Protein AF-A0A535BL53-F1 (afdb_monomer_lite)

Foldseek 3Di:
DDDDDDDDDDDDDDDDDDDDDDDDDDDDDDDDDDDDDDDDDDDDDDDDDDDDDDDDDDDDDDDDDDDDDDDDDPPPDPDDDDPDDCPAFLLVVLVVLLVVLQVVVPAAEDDEDFQADPDPPDARGAAAPCVVVVCCQVPVVPDPDQKYWYWYKHADLVLLVVQLQFLPRFGIFIWTKMKHHFALACLVVLLSVLCCVCPVLVADLVFKAKEDEQDPRNVVSNVSSPRDPLRYFYFPQFDWDDDDPWIWGKIWIWGQAQQFIHRAKIWTWTDDPSGTMIMMTGTSLRSSCRSVSHLGSCVGLLQVLQVVQAAPPDNSLSVSLSSLLLNLLVNVLSPEACDVDRPNVSSLVSLVVSQVSCVVRVTDRSLVCNVSSQSNCVSNPDHSVVCSVVSSVRSVVSVVVVVVLVVVLLVVLVVVLVVCVVVVHQEDDPVVLVCCCPVSVDPLVNSQVSSVVVVHDRDDDDDDDDADAPSCRRGPDRDPDGDPDPNVVVNVVSVRGDDPDD

Sequence (502 aa):
MHRQCTRESVVCNLAQRPAPRRYRSDGSRPARGYVCERPLPTCPRERRRATLPRRINRTERSRPPHARTRCVPVSGAPARADVAGRSEATAQTLRRAFEAFWRRHGHAQLPEVSLINPGSAGTYFIGSALTPHLRYFIEPSQAPSDRMFTAQRVFWTRRADLGGHSALWNLLQVMLSFYALGVRSIDEHLELMRMFLVEDLRLPEADLFVIAERRDDILTQVRRAGFAPDRVIAWTRMMQFSAHQLRGTYVRIVLRYRHGLIPLWDLIYIPRGDAVDLDSCMLLERVSFVVDGASSWFETPVFGPFMRYAPPTEPLVYEQVAVIARAVIGALADGADCGARGAGHVVRRLFRTGRALARQTGAPPLRSLAPAAFECLQAVGYDFSGHLERVVHTLEREERLAQDHERRAVAFLEREVARRRARGLRVIGNEEFAAWTDSRGIAPTDAIAFLEQQGYAAPRPPVRVRPVLMTDLYPRTVPDAPIADARAVLEAMEHRYLPIHG

Structure (mmCIF, N/CA/C/O backbone):
data_AF-A0A535BL53-F1
#
_entry.id   AF-A0A535BL53-F1
#
loop_
_atom_site.group_PDB
_atom_site.id
_atom_site.type_symbol
_atom_site.label_atom_id
_atom_site.label_alt_id
_atom_site.label_comp_id
_atom_site.label_asym_id
_atom_site.label_entity_id
_atom_site.label_seq_id
_atom_site.pdbx_PDB_ins_code
_atom_site.Cartn_x
_atom_site.Cartn_y
_atom_site.Cartn_z
_atom_site.occupancy
_atom_site.B_iso_or_equiv
_atom_site.auth_seq_id
_atom_site.auth_comp_id
_atom_site.auth_asym_id
_atom_site.auth_atom_id
_atom_site.pdbx_PDB_model_num
ATOM 1 N N . MET A 1 1 ? 47.224 6.257 58.489 1.00 37.44 1 MET A N 1
ATOM 2 C CA . MET A 1 1 ? 47.243 6.629 57.055 1.00 37.44 1 MET A CA 1
ATOM 3 C C . MET A 1 1 ? 45.829 7.122 56.712 1.00 37.44 1 MET A C 1
ATOM 5 O O . MET A 1 1 ? 44.953 6.283 56.648 1.00 37.44 1 MET A O 1
ATOM 9 N N . HIS A 1 2 ? 45.419 8.405 56.759 1.00 24.56 2 HIS A N 1
ATOM 10 C CA . HIS A 1 2 ? 45.937 9.631 56.101 1.00 24.56 2 HIS A CA 1
ATOM 11 C C . HIS A 1 2 ? 46.145 9.394 54.594 1.00 24.56 2 HIS A C 1
ATOM 13 O O . HIS A 1 2 ? 46.913 8.493 54.288 1.00 24.56 2 HIS A O 1
ATOM 19 N N . ARG A 1 3 ? 45.553 10.089 53.603 1.00 25.05 3 ARG A N 1
ATOM 20 C CA . ARG A 1 3 ? 44.762 11.343 53.413 1.00 25.05 3 ARG A CA 1
ATOM 21 C C . ARG A 1 3 ? 43.902 11.141 52.125 1.00 25.05 3 ARG A C 1
ATOM 23 O O . ARG A 1 3 ? 44.287 10.307 51.321 1.00 25.05 3 ARG A O 1
ATOM 30 N N . GLN A 1 4 ? 42.685 11.661 51.907 1.00 23.84 4 GLN A N 1
ATOM 31 C CA . GLN A 1 4 ? 42.150 13.039 51.803 1.00 23.84 4 GLN A CA 1
ATOM 32 C C . GLN A 1 4 ? 42.411 13.765 50.456 1.00 23.84 4 GLN A C 1
ATOM 34 O O . GLN A 1 4 ? 43.558 13.848 50.031 1.00 23.84 4 GLN A O 1
ATOM 39 N N . CYS A 1 5 ? 41.333 14.388 49.931 1.00 22.69 5 CYS A N 1
ATOM 40 C CA . CYS A 1 5 ? 41.253 15.532 48.986 1.00 22.69 5 CYS A CA 1
ATOM 41 C C . CYS A 1 5 ? 41.471 15.280 47.471 1.00 22.69 5 CYS A C 1
ATOM 43 O O . CYS A 1 5 ? 42.301 14.465 47.110 1.00 22.69 5 CYS A O 1
ATOM 45 N N . THR A 1 6 ? 40.814 15.944 46.500 1.00 25.06 6 THR A N 1
ATOM 46 C CA . THR A 1 6 ? 39.719 16.948 46.439 1.00 25.06 6 THR A CA 1
ATOM 47 C C . THR A 1 6 ? 39.265 17.136 44.979 1.00 25.06 6 THR A C 1
ATOM 49 O O . THR A 1 6 ? 39.987 16.805 44.047 1.00 25.06 6 THR A O 1
ATOM 52 N N . ARG A 1 7 ? 38.067 17.722 44.841 1.00 24.73 7 ARG A N 1
ATOM 53 C CA . ARG A 1 7 ? 37.441 18.397 43.685 1.00 24.73 7 ARG A CA 1
ATOM 54 C C . ARG A 1 7 ? 38.397 19.099 42.708 1.00 24.73 7 ARG A C 1
ATOM 56 O O . ARG A 1 7 ? 39.283 19.807 43.164 1.00 24.73 7 ARG A O 1
ATOM 63 N N . GLU A 1 8 ? 38.009 19.122 41.430 1.00 23.77 8 GLU A N 1
ATOM 64 C CA . GLU A 1 8 ? 37.889 20.382 40.687 1.00 23.77 8 GLU A CA 1
ATOM 65 C C . GLU A 1 8 ? 36.864 20.285 39.547 1.00 23.77 8 GLU A C 1
ATOM 67 O O . GLU A 1 8 ? 36.746 19.291 38.835 1.00 23.77 8 GLU A O 1
ATOM 72 N N . SER A 1 9 ? 36.071 21.342 39.449 1.00 22.08 9 SER A N 1
ATOM 73 C CA . SER A 1 9 ? 34.989 21.587 38.506 1.00 22.08 9 SER A CA 1
ATOM 74 C C . SER A 1 9 ? 35.381 22.802 37.676 1.00 22.08 9 SER A C 1
ATOM 76 O O . SER A 1 9 ? 35.742 23.819 38.263 1.00 22.08 9 SER A O 1
ATOM 78 N N . VAL A 1 10 ? 35.256 22.731 36.348 1.00 24.38 10 VAL A N 1
ATOM 79 C CA . VAL A 1 10 ? 35.326 23.910 35.473 1.00 24.38 10 VAL A CA 1
ATOM 80 C C . VAL A 1 10 ? 34.108 23.944 34.555 1.00 24.38 10 VAL A C 1
ATOM 82 O O . VAL A 1 10 ? 33.679 22.947 33.979 1.00 24.38 10 VAL A O 1
ATOM 85 N N . VAL A 1 11 ? 33.536 25.140 34.519 1.00 22.72 11 VAL A N 1
ATOM 86 C CA . VAL A 1 11 ? 32.277 25.585 33.931 1.00 22.72 11 VAL A CA 1
ATOM 87 C C . VAL A 1 11 ? 32.548 26.298 32.594 1.00 22.72 11 VAL A C 1
ATOM 89 O O . VAL A 1 11 ? 33.630 26.839 32.394 1.00 22.72 11 VAL A O 1
ATOM 92 N N . CYS A 1 12 ? 31.499 26.383 31.761 1.00 21.27 12 CYS A N 1
ATOM 93 C CA . CYS A 1 12 ? 31.265 27.315 30.639 1.00 21.27 12 CYS A CA 1
ATOM 94 C C . CYS A 1 12 ? 31.936 27.042 29.276 1.00 21.27 12 CYS A C 1
ATOM 96 O O . CYS A 1 12 ? 33.125 27.251 29.090 1.00 21.27 12 CYS A O 1
ATOM 98 N N . ASN A 1 13 ? 31.128 26.807 28.232 1.00 23.45 13 ASN A N 1
ATOM 99 C CA . ASN A 1 13 ? 30.427 27.907 27.552 1.00 23.45 13 ASN A CA 1
ATOM 100 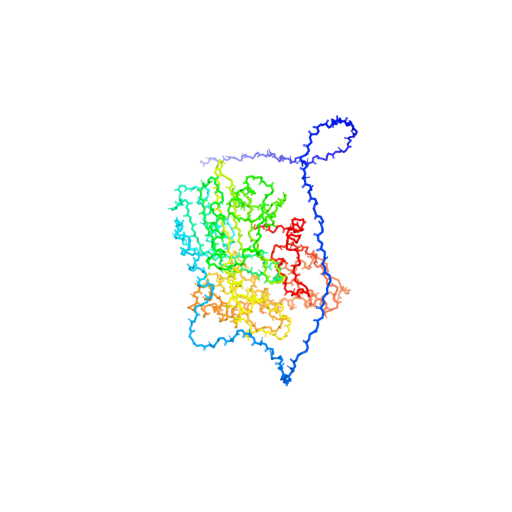C C . ASN A 1 13 ? 29.335 27.410 26.584 1.00 23.45 13 ASN A C 1
ATOM 102 O O . ASN A 1 13 ? 29.577 26.615 25.678 1.00 23.45 13 ASN A O 1
ATOM 106 N N . LEU A 1 14 ? 28.126 27.940 26.773 1.00 26.73 14 LEU A N 1
ATOM 107 C CA . LEU A 1 14 ? 27.016 27.904 25.823 1.00 26.73 14 LEU A CA 1
ATOM 108 C C . LEU A 1 14 ? 27.308 28.900 24.692 1.00 26.73 14 LEU A C 1
ATOM 110 O O . LEU A 1 14 ? 27.192 30.108 24.885 1.00 26.73 14 LEU A O 1
ATOM 114 N N . ALA A 1 15 ? 27.652 28.404 23.504 1.00 25.84 15 ALA A N 1
ATOM 115 C CA . ALA A 1 15 ? 27.678 29.224 22.298 1.00 25.84 15 ALA A CA 1
ATOM 116 C C . ALA A 1 15 ? 26.259 29.331 21.715 1.00 25.84 15 ALA A C 1
ATOM 118 O O . ALA A 1 15 ? 25.677 28.365 21.215 1.00 25.84 15 ALA A O 1
ATOM 119 N N . GLN A 1 16 ? 25.705 30.535 21.821 1.00 26.20 16 GLN A N 1
ATOM 120 C CA . GLN A 1 16 ? 24.452 30.973 21.220 1.00 26.20 16 GLN A CA 1
ATOM 121 C C . GLN A 1 16 ? 24.505 30.823 19.689 1.00 26.20 16 GLN A C 1
ATOM 123 O O . GLN A 1 16 ? 25.452 31.261 19.036 1.00 26.20 16 GLN A O 1
ATOM 128 N N . ARG A 1 17 ? 23.466 30.221 19.100 1.00 29.83 17 ARG A N 1
ATOM 129 C CA . ARG A 1 17 ? 23.259 30.184 17.643 1.00 29.83 17 ARG A CA 1
ATOM 130 C C . ARG A 1 17 ? 22.812 31.571 17.154 1.00 29.83 17 ARG A C 1
ATOM 132 O O . ARG A 1 17 ? 21.858 32.101 17.726 1.00 29.83 17 ARG A O 1
ATOM 139 N N . PRO A 1 18 ? 23.409 32.154 16.099 1.00 28.06 18 PRO A N 1
ATOM 140 C CA . PRO A 1 18 ? 22.928 33.417 15.560 1.00 28.06 18 PRO A CA 1
ATOM 141 C C . PRO A 1 18 ? 21.662 33.219 14.711 1.00 28.06 18 PRO A C 1
ATOM 143 O O . PRO A 1 18 ? 21.515 32.239 13.979 1.00 28.06 18 PRO A O 1
ATOM 146 N N . ALA A 1 19 ? 20.747 34.179 14.837 1.00 28.58 19 ALA A N 1
ATOM 147 C CA . ALA A 1 19 ? 19.476 34.271 14.125 1.00 28.58 19 ALA A CA 1
ATOM 148 C C . ALA A 1 19 ? 19.652 34.480 12.602 1.00 28.58 19 ALA A C 1
ATOM 150 O O . ALA A 1 19 ? 20.628 35.104 12.176 1.00 28.58 19 ALA A O 1
ATOM 151 N N . PRO A 1 20 ? 18.695 34.039 11.761 1.00 28.94 20 PRO A N 1
ATOM 152 C CA . PRO A 1 20 ? 18.748 34.293 10.326 1.00 28.94 20 PRO A CA 1
ATOM 153 C C . PRO A 1 20 ? 18.459 35.770 10.012 1.00 28.94 20 PRO A C 1
ATOM 155 O O . PRO A 1 20 ? 17.443 36.338 10.419 1.00 28.94 20 PRO A O 1
ATOM 158 N N . ARG A 1 21 ? 19.378 36.394 9.264 1.00 26.22 21 ARG A N 1
ATOM 159 C CA . ARG A 1 21 ? 19.272 37.769 8.760 1.00 26.22 21 ARG A CA 1
ATOM 160 C C . ARG A 1 21 ? 18.094 37.908 7.790 1.00 26.22 21 ARG A C 1
ATOM 162 O O . ARG A 1 21 ? 17.997 37.185 6.803 1.00 26.22 21 ARG A O 1
ATOM 169 N N . ARG A 1 22 ? 17.246 38.907 8.055 1.00 24.92 22 ARG A N 1
ATOM 170 C CA . ARG A 1 22 ? 16.269 39.472 7.115 1.00 24.92 22 ARG A CA 1
ATOM 171 C C . ARG A 1 22 ? 17.014 40.157 5.966 1.00 24.92 22 ARG A C 1
ATOM 173 O O . ARG A 1 22 ? 17.828 41.039 6.229 1.00 24.92 22 ARG A O 1
ATOM 180 N N . TYR A 1 23 ? 16.705 39.803 4.720 1.00 24.81 23 TYR A N 1
ATOM 181 C CA . TYR A 1 23 ? 17.117 40.593 3.559 1.00 24.81 23 TYR A CA 1
ATOM 182 C C . TYR A 1 23 ? 16.030 41.630 3.257 1.00 24.81 23 TYR A C 1
ATOM 184 O O . TYR A 1 23 ? 14.869 41.280 3.045 1.00 24.81 23 TYR A O 1
ATOM 192 N N . ARG A 1 24 ? 16.408 42.911 3.321 1.00 24.08 24 ARG A N 1
ATOM 193 C CA . ARG A 1 24 ? 15.590 44.055 2.907 1.00 24.08 24 ARG A CA 1
ATOM 194 C C . ARG A 1 24 ? 15.713 44.256 1.397 1.00 24.08 24 ARG A C 1
ATOM 196 O O . ARG A 1 24 ? 16.767 44.028 0.815 1.00 24.08 24 ARG A O 1
ATOM 203 N N . SER A 1 25 ? 14.610 44.711 0.823 1.00 28.91 25 SER A N 1
ATOM 204 C CA . SER A 1 25 ? 14.436 45.226 -0.529 1.00 28.91 25 SER A CA 1
ATOM 205 C C . SER A 1 25 ? 15.064 46.611 -0.717 1.00 28.91 25 SER A C 1
ATOM 207 O O . SER A 1 25 ? 14.796 47.502 0.085 1.00 28.91 25 SER A O 1
ATOM 209 N N . ASP A 1 26 ? 15.806 46.773 -1.806 1.00 24.73 26 ASP A N 1
ATOM 210 C CA . ASP A 1 26 ? 16.046 47.988 -2.610 1.00 24.73 26 ASP A CA 1
ATOM 211 C C . ASP A 1 26 ? 16.813 47.485 -3.851 1.00 24.73 26 ASP A C 1
ATOM 213 O O . ASP A 1 26 ? 17.586 46.540 -3.731 1.00 24.73 26 ASP A O 1
ATOM 217 N N . GLY A 1 27 ? 16.697 47.940 -5.093 1.00 23.98 27 GLY A N 1
ATOM 218 C CA . GLY A 1 27 ? 16.036 49.057 -5.744 1.00 23.98 27 GLY A CA 1
ATOM 219 C C . GLY A 1 27 ? 16.694 49.169 -7.138 1.00 23.98 27 GLY A C 1
ATOM 220 O O . GLY A 1 27 ? 17.903 49.020 -7.265 1.00 23.98 27 GLY A O 1
ATOM 221 N N . SER A 1 28 ? 15.891 49.393 -8.185 1.00 25.38 28 SER A N 1
ATOM 222 C CA . SER A 1 28 ? 16.232 50.068 -9.465 1.00 25.38 28 SER A CA 1
ATOM 223 C C . SER A 1 28 ? 17.391 49.606 -10.401 1.00 25.38 28 SER A C 1
ATOM 225 O O . SER A 1 28 ? 18.524 50.027 -10.219 1.00 25.38 28 SER A O 1
ATOM 227 N N . ARG A 1 29 ? 16.986 48.984 -11.540 1.00 23.69 29 ARG A N 1
ATOM 228 C CA . ARG A 1 29 ? 17.304 49.264 -12.990 1.00 23.69 29 ARG A CA 1
ATOM 229 C C . ARG A 1 29 ? 18.767 49.166 -13.528 1.00 23.69 29 ARG A C 1
ATOM 231 O O . ARG A 1 29 ? 19.688 49.239 -12.733 1.00 23.69 29 ARG A O 1
ATOM 238 N N . PRO A 1 30 ? 19.026 49.100 -14.872 1.00 30.00 30 PRO A N 1
ATOM 239 C CA . PRO A 1 30 ? 18.130 49.065 -16.045 1.00 30.00 30 PRO A CA 1
ATOM 240 C C . PRO A 1 30 ? 18.382 47.914 -17.060 1.00 30.00 30 PRO A C 1
ATOM 242 O O . PRO A 1 30 ? 19.318 47.125 -16.969 1.00 30.00 30 PRO A O 1
ATOM 245 N N . ALA A 1 31 ? 17.502 47.880 -18.064 1.00 24.95 31 ALA A N 1
ATOM 246 C CA . ALA A 1 31 ? 17.494 47.029 -19.247 1.00 24.95 31 ALA A CA 1
ATOM 247 C C . ALA A 1 31 ? 18.767 47.103 -20.116 1.00 24.95 31 ALA A C 1
ATOM 249 O O . ALA A 1 31 ? 19.324 48.177 -20.341 1.00 24.95 31 ALA A O 1
ATOM 250 N N . ARG A 1 32 ? 19.129 45.966 -20.723 1.00 25.17 32 ARG A N 1
ATOM 251 C CA . ARG A 1 32 ? 19.838 45.914 -22.008 1.00 25.17 32 ARG A CA 1
ATOM 252 C C . ARG A 1 32 ? 19.011 45.079 -22.975 1.00 25.17 32 ARG A C 1
ATOM 254 O O . ARG A 1 32 ? 18.754 43.906 -22.722 1.00 25.17 32 ARG A O 1
ATOM 261 N N . GLY A 1 33 ? 18.551 45.726 -24.039 1.00 21.44 33 GLY A N 1
ATOM 262 C CA . GLY A 1 33 ? 17.929 45.066 -25.176 1.00 21.44 33 GLY A CA 1
ATOM 263 C C . GLY A 1 33 ? 18.978 44.514 -26.132 1.00 21.44 33 GLY A C 1
ATOM 264 O O . GLY A 1 33 ? 20.073 45.059 -26.215 1.00 21.44 33 GLY A O 1
ATOM 265 N N . TYR A 1 34 ? 18.595 43.483 -26.879 1.00 27.02 34 TYR A N 1
ATOM 266 C CA . TYR A 1 34 ? 19.112 43.209 -28.216 1.00 27.02 34 TYR A CA 1
ATOM 267 C C . TYR A 1 34 ? 17.963 42.695 -29.088 1.00 27.02 34 TYR A C 1
ATOM 269 O O . TYR A 1 34 ? 17.134 41.896 -28.650 1.00 27.02 34 TYR A O 1
ATOM 277 N N . VAL A 1 35 ? 17.901 43.227 -30.307 1.00 22.89 35 VAL A N 1
ATOM 278 C CA . VAL A 1 35 ? 16.920 42.941 -31.356 1.00 22.89 35 VAL A CA 1
ATOM 279 C C . VAL A 1 35 ? 17.572 42.019 -32.393 1.00 22.89 35 VAL A C 1
ATOM 281 O O . VAL A 1 35 ? 18.656 42.323 -32.866 1.00 22.89 35 VAL A O 1
ATOM 284 N N . CYS A 1 36 ? 16.864 40.920 -32.684 1.00 22.83 36 CYS A N 1
ATOM 285 C CA . CYS A 1 36 ? 16.655 40.173 -33.942 1.00 22.83 36 CYS A CA 1
ATOM 286 C C . CYS A 1 36 ? 17.786 39.947 -34.970 1.00 22.83 36 CYS A C 1
ATOM 288 O O . CYS A 1 36 ? 18.352 40.910 -35.458 1.00 22.83 36 CYS A O 1
ATOM 290 N N . GLU A 1 37 ? 17.886 38.701 -35.477 1.00 23.61 37 GLU A N 1
ATOM 291 C CA . GLU A 1 37 ? 17.957 38.384 -36.925 1.00 23.61 37 GLU A CA 1
ATOM 292 C C . GLU A 1 37 ? 17.627 36.884 -37.229 1.00 23.61 37 GLU A C 1
ATOM 294 O O . GLU A 1 37 ? 18.437 36.002 -36.987 1.00 23.61 37 GLU A O 1
ATOM 299 N N . ARG A 1 38 ? 16.367 36.638 -37.669 1.00 25.77 38 ARG A N 1
ATOM 300 C CA . ARG A 1 38 ? 15.750 35.671 -38.649 1.00 25.77 38 ARG A CA 1
ATOM 301 C C . ARG A 1 38 ? 16.371 34.282 -39.016 1.00 25.77 38 ARG A C 1
ATOM 303 O O . ARG A 1 38 ? 17.577 34.124 -38.935 1.00 25.77 38 ARG A O 1
ATOM 310 N N . PRO A 1 39 ? 15.623 33.359 -39.700 1.00 31.66 39 PRO A N 1
ATOM 311 C CA . PRO A 1 39 ? 14.168 33.075 -39.739 1.00 31.66 39 PRO A CA 1
ATOM 312 C C . PRO A 1 39 ? 13.788 31.560 -39.639 1.00 31.66 39 PRO A C 1
ATOM 314 O O . PRO A 1 39 ? 14.603 30.667 -39.843 1.00 31.66 39 PRO A O 1
ATOM 317 N N . LEU A 1 40 ? 12.499 31.274 -39.391 1.00 27.86 40 LEU A N 1
ATOM 318 C CA . LEU A 1 40 ? 11.870 29.938 -39.473 1.00 27.86 40 LEU A CA 1
ATOM 319 C C . LEU A 1 40 ? 11.589 29.516 -40.936 1.00 27.86 40 LEU A C 1
ATOM 321 O O . LEU A 1 40 ? 11.236 30.384 -41.739 1.00 27.86 40 LEU A O 1
ATOM 325 N N . PRO A 1 41 ? 11.640 28.214 -41.286 1.00 28.97 41 PRO A N 1
ATOM 326 C CA . PRO A 1 41 ? 11.277 27.743 -42.619 1.00 28.97 41 PRO A CA 1
ATOM 327 C C . PRO A 1 41 ? 9.755 27.631 -42.806 1.00 28.97 41 PRO A C 1
ATOM 329 O O . PRO A 1 41 ? 9.009 27.195 -41.929 1.00 28.97 41 PRO A O 1
ATOM 332 N N . THR A 1 42 ? 9.308 28.050 -43.987 1.00 28.97 42 THR A N 1
ATOM 333 C CA . THR A 1 42 ? 7.923 28.100 -44.454 1.00 28.97 42 THR A CA 1
ATOM 334 C C . THR A 1 42 ? 7.436 26.762 -45.017 1.00 28.97 42 THR A C 1
ATOM 336 O O . THR A 1 42 ? 8.173 25.999 -45.633 1.00 28.97 42 THR A O 1
ATOM 339 N N . CYS A 1 43 ? 6.139 26.516 -44.833 1.00 23.89 43 CYS A N 1
ATOM 340 C CA . CYS A 1 43 ? 5.360 25.434 -45.432 1.00 23.89 43 CYS A CA 1
ATOM 341 C C . CYS A 1 43 ? 4.851 25.844 -46.833 1.00 23.89 43 CYS A C 1
ATOM 343 O O . CYS A 1 43 ? 4.344 26.966 -46.960 1.00 23.89 43 CYS A O 1
ATOM 345 N N . PRO A 1 44 ? 4.893 24.983 -47.870 1.00 29.41 44 PRO A N 1
ATOM 346 C CA . PRO A 1 44 ? 4.223 25.254 -49.137 1.00 29.41 44 PRO A CA 1
ATOM 347 C C . PRO A 1 44 ? 2.786 24.712 -49.136 1.00 29.41 44 PRO A C 1
ATOM 349 O O . PRO A 1 44 ? 2.533 23.527 -48.928 1.00 29.41 44 PRO A O 1
ATOM 352 N N . ARG A 1 45 ? 1.833 25.601 -49.434 1.00 27.78 45 ARG A N 1
ATOM 353 C CA . ARG A 1 45 ? 0.492 25.256 -49.924 1.00 27.78 45 ARG A CA 1
ATOM 354 C C . ARG A 1 45 ? 0.549 25.098 -51.441 1.00 27.78 45 ARG A C 1
ATOM 356 O O . ARG A 1 45 ? 0.956 26.042 -52.108 1.00 27.78 45 ARG A O 1
ATOM 363 N N . GLU A 1 46 ? -0.051 24.039 -51.975 1.00 28.52 46 GLU A N 1
ATOM 364 C CA . GLU A 1 46 ? -0.642 24.079 -53.315 1.00 28.52 46 GLU A CA 1
ATOM 365 C C . GLU A 1 46 ? -2.116 23.671 -53.279 1.00 28.52 46 GLU A C 1
ATOM 367 O O . GLU A 1 46 ? -2.527 22.690 -52.663 1.00 28.52 46 GLU A O 1
ATOM 372 N N . ARG A 1 47 ? -2.923 24.509 -53.935 1.00 28.33 47 ARG A N 1
ATOM 373 C CA . ARG A 1 47 ? -4.342 24.321 -54.222 1.00 28.33 47 ARG A CA 1
ATOM 374 C C . ARG A 1 47 ? -4.460 23.674 -55.599 1.00 28.33 47 ARG A C 1
ATOM 376 O O . ARG A 1 47 ? -3.897 24.211 -56.546 1.00 28.33 47 ARG A O 1
ATOM 383 N N . ARG A 1 48 ? -5.351 22.694 -55.761 1.00 28.19 48 ARG A N 1
ATOM 384 C CA . ARG A 1 48 ? -6.125 22.542 -57.005 1.00 28.19 48 ARG A CA 1
ATOM 385 C C . ARG A 1 48 ? -7.598 22.287 -56.691 1.00 28.19 48 ARG A C 1
ATOM 387 O O . ARG A 1 48 ? -7.945 21.514 -55.807 1.00 28.19 48 ARG A O 1
ATOM 394 N N . ARG A 1 49 ? -8.439 23.056 -57.384 1.00 27.80 49 ARG A N 1
ATOM 395 C CA . ARG A 1 49 ? -9.908 23.023 -57.419 1.00 27.80 49 ARG A CA 1
ATOM 396 C C . ARG A 1 49 ? -10.387 22.082 -58.535 1.00 27.80 49 ARG A C 1
ATOM 398 O O . ARG A 1 49 ? -9.629 21.835 -59.467 1.00 27.80 49 ARG A O 1
ATOM 405 N N . ALA A 1 50 ? -11.696 21.801 -58.474 1.00 26.66 50 ALA A N 1
ATOM 406 C CA . ALA A 1 50 ? -12.608 21.259 -59.499 1.00 26.66 50 ALA A CA 1
ATOM 407 C C . ALA A 1 50 ? -12.832 19.736 -59.366 1.00 26.66 50 ALA A C 1
ATOM 409 O O . ALA A 1 50 ? -11.887 19.005 -59.121 1.00 26.66 50 ALA A O 1
ATOM 410 N N . THR A 1 51 ? -14.038 19.163 -59.447 1.00 28.55 51 THR A N 1
ATOM 411 C CA . THR A 1 51 ? -15.345 19.639 -59.939 1.00 28.55 51 THR A CA 1
ATOM 412 C C . THR A 1 51 ? -16.424 18.657 -59.449 1.00 28.55 51 THR A C 1
ATOM 414 O O . THR A 1 51 ? -16.173 17.458 -59.387 1.00 28.55 51 THR A O 1
ATOM 417 N N . LEU A 1 52 ? -17.626 19.141 -59.126 1.00 35.59 52 LEU A N 1
ATOM 418 C CA . LEU A 1 52 ? -18.836 18.319 -58.941 1.00 35.59 52 LEU A CA 1
ATOM 419 C C . LEU A 1 52 ? -19.478 18.010 -60.304 1.00 35.59 52 LEU A C 1
ATOM 421 O O . LEU A 1 52 ? -19.448 18.878 -61.179 1.00 35.59 52 LEU A O 1
ATOM 425 N N . PRO A 1 53 ? -20.221 16.895 -60.421 1.00 31.84 53 PRO A N 1
ATOM 426 C CA . PRO A 1 53 ? -21.486 16.956 -61.144 1.00 31.84 53 PRO A CA 1
ATOM 427 C C . PRO A 1 53 ? -22.668 16.359 -60.363 1.00 31.84 53 PRO A C 1
ATOM 429 O O . PRO A 1 53 ? -22.553 15.419 -59.577 1.00 31.84 53 PRO A O 1
ATOM 432 N N . ARG A 1 54 ? -23.839 16.958 -60.605 1.00 29.94 54 ARG A N 1
ATOM 433 C CA . ARG A 1 54 ? -25.172 16.561 -60.133 1.00 29.94 54 ARG A CA 1
ATOM 434 C C . ARG A 1 54 ? -25.851 15.622 -61.146 1.00 29.94 54 ARG A C 1
ATOM 436 O O . ARG A 1 54 ? -25.815 15.923 -62.328 1.00 29.94 54 ARG A O 1
ATOM 443 N N . ARG A 1 55 ? -26.598 14.647 -60.593 1.00 30.44 55 ARG A N 1
ATOM 444 C CA . ARG A 1 55 ? -27.876 14.013 -61.026 1.00 30.44 55 ARG A CA 1
ATOM 445 C C . ARG A 1 55 ? -27.991 13.385 -62.429 1.00 30.44 55 ARG A C 1
ATOM 447 O O . ARG A 1 55 ? -27.732 14.057 -63.409 1.00 30.44 55 ARG A O 1
ATOM 454 N N . ILE A 1 56 ? -28.608 12.189 -62.492 1.00 29.33 56 ILE A N 1
ATOM 455 C CA . ILE A 1 56 ? -29.885 11.896 -63.197 1.00 29.33 56 ILE A CA 1
ATOM 456 C C . ILE A 1 56 ? -30.470 10.519 -62.760 1.00 29.33 56 ILE A C 1
ATOM 458 O O . ILE A 1 56 ? -29.773 9.517 -62.700 1.00 29.33 56 ILE A O 1
ATOM 462 N N . ASN A 1 57 ? -31.765 10.573 -62.422 1.00 27.77 57 ASN A N 1
ATOM 463 C CA . ASN A 1 57 ? -32.915 9.644 -62.452 1.00 27.77 57 ASN A CA 1
ATOM 464 C C . ASN A 1 57 ? -32.902 8.132 -62.110 1.00 27.77 57 ASN A C 1
ATOM 466 O O . ASN A 1 57 ? -32.344 7.288 -62.798 1.00 27.77 57 ASN A O 1
ATOM 470 N N . ARG A 1 58 ? -33.777 7.850 -61.124 1.00 27.20 58 ARG A N 1
ATOM 471 C CA . ARG A 1 58 ? -34.785 6.773 -60.986 1.00 27.20 58 ARG A CA 1
ATOM 472 C C . ARG A 1 58 ? -35.048 5.881 -62.211 1.00 27.20 58 ARG A C 1
ATOM 474 O O . ARG A 1 58 ? -35.499 6.376 -63.237 1.00 27.20 58 ARG A O 1
ATOM 481 N N . THR A 1 59 ? -35.068 4.571 -61.960 1.00 28.19 59 THR A N 1
ATOM 482 C CA . THR A 1 59 ? -36.190 3.687 -62.329 1.00 28.19 59 THR A CA 1
ATOM 483 C C . THR A 1 59 ? -36.464 2.691 -61.195 1.00 28.19 59 THR A C 1
ATOM 485 O O . THR A 1 59 ? -35.561 2.253 -60.487 1.00 28.19 59 THR A O 1
ATOM 488 N N . GLU A 1 60 ? -37.749 2.442 -60.963 1.00 28.80 60 GLU A N 1
ATOM 489 C CA . GLU A 1 60 ? -38.328 1.590 -59.923 1.00 28.80 60 GLU A CA 1
ATOM 490 C C . GLU A 1 60 ? -38.181 0.099 -60.255 1.00 28.80 60 GLU A C 1
ATOM 492 O O . GLU A 1 60 ? -38.246 -0.264 -61.428 1.00 28.80 60 GLU A O 1
ATOM 497 N N . ARG A 1 61 ? -38.135 -0.766 -59.226 1.00 26.77 61 ARG A N 1
ATOM 498 C CA . ARG A 1 61 ? -39.071 -1.903 -59.090 1.00 26.77 61 ARG A CA 1
ATOM 499 C C . ARG A 1 61 ? -38.945 -2.632 -57.740 1.00 26.77 61 ARG A C 1
ATOM 501 O O . ARG A 1 61 ? -37.862 -2.999 -57.303 1.00 26.77 61 ARG A O 1
ATOM 508 N N . SER A 1 62 ? -40.127 -2.849 -57.153 1.00 27.00 62 SER A N 1
ATOM 509 C CA . SER A 1 62 ? -40.558 -3.916 -56.226 1.00 27.00 62 SER A CA 1
ATOM 510 C C . SER A 1 62 ? -39.926 -4.053 -54.827 1.00 27.00 62 SER A C 1
ATOM 512 O O . SER A 1 62 ? -38.826 -4.568 -54.661 1.00 27.00 62 SER A O 1
ATOM 514 N N . ARG A 1 63 ? -40.729 -3.714 -53.801 1.00 28.28 63 ARG A N 1
ATOM 515 C CA . ARG A 1 63 ? -40.635 -4.201 -52.406 1.00 28.28 63 ARG A CA 1
ATOM 516 C C . ARG A 1 63 ? -41.285 -5.588 -52.265 1.00 28.28 63 ARG A C 1
ATOM 518 O O . ARG A 1 63 ? -42.276 -5.837 -52.951 1.00 28.28 63 ARG A O 1
ATOM 525 N N . PRO A 1 64 ? -40.838 -6.404 -51.291 1.00 27.09 64 PRO A N 1
ATOM 526 C CA . PRO A 1 64 ? -41.772 -6.918 -50.272 1.00 27.09 64 PRO A CA 1
ATOM 527 C C . PRO A 1 64 ? -41.134 -6.874 -48.844 1.00 27.09 64 PRO A C 1
ATOM 529 O O . PRO A 1 64 ? -40.147 -6.163 -48.667 1.00 27.09 64 PRO A O 1
ATOM 532 N N . PRO A 1 65 ? -41.744 -7.429 -47.773 1.00 31.89 65 PRO A N 1
ATOM 533 C CA . PRO A 1 65 ? -42.393 -6.659 -46.714 1.00 31.89 65 PRO A CA 1
ATOM 534 C C . PRO A 1 65 ? -41.607 -6.604 -45.389 1.00 31.89 65 PRO A C 1
ATOM 536 O O . PRO A 1 65 ? -40.667 -7.348 -45.133 1.00 31.89 65 PRO A O 1
ATOM 539 N N . HIS A 1 66 ? -42.054 -5.694 -44.524 1.00 30.73 66 HIS A N 1
ATOM 540 C CA . HIS A 1 66 ? -41.551 -5.431 -43.179 1.00 30.73 66 HIS A CA 1
ATOM 541 C C . HIS A 1 66 ? -41.522 -6.662 -42.255 1.00 30.73 66 HIS A C 1
ATOM 543 O O . HIS A 1 66 ? -42.570 -7.218 -41.933 1.00 30.73 66 HIS A O 1
ATOM 549 N N . ALA A 1 67 ? -40.349 -6.953 -41.687 1.00 27.36 67 ALA A N 1
ATOM 550 C CA . ALA A 1 67 ? -40.217 -7.641 -40.406 1.00 27.36 67 ALA A CA 1
ATOM 551 C C . ALA A 1 67 ? -39.635 -6.654 -39.383 1.00 27.36 67 ALA A C 1
ATOM 553 O O . ALA A 1 67 ? -38.539 -6.121 -39.547 1.00 27.36 67 ALA A O 1
ATOM 554 N N . ARG A 1 68 ? -40.419 -6.354 -38.343 1.00 29.16 68 ARG A N 1
ATOM 555 C CA . ARG A 1 68 ? -40.001 -5.549 -37.192 1.00 29.16 68 ARG A CA 1
ATOM 556 C C . ARG A 1 68 ? -39.027 -6.370 -36.349 1.00 29.16 68 ARG A C 1
ATOM 558 O O . ARG A 1 68 ? -39.466 -7.187 -35.543 1.00 29.16 68 ARG A O 1
ATOM 565 N N . THR A 1 69 ? -37.729 -6.136 -36.486 1.00 25.98 69 THR A N 1
ATOM 566 C CA . THR A 1 69 ? -36.752 -6.706 -35.554 1.00 25.98 69 THR A CA 1
ATOM 567 C C . THR A 1 69 ? -36.684 -5.817 -34.316 1.00 25.98 69 THR A C 1
ATOM 569 O O . THR A 1 69 ? -36.201 -4.687 -34.365 1.00 25.98 69 THR A O 1
ATOM 572 N N . ARG A 1 70 ? -37.233 -6.319 -33.206 1.00 24.23 70 ARG A N 1
ATOM 573 C CA . ARG A 1 70 ? -37.017 -5.783 -31.857 1.00 24.23 70 ARG A CA 1
ATOM 574 C C . ARG A 1 70 ? -35.512 -5.740 -31.576 1.00 24.23 70 ARG A C 1
ATOM 576 O O . ARG A 1 70 ? -34.853 -6.773 -31.658 1.00 24.23 70 ARG A O 1
ATOM 583 N N . CYS A 1 71 ? -34.993 -4.581 -31.182 1.00 24.38 71 CYS A N 1
ATOM 584 C CA . CYS A 1 71 ? -33.696 -4.492 -30.520 1.00 24.38 71 CYS A CA 1
ATOM 585 C C . CYS A 1 71 ? -33.811 -5.176 -29.150 1.00 24.38 71 CYS A C 1
ATOM 587 O O . CYS A 1 71 ? -34.513 -4.685 -28.267 1.00 24.38 71 CYS A O 1
ATOM 589 N N . VAL A 1 72 ? -33.159 -6.325 -28.995 1.00 26.83 72 VAL A N 1
ATOM 590 C CA . VAL A 1 72 ? -32.915 -6.960 -27.696 1.00 26.83 72 VAL A CA 1
ATOM 591 C C . VAL A 1 72 ? -31.641 -6.327 -27.125 1.00 26.83 72 VAL A C 1
ATOM 593 O O . VAL A 1 72 ? -30.650 -6.244 -27.853 1.00 26.83 72 VAL A O 1
ATOM 596 N N . PRO A 1 73 ? -31.626 -5.847 -25.870 1.00 24.55 73 PRO A N 1
ATOM 597 C CA . PRO A 1 73 ? -30.399 -5.362 -25.261 1.00 24.55 73 PRO A CA 1
ATOM 598 C C . PRO A 1 73 ? -29.440 -6.537 -25.051 1.00 24.55 73 PRO A C 1
ATOM 600 O O . PRO A 1 73 ? -29.802 -7.540 -24.440 1.00 24.55 73 PRO A O 1
ATOM 603 N N . VAL A 1 74 ? -28.207 -6.409 -25.546 1.00 28.20 74 VAL A N 1
ATOM 604 C CA . VAL A 1 74 ? -27.112 -7.329 -25.222 1.00 28.20 74 VAL A CA 1
ATOM 605 C C . VAL A 1 74 ? -26.685 -7.036 -23.783 1.00 28.20 74 VAL A C 1
ATOM 607 O O . VAL A 1 74 ? -25.804 -6.220 -23.525 1.00 28.20 74 VAL A O 1
ATOM 610 N N . SER A 1 75 ? -27.361 -7.667 -22.823 1.00 29.19 75 SER A N 1
ATOM 611 C CA . SER A 1 75 ? -26.877 -7.789 -21.452 1.00 29.19 75 SER A CA 1
ATOM 612 C C . SER A 1 75 ? -25.789 -8.863 -21.425 1.00 29.19 75 SER A C 1
ATOM 614 O O . SER A 1 75 ? -26.080 -10.054 -21.350 1.00 29.19 75 SER A O 1
ATOM 616 N N . GLY A 1 76 ? -24.535 -8.435 -21.520 1.00 26.72 76 GLY A N 1
ATOM 617 C CA . GLY A 1 76 ? -23.357 -9.269 -21.296 1.00 26.72 76 GLY A CA 1
ATOM 618 C C . GLY A 1 76 ? -22.575 -8.755 -20.095 1.00 26.72 76 GLY A C 1
ATOM 619 O O . GLY A 1 76 ? -21.445 -8.307 -20.248 1.00 26.72 76 GLY A O 1
ATOM 620 N N . ALA A 1 77 ? -23.186 -8.759 -18.908 1.00 25.58 77 ALA A N 1
ATOM 621 C CA . ALA A 1 77 ? -22.404 -8.765 -17.677 1.00 25.58 77 ALA A CA 1
ATOM 622 C C . ALA A 1 77 ? -21.736 -10.149 -17.584 1.00 25.58 77 ALA A C 1
ATOM 624 O O . ALA A 1 77 ? -22.435 -11.145 -17.798 1.00 25.58 77 ALA A O 1
ATOM 625 N N . PRO A 1 78 ? -20.423 -10.256 -17.315 1.00 28.34 78 PRO A N 1
ATOM 626 C CA . PRO A 1 78 ? -19.811 -11.561 -17.136 1.00 28.34 78 PRO A CA 1
ATOM 627 C C . PRO A 1 78 ? -20.490 -12.258 -15.956 1.00 28.34 78 PRO A C 1
ATOM 629 O O . PRO A 1 78 ? -20.731 -11.658 -14.905 1.00 28.34 78 PRO A O 1
ATOM 632 N N . ALA A 1 79 ? -20.864 -13.515 -16.183 1.00 27.78 79 ALA A N 1
ATOM 633 C CA . ALA A 1 79 ? -21.506 -14.365 -15.201 1.00 27.78 79 ALA A CA 1
ATOM 634 C C . ALA A 1 79 ? -20.688 -14.389 -13.901 1.00 27.78 79 ALA A C 1
ATOM 636 O O . ALA A 1 79 ? -19.463 -14.508 -13.926 1.00 27.78 79 ALA A O 1
ATOM 637 N N . ARG A 1 80 ? -21.384 -14.291 -12.762 1.00 31.39 80 ARG A N 1
ATOM 638 C CA . ARG A 1 80 ? -20.817 -14.631 -11.455 1.00 31.39 80 ARG A CA 1
ATOM 639 C C . ARG A 1 80 ? -20.321 -16.072 -11.540 1.00 31.39 80 ARG A C 1
ATOM 641 O O . ARG A 1 80 ? -21.133 -16.977 -11.698 1.00 31.39 80 ARG A O 1
ATOM 648 N N . ALA A 1 81 ? -19.007 -16.256 -11.487 1.00 28.92 81 ALA A N 1
ATOM 649 C CA . ALA A 1 81 ? -18.412 -17.577 -11.417 1.00 28.92 81 ALA A CA 1
ATOM 650 C C . ALA A 1 81 ? -18.801 -18.232 -10.086 1.00 28.92 81 ALA A C 1
ATOM 652 O O . ALA A 1 81 ? -18.661 -17.633 -9.016 1.00 28.92 81 ALA A O 1
ATOM 653 N N . ASP A 1 82 ? -19.326 -19.446 -10.200 1.00 26.00 82 ASP A N 1
ATOM 654 C CA . ASP A 1 82 ? -19.711 -20.319 -9.105 1.00 26.00 82 ASP A CA 1
ATOM 655 C C . ASP A 1 82 ? -18.551 -20.596 -8.140 1.00 26.00 82 ASP A C 1
ATOM 657 O O . ASP A 1 82 ? -17.396 -20.805 -8.517 1.00 26.00 82 ASP A O 1
ATOM 661 N N . VAL A 1 83 ? -18.901 -20.649 -6.857 1.00 38.28 83 VAL A N 1
ATOM 662 C CA . VAL A 1 83 ? -18.041 -21.053 -5.745 1.00 38.28 83 VAL A CA 1
ATOM 663 C C . VAL A 1 83 ? -17.922 -22.582 -5.745 1.00 38.28 83 VAL A C 1
ATOM 665 O O . VAL A 1 83 ? -18.644 -23.243 -5.010 1.00 38.28 83 VAL A O 1
ATOM 668 N N . ALA A 1 84 ? -17.040 -23.158 -6.568 1.00 29.95 84 ALA A N 1
ATOM 669 C CA . ALA A 1 84 ? -16.520 -24.527 -6.400 1.00 29.95 84 ALA A CA 1
ATOM 670 C C . ALA A 1 84 ? -15.430 -24.841 -7.440 1.00 29.95 84 ALA A C 1
ATOM 672 O O . ALA A 1 84 ? -15.713 -25.158 -8.590 1.00 29.95 84 ALA A O 1
ATOM 673 N N . GLY A 1 85 ? -14.169 -24.790 -7.009 1.00 27.03 85 GLY A N 1
ATOM 674 C CA . GLY A 1 85 ? -12.983 -25.012 -7.841 1.00 27.03 85 GLY A CA 1
ATOM 675 C C . GLY A 1 85 ? -12.097 -23.782 -7.751 1.00 27.03 85 GLY A C 1
ATOM 676 O O . GLY A 1 85 ? -12.442 -22.741 -8.291 1.00 27.03 85 GLY A O 1
ATOM 677 N N . ARG A 1 86 ? -11.004 -23.852 -6.982 1.00 37.59 86 ARG A N 1
ATOM 678 C CA . ARG A 1 86 ? -10.122 -22.702 -6.731 1.00 37.59 86 ARG A CA 1
ATOM 679 C C . ARG A 1 86 ? -9.404 -22.302 -8.024 1.00 37.59 86 ARG A C 1
ATOM 681 O O . ARG A 1 86 ? -8.260 -22.689 -8.235 1.00 37.59 86 ARG A O 1
ATOM 688 N N . SER A 1 87 ? -10.081 -21.538 -8.882 1.00 52.62 87 SER A N 1
ATOM 689 C CA . SER A 1 87 ? -9.428 -20.699 -9.875 1.00 52.62 87 SER A CA 1
ATOM 690 C C . SER A 1 87 ? -8.523 -19.755 -9.107 1.00 52.62 87 SER A C 1
ATOM 692 O O . SER A 1 87 ? -8.943 -19.103 -8.147 1.00 52.62 87 SER A O 1
ATOM 694 N N . GLU A 1 88 ? -7.263 -19.738 -9.479 1.00 67.38 88 GLU A N 1
ATOM 695 C CA . GLU A 1 88 ? -6.285 -18.927 -8.800 1.00 67.38 88 GLU A CA 1
ATOM 696 C C . GLU A 1 88 ? -6.623 -17.430 -8.867 1.00 67.38 88 GLU A C 1
ATOM 698 O O . GLU A 1 88 ? -7.060 -16.927 -9.900 1.00 67.38 88 GLU A O 1
ATOM 703 N N . ALA A 1 89 ? -6.404 -16.708 -7.764 1.00 80.12 89 ALA A N 1
ATOM 704 C CA . ALA A 1 89 ? -6.639 -15.272 -7.718 1.00 80.12 89 ALA A CA 1
ATOM 705 C C . ALA A 1 89 ? -5.704 -14.520 -8.684 1.00 80.12 89 ALA A C 1
ATOM 707 O O . ALA A 1 89 ? -4.502 -14.799 -8.752 1.00 80.12 89 ALA A O 1
ATOM 708 N N . THR A 1 90 ? -6.235 -13.505 -9.369 1.00 89.50 90 THR A N 1
ATOM 709 C CA . THR A 1 90 ? -5.502 -12.658 -10.325 1.00 89.50 90 THR A CA 1
ATOM 710 C C . THR A 1 90 ? -4.189 -12.124 -9.755 1.00 89.50 90 THR A C 1
ATOM 712 O O . THR A 1 90 ? -3.158 -12.187 -10.420 1.00 89.50 90 THR A O 1
ATOM 715 N N . ALA A 1 91 ? -4.174 -11.687 -8.493 1.00 93.31 91 ALA A N 1
ATOM 716 C CA . ALA A 1 91 ? -2.962 -11.197 -7.842 1.00 93.31 91 ALA A CA 1
ATOM 717 C C . ALA A 1 91 ? -1.854 -12.266 -7.714 1.00 93.31 91 ALA A C 1
ATOM 719 O O . ALA A 1 91 ? -0.681 -11.953 -7.909 1.00 93.31 91 ALA A O 1
ATOM 720 N N . GLN A 1 92 ? -2.177 -13.533 -7.437 1.00 93.88 92 GLN A N 1
ATOM 721 C CA . GLN A 1 92 ? -1.155 -14.590 -7.387 1.00 93.88 92 GLN A CA 1
ATOM 722 C C . GLN A 1 92 ? -0.579 -14.879 -8.780 1.00 93.88 92 GLN A C 1
ATOM 724 O O . GLN A 1 92 ? 0.641 -14.991 -8.941 1.00 93.88 92 GLN A O 1
ATOM 729 N N . THR A 1 93 ? -1.445 -14.892 -9.799 1.00 94.19 93 THR A N 1
ATOM 730 C CA . THR A 1 93 ? -1.035 -15.031 -11.203 1.00 94.19 93 THR A CA 1
ATOM 731 C C . THR A 1 93 ? -0.115 -13.883 -11.624 1.00 94.19 93 THR A C 1
ATOM 733 O O . THR A 1 93 ? 0.955 -14.122 -12.182 1.00 94.19 93 THR A O 1
ATOM 736 N N . LEU A 1 94 ? -0.473 -12.640 -11.288 1.00 95.88 94 LEU A N 1
ATOM 737 C CA . LEU A 1 94 ? 0.330 -11.449 -11.580 1.00 95.88 94 LEU A CA 1
ATOM 738 C C . LEU A 1 94 ? 1.674 -11.449 -10.860 1.00 95.88 94 LEU A C 1
ATOM 740 O O . LEU A 1 94 ? 2.682 -11.081 -11.461 1.00 95.88 94 LEU A O 1
ATOM 744 N N . ARG A 1 95 ? 1.712 -11.887 -9.596 1.00 95.75 95 ARG A N 1
ATOM 745 C CA . ARG A 1 95 ? 2.967 -12.036 -8.856 1.00 95.75 95 ARG A CA 1
ATOM 746 C C . ARG A 1 95 ? 3.907 -12.986 -9.591 1.00 95.75 95 ARG A C 1
ATOM 748 O O . ARG A 1 95 ? 5.039 -12.610 -9.872 1.00 95.75 95 ARG A O 1
ATOM 755 N N . ARG A 1 96 ? 3.442 -14.176 -9.982 1.00 95.69 96 ARG A N 1
ATOM 756 C CA . ARG A 1 96 ? 4.286 -15.117 -10.737 1.00 95.69 96 ARG A CA 1
ATOM 757 C C . ARG A 1 96 ? 4.670 -14.605 -12.118 1.00 95.69 96 ARG A C 1
ATOM 759 O O . ARG A 1 96 ? 5.804 -14.832 -12.529 1.00 95.69 96 ARG A O 1
ATOM 766 N N . ALA A 1 97 ? 3.769 -13.916 -12.816 1.00 97.06 97 ALA A N 1
ATOM 767 C CA . ALA A 1 97 ? 4.082 -13.299 -14.102 1.00 97.06 97 ALA A CA 1
ATOM 768 C C . ALA A 1 97 ? 5.211 -12.267 -13.956 1.00 97.06 97 ALA A C 1
ATOM 770 O O . ALA A 1 97 ? 6.167 -12.303 -14.725 1.00 97.06 97 ALA A O 1
ATOM 771 N N . PHE A 1 98 ? 5.153 -11.417 -12.926 1.00 98.31 98 PHE A N 1
ATOM 772 C CA . PHE A 1 98 ? 6.211 -10.463 -12.595 1.00 98.31 98 PHE A CA 1
ATOM 773 C C . PHE A 1 98 ? 7.537 -11.166 -12.268 1.00 98.31 98 PHE A C 1
ATOM 775 O O . PHE A 1 98 ? 8.572 -10.832 -12.840 1.00 98.31 98 PHE A O 1
ATOM 782 N N . GLU A 1 99 ? 7.522 -12.169 -11.388 1.00 97.75 99 GLU A N 1
ATOM 783 C CA . GLU A 1 99 ? 8.735 -12.904 -11.005 1.00 97.75 99 GLU A CA 1
ATOM 784 C C . GLU A 1 99 ? 9.368 -13.627 -12.210 1.00 97.75 99 GLU A C 1
ATOM 786 O O . GLU A 1 99 ? 10.584 -13.579 -12.404 1.00 97.75 99 GLU A O 1
ATOM 791 N N . ALA A 1 100 ? 8.553 -14.258 -13.063 1.00 98.06 100 ALA A N 1
ATOM 792 C CA . ALA A 1 100 ? 9.015 -14.898 -14.293 1.00 98.06 100 ALA A CA 1
ATOM 793 C C . ALA A 1 100 ? 9.557 -13.878 -15.306 1.00 98.06 100 ALA A C 1
ATOM 795 O O . ALA A 1 100 ? 10.568 -14.145 -15.958 1.00 98.06 100 ALA A O 1
ATOM 796 N N . PHE A 1 101 ? 8.914 -12.710 -15.420 1.00 98.56 101 PHE A N 1
ATOM 797 C CA . PHE A 1 101 ? 9.349 -11.613 -16.280 1.00 98.56 101 PHE A CA 1
ATOM 798 C C . PHE A 1 101 ? 10.736 -11.107 -15.897 1.00 98.56 101 PHE A C 1
ATOM 800 O O . PHE A 1 101 ? 11.614 -11.009 -16.747 1.00 98.56 101 PHE A O 1
ATOM 807 N N . TRP A 1 102 ? 10.990 -10.816 -14.627 1.00 98.25 102 TRP A N 1
ATOM 808 C CA . TRP A 1 102 ? 12.296 -10.278 -14.245 1.00 98.25 102 TRP A CA 1
ATOM 809 C C . TRP A 1 102 ? 13.393 -11.340 -14.283 1.00 98.25 102 TRP A C 1
ATOM 811 O O . TRP A 1 102 ? 14.505 -11.057 -14.730 1.00 98.25 102 TRP A O 1
ATOM 821 N N . ARG A 1 103 ? 13.061 -12.592 -13.948 1.00 98.19 103 ARG A N 1
ATOM 822 C CA . ARG A 1 103 ? 13.996 -13.716 -14.065 1.00 98.19 103 ARG A CA 1
ATOM 823 C C . ARG A 1 103 ? 14.444 -13.955 -15.509 1.00 98.19 103 ARG A C 1
ATOM 825 O O . ARG A 1 103 ? 15.637 -14.127 -15.744 1.00 98.19 103 ARG A O 1
ATOM 832 N N . ARG A 1 104 ? 13.523 -13.933 -16.485 1.00 97.50 104 ARG A N 1
ATOM 833 C CA . ARG A 1 104 ? 13.883 -14.112 -17.909 1.00 97.50 104 ARG A CA 1
ATOM 834 C C . ARG A 1 104 ? 14.694 -12.939 -18.476 1.00 97.50 104 ARG A C 1
ATOM 836 O O . ARG A 1 104 ? 15.438 -13.141 -19.426 1.00 97.50 104 ARG A O 1
ATOM 843 N N . HIS A 1 105 ? 14.611 -11.758 -17.860 1.00 97.50 105 HIS A N 1
ATOM 844 C CA . HIS A 1 105 ? 15.441 -10.587 -18.180 1.00 97.50 105 HIS A CA 1
ATOM 845 C C . HIS A 1 105 ? 16.674 -10.457 -17.268 1.00 97.50 105 HIS A C 1
ATOM 847 O O . HIS A 1 105 ? 17.173 -9.355 -17.035 1.00 97.50 105 HIS A O 1
ATOM 853 N N . GLY A 1 106 ? 17.160 -11.574 -16.718 1.00 96.94 106 GLY A N 1
ATOM 854 C CA . GLY A 1 106 ? 18.454 -11.644 -16.038 1.00 96.94 106 GLY A CA 1
ATOM 855 C C . GLY A 1 106 ? 18.510 -11.007 -14.650 1.00 96.94 106 GLY A C 1
ATOM 856 O O . GLY A 1 106 ? 19.605 -10.784 -14.147 1.00 96.94 106 GLY A O 1
ATOM 857 N N . HIS A 1 107 ? 17.372 -10.706 -14.020 1.00 98.31 107 HIS A N 1
ATOM 858 C CA . HIS A 1 107 ? 17.361 -10.191 -12.652 1.00 98.31 107 HIS A CA 1
ATOM 859 C C . HIS A 1 107 ? 17.332 -11.344 -11.638 1.00 98.31 107 HIS A C 1
ATOM 861 O O . HIS A 1 107 ? 16.573 -12.307 -11.785 1.00 98.31 107 HIS A O 1
ATOM 867 N N . ALA A 1 108 ? 18.122 -11.228 -10.572 1.00 98.25 108 ALA A N 1
ATOM 868 C CA . ALA A 1 108 ? 18.148 -12.177 -9.465 1.00 98.25 108 ALA A CA 1
ATOM 869 C C . ALA A 1 108 ? 17.024 -11.901 -8.452 1.00 98.25 108 ALA A C 1
ATOM 871 O O . ALA A 1 108 ? 16.788 -10.763 -8.051 1.00 98.25 108 ALA A O 1
ATOM 872 N N . GLN A 1 109 ? 16.342 -12.946 -7.985 1.00 98.19 109 GLN A N 1
ATOM 873 C CA . GLN A 1 109 ? 15.305 -12.797 -6.965 1.00 98.19 109 GLN A CA 1
ATOM 874 C C . GLN A 1 109 ? 15.931 -12.574 -5.584 1.00 98.19 109 GLN A C 1
ATOM 876 O O . GLN A 1 109 ? 16.749 -13.373 -5.129 1.00 98.19 109 GLN A O 1
ATOM 881 N N . LEU A 1 110 ? 15.502 -11.523 -4.894 1.00 97.62 110 LEU A N 1
ATOM 882 C CA . LEU A 1 110 ? 15.777 -11.312 -3.480 1.00 97.62 110 LEU A CA 1
ATOM 883 C C . LEU A 1 110 ? 14.651 -11.922 -2.638 1.00 97.62 110 LEU A C 1
ATOM 885 O O . LEU A 1 110 ? 13.479 -11.838 -3.023 1.00 97.62 110 LEU A O 1
ATOM 889 N N . PRO A 1 111 ? 14.978 -12.531 -1.487 1.00 95.00 111 PRO A N 1
ATOM 890 C CA . PRO A 1 111 ? 13.965 -13.046 -0.586 1.00 95.00 111 PRO A CA 1
ATOM 891 C C . PRO A 1 111 ? 13.186 -11.896 0.056 1.00 95.00 111 PRO A C 1
ATOM 893 O O . PRO A 1 111 ? 13.750 -10.859 0.412 1.00 95.00 111 PRO A O 1
ATOM 896 N N . GLU A 1 112 ? 11.890 -12.117 0.248 1.00 94.62 112 GLU A N 1
ATOM 897 C CA . GLU A 1 112 ? 11.066 -11.261 1.094 1.00 94.62 112 GLU A CA 1
ATOM 898 C C . GLU A 1 112 ? 11.543 -11.342 2.555 1.00 94.62 112 GLU A C 1
ATOM 900 O O . GLU A 1 112 ? 11.896 -12.415 3.049 1.00 94.62 112 GLU A O 1
ATOM 905 N N . VAL A 1 113 ? 11.520 -10.213 3.264 1.00 91.56 113 VAL A N 1
ATOM 906 C CA . VAL A 1 113 ? 11.755 -10.155 4.713 1.00 91.56 113 VAL A CA 1
ATOM 907 C C . VAL A 1 113 ? 10.450 -9.931 5.478 1.00 91.56 113 VAL A C 1
ATOM 909 O O . VAL A 1 113 ? 9.428 -9.545 4.904 1.00 91.56 113 VAL A O 1
ATOM 912 N N . SER A 1 114 ? 10.479 -10.136 6.799 1.00 89.81 114 SER A N 1
ATOM 913 C CA . SER A 1 114 ? 9.331 -9.822 7.660 1.00 89.81 114 SER A CA 1
ATOM 914 C C . SER A 1 114 ? 8.894 -8.364 7.502 1.00 89.81 114 SER A C 1
ATOM 916 O O . SER A 1 114 ? 9.711 -7.453 7.355 1.00 89.81 114 SER A O 1
ATOM 918 N N . LEU A 1 115 ? 7.580 -8.149 7.571 1.00 90.62 115 LEU A N 1
ATOM 919 C CA . LEU A 1 115 ? 6.951 -6.835 7.562 1.00 90.62 115 LEU A CA 1
ATOM 920 C C . LEU A 1 115 ? 7.403 -5.987 8.757 1.00 90.62 115 LEU A C 1
ATOM 922 O O . LEU A 1 115 ? 7.432 -4.757 8.673 1.00 90.62 115 LEU A O 1
ATOM 926 N N . ILE A 1 116 ? 7.724 -6.642 9.873 1.00 89.69 116 ILE A N 1
ATOM 927 C CA . ILE A 1 116 ? 8.149 -6.019 11.123 1.00 89.69 116 ILE A CA 1
ATOM 928 C C . ILE A 1 116 ? 9.656 -5.837 11.068 1.00 89.69 116 ILE A C 1
ATOM 930 O O . ILE A 1 116 ? 10.411 -6.791 10.890 1.00 89.69 116 ILE A O 1
ATOM 934 N N . ASN A 1 117 ? 10.106 -4.601 11.249 1.00 81.31 117 ASN A N 1
ATOM 935 C CA . ASN A 1 117 ? 11.528 -4.309 11.228 1.00 81.31 117 ASN A CA 1
ATOM 936 C C . ASN A 1 117 ? 12.163 -4.714 12.576 1.00 81.31 117 ASN A C 1
ATOM 938 O O . ASN A 1 117 ? 11.765 -4.160 13.605 1.00 81.31 117 ASN A O 1
ATOM 942 N N . PRO A 1 118 ? 13.149 -5.633 12.607 1.00 61.03 118 PRO A N 1
ATOM 943 C CA . PRO A 1 118 ? 13.812 -6.037 13.848 1.00 61.03 118 PRO A CA 1
ATOM 944 C C . PRO A 1 118 ? 14.742 -4.951 14.425 1.00 61.03 118 PRO A C 1
ATOM 946 O O . PRO A 1 118 ? 15.182 -5.064 15.568 1.00 61.03 118 PRO A O 1
ATOM 949 N N . GLY A 1 119 ? 15.070 -3.906 13.653 1.00 58.28 119 GLY A N 1
ATOM 950 C CA . GLY A 1 119 ? 16.047 -2.881 14.026 1.00 58.28 119 GLY A CA 1
ATOM 951 C C . GLY A 1 119 ? 15.505 -1.755 14.917 1.00 58.28 119 GLY A C 1
ATOM 952 O O . GLY A 1 119 ? 14.417 -1.225 14.707 1.00 58.28 119 GLY A O 1
ATOM 953 N N . SER A 1 120 ? 16.323 -1.316 15.878 1.00 43.84 120 SER A N 1
ATOM 954 C CA . SER A 1 120 ? 16.026 -0.247 16.847 1.00 43.84 120 SER A CA 1
ATOM 955 C C . SER A 1 120 ? 16.192 1.192 16.320 1.00 43.84 120 SER A C 1
ATOM 957 O O . SER A 1 120 ? 15.889 2.133 17.051 1.00 43.84 120 SER A O 1
ATOM 959 N N . ALA A 1 121 ? 16.643 1.386 15.073 1.00 46.19 121 ALA A N 1
ATOM 960 C CA . ALA A 1 121 ? 17.024 2.696 14.517 1.00 46.19 12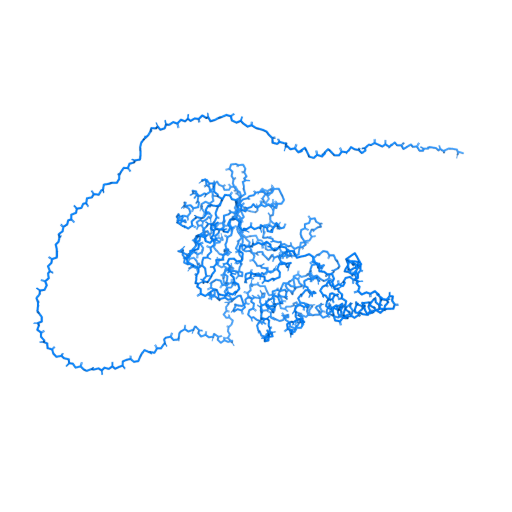1 ALA A CA 1
ATOM 961 C C . ALA A 1 121 ? 16.267 3.105 13.230 1.00 46.19 121 ALA A C 1
ATOM 963 O O . ALA A 1 121 ? 16.749 3.943 12.470 1.00 46.19 121 ALA A O 1
ATOM 964 N N . GLY A 1 122 ? 15.089 2.525 12.964 1.00 59.75 122 GLY A N 1
ATOM 965 C CA . GLY A 1 122 ? 14.308 2.783 11.744 1.00 59.75 122 GLY A CA 1
ATOM 966 C C . GLY A 1 122 ? 12.790 2.802 11.953 1.00 59.75 122 GLY A C 1
ATOM 967 O O . GLY A 1 122 ? 12.293 2.906 13.074 1.00 59.75 122 GLY A O 1
ATOM 968 N N . THR A 1 123 ? 12.031 2.711 10.856 1.00 73.12 123 THR A N 1
ATOM 969 C CA . THR A 1 123 ? 10.570 2.548 10.898 1.00 73.12 123 THR A CA 1
ATOM 970 C C . THR A 1 123 ? 10.207 1.178 11.474 1.00 73.12 123 THR A C 1
ATOM 972 O O . THR A 1 123 ? 10.832 0.183 11.123 1.00 73.12 123 THR A O 1
ATOM 975 N N . TYR A 1 124 ? 9.175 1.102 12.325 1.00 87.31 124 TYR A N 1
ATOM 976 C CA . TYR A 1 124 ? 8.743 -0.160 12.956 1.00 87.31 124 TYR A CA 1
ATOM 977 C C . TYR A 1 124 ? 8.240 -1.220 11.970 1.00 87.31 124 TYR A C 1
ATOM 979 O O . TYR A 1 124 ? 8.259 -2.411 12.270 1.00 87.31 124 TYR A O 1
ATOM 987 N N . PHE A 1 125 ? 7.800 -0.777 10.798 1.00 91.25 125 PHE A N 1
ATOM 988 C CA . PHE A 1 125 ? 7.418 -1.636 9.693 1.00 91.25 125 PHE A CA 1
ATOM 989 C C . PHE A 1 125 ? 8.224 -1.286 8.446 1.00 91.25 125 PHE A C 1
ATOM 991 O O . PHE A 1 125 ? 8.659 -0.139 8.277 1.00 91.25 125 PHE A O 1
ATOM 998 N N . ILE A 1 126 ? 8.376 -2.264 7.559 1.00 92.00 126 ILE A N 1
ATOM 999 C CA . ILE A 1 126 ? 8.923 -2.083 6.216 1.00 92.00 126 ILE A CA 1
ATOM 1000 C C . ILE A 1 126 ? 7.935 -1.244 5.392 1.00 92.00 126 ILE A C 1
ATOM 1002 O O . ILE A 1 126 ? 6.824 -1.676 5.103 1.00 92.00 126 ILE A O 1
ATOM 1006 N N . GLY A 1 127 ? 8.315 -0.007 5.055 1.00 91.88 127 GLY A N 1
ATOM 1007 C CA . GLY A 1 127 ? 7.468 0.937 4.307 1.00 91.88 127 GLY A CA 1
ATOM 1008 C C . GLY A 1 127 ? 7.683 0.913 2.789 1.00 91.88 127 GLY A C 1
ATOM 1009 O O . GLY A 1 127 ? 6.855 1.433 2.039 1.00 91.88 127 GLY A O 1
ATOM 1010 N N . SER A 1 128 ? 8.781 0.313 2.333 1.00 92.44 128 SER A N 1
ATOM 1011 C CA . SER A 1 128 ? 9.116 0.114 0.922 1.00 92.44 128 SER A CA 1
ATOM 1012 C C . SER A 1 128 ? 9.899 -1.183 0.749 1.00 92.44 128 SER A C 1
ATOM 1014 O O . SER A 1 128 ? 10.626 -1.584 1.659 1.00 92.44 128 SER A O 1
ATOM 1016 N N . ALA A 1 129 ? 9.811 -1.792 -0.433 1.00 95.25 129 ALA A N 1
ATOM 1017 C CA . ALA A 1 129 ? 10.630 -2.946 -0.793 1.00 95.25 129 ALA A CA 1
ATOM 1018 C C . ALA A 1 129 ? 12.133 -2.634 -0.738 1.00 95.25 129 ALA A C 1
ATOM 1020 O O . ALA A 1 129 ? 12.934 -3.492 -0.387 1.00 95.25 129 ALA A O 1
ATOM 1021 N N . LEU A 1 130 ? 12.515 -1.381 -1.008 1.00 94.12 130 LEU A N 1
ATOM 1022 C CA . LEU A 1 130 ? 13.899 -0.926 -0.924 1.00 94.12 130 LEU A CA 1
ATOM 1023 C C . LEU A 1 130 ? 14.465 -0.959 0.505 1.00 94.12 130 LEU A C 1
ATOM 1025 O O . LEU A 1 130 ? 15.653 -1.202 0.678 1.00 94.12 130 LEU A O 1
ATOM 1029 N N . THR A 1 131 ? 13.646 -0.715 1.536 1.00 91.56 131 THR A N 1
ATOM 1030 C CA . THR A 1 131 ? 14.103 -0.582 2.937 1.00 91.56 131 THR A CA 1
ATOM 1031 C C . THR A 1 131 ? 15.038 -1.719 3.400 1.00 91.56 131 THR A C 1
ATOM 1033 O O . THR A 1 131 ? 16.137 -1.408 3.862 1.00 91.56 131 THR A O 1
ATOM 1036 N N . PRO A 1 132 ? 14.686 -3.014 3.262 1.00 91.56 132 PRO A N 1
ATOM 1037 C CA . PRO A 1 132 ? 15.574 -4.126 3.633 1.00 91.56 132 PRO A CA 1
ATOM 1038 C C . PRO A 1 132 ? 16.805 -4.292 2.730 1.00 91.56 132 PRO A C 1
ATOM 1040 O O . PRO A 1 132 ? 17.743 -5.010 3.081 1.00 91.56 132 PRO A O 1
ATOM 1043 N N . HIS A 1 133 ? 16.813 -3.639 1.571 1.00 93.31 133 HIS A N 1
ATOM 1044 C CA . HIS A 1 133 ? 17.826 -3.782 0.531 1.00 93.31 133 HIS A CA 1
ATOM 1045 C C . HIS A 1 133 ? 18.692 -2.525 0.357 1.00 93.31 133 HIS A C 1
ATOM 1047 O O . HIS A 1 133 ? 19.602 -2.527 -0.468 1.00 93.31 133 HIS A O 1
ATOM 1053 N N . LEU A 1 134 ? 18.495 -1.487 1.185 1.00 92.75 134 LEU A N 1
ATOM 1054 C CA . LEU A 1 134 ? 19.272 -0.238 1.158 1.00 92.75 134 LEU A CA 1
ATOM 1055 C C . LEU A 1 134 ? 20.787 -0.470 1.190 1.00 92.75 134 LEU A C 1
ATOM 1057 O O . LEU A 1 134 ? 21.532 0.275 0.558 1.00 92.75 134 LEU A O 1
ATOM 1061 N N . ARG A 1 135 ? 21.244 -1.521 1.885 1.00 93.31 135 ARG A N 1
ATOM 1062 C CA . ARG A 1 135 ? 22.664 -1.895 1.946 1.00 93.31 135 ARG A CA 1
ATOM 1063 C C . ARG A 1 135 ? 23.290 -2.103 0.563 1.00 93.31 135 ARG A C 1
ATOM 1065 O O . ARG A 1 135 ? 24.434 -1.727 0.380 1.00 93.31 135 ARG A O 1
ATOM 1072 N N . TYR A 1 136 ? 22.538 -2.615 -0.413 1.00 95.50 136 TYR A N 1
ATOM 1073 C CA . TYR A 1 136 ? 23.041 -2.873 -1.766 1.00 95.50 136 TYR A CA 1
ATOM 1074 C C . TYR A 1 136 ? 23.225 -1.592 -2.584 1.00 95.50 136 TYR A C 1
ATOM 1076 O O . TYR A 1 136 ? 24.058 -1.547 -3.475 1.00 95.50 136 TYR A O 1
ATOM 1084 N N . PHE A 1 137 ? 22.487 -0.533 -2.259 1.00 95.62 137 PHE A N 1
ATOM 1085 C CA . PHE A 1 137 ? 22.653 0.782 -2.884 1.00 95.62 137 PHE A CA 1
ATOM 1086 C C . PHE A 1 137 ? 23.773 1.592 -2.218 1.00 95.62 137 PHE A C 1
ATOM 1088 O O . PHE A 1 137 ? 24.383 2.455 -2.839 1.00 95.62 137 PHE A O 1
ATOM 1095 N N . ILE A 1 138 ? 24.039 1.334 -0.936 1.00 93.81 138 ILE A N 1
ATOM 1096 C CA . ILE A 1 138 ? 25.121 1.979 -0.182 1.00 93.81 138 ILE A CA 1
ATOM 1097 C C . ILE A 1 138 ? 26.465 1.314 -0.490 1.00 93.81 138 ILE A C 1
ATOM 1099 O O . ILE A 1 138 ? 27.458 2.005 -0.700 1.00 93.81 138 ILE A O 1
ATOM 1103 N N . GLU A 1 139 ? 26.483 -0.016 -0.539 1.00 94.19 139 GLU A N 1
ATOM 1104 C CA . GLU A 1 139 ? 27.664 -0.834 -0.787 1.00 94.19 139 GLU A CA 1
ATOM 1105 C C . GLU A 1 139 ? 27.353 -1.890 -1.868 1.00 94.19 139 GLU A C 1
ATOM 1107 O O . GLU A 1 139 ? 27.075 -3.052 -1.552 1.00 94.19 139 GLU A O 1
ATOM 1112 N N . PRO A 1 140 ? 27.385 -1.505 -3.163 1.00 94.00 140 PRO A N 1
ATOM 1113 C CA . PRO A 1 140 ? 27.033 -2.394 -4.276 1.00 94.00 140 PRO A CA 1
ATOM 1114 C C . PRO A 1 140 ? 27.828 -3.698 -4.345 1.00 94.00 140 PRO A C 1
ATOM 1116 O O . PRO A 1 140 ? 27.317 -4.691 -4.852 1.00 94.00 140 PRO A O 1
ATOM 1119 N N . SER A 1 141 ? 29.043 -3.744 -3.790 1.00 94.81 141 SER A N 1
ATOM 1120 C CA . SER A 1 141 ? 29.849 -4.971 -3.699 1.00 94.81 141 SER A CA 1
ATOM 1121 C C . SER A 1 141 ? 29.218 -6.069 -2.837 1.00 94.81 141 SER A C 1
ATOM 1123 O O . SER A 1 141 ? 29.613 -7.223 -2.957 1.00 94.81 141 SER A O 1
ATOM 1125 N N . GLN A 1 142 ? 28.247 -5.738 -1.979 1.00 95.56 142 GLN A N 1
ATOM 1126 C CA . GLN A 1 142 ? 27.490 -6.720 -1.194 1.00 95.56 142 GLN A CA 1
ATOM 1127 C C . GLN A 1 142 ? 26.238 -7.240 -1.916 1.00 95.56 142 GLN A C 1
ATOM 1129 O O . GLN A 1 142 ? 25.558 -8.128 -1.393 1.00 95.56 142 GLN A O 1
ATOM 1134 N N . ALA A 1 143 ? 25.879 -6.669 -3.069 1.00 96.56 143 ALA A N 1
ATOM 1135 C CA . ALA A 1 143 ? 24.707 -7.097 -3.818 1.00 96.56 143 ALA A CA 1
ATOM 1136 C C . ALA A 1 143 ? 24.946 -8.483 -4.446 1.00 96.56 143 ALA A C 1
ATOM 1138 O O . ALA A 1 143 ? 26.011 -8.720 -5.013 1.00 96.56 143 ALA A O 1
ATOM 1139 N N . PRO A 1 144 ? 23.967 -9.407 -4.392 1.00 96.00 144 PRO A N 1
ATOM 1140 C CA . PRO A 1 144 ? 24.101 -10.718 -5.033 1.00 96.00 144 PRO A CA 1
ATOM 1141 C C . PRO A 1 144 ? 24.129 -10.633 -6.568 1.00 96.00 144 PRO A C 1
ATOM 1143 O O . PRO A 1 144 ? 24.554 -11.575 -7.228 1.00 96.00 144 PRO A O 1
ATOM 1146 N N . SER A 1 145 ? 23.644 -9.526 -7.133 1.00 97.50 145 SER A N 1
ATOM 1147 C CA . SER A 1 145 ? 23.672 -9.197 -8.555 1.00 97.50 145 SER A CA 1
ATOM 1148 C C . SER A 1 145 ? 23.503 -7.683 -8.712 1.00 97.50 145 SER A C 1
ATOM 1150 O O . SER A 1 145 ? 22.984 -7.015 -7.818 1.00 97.50 145 SER A O 1
ATOM 1152 N N . ASP A 1 146 ? 23.927 -7.139 -9.848 1.00 97.31 146 ASP A N 1
ATOM 1153 C CA . ASP A 1 146 ? 23.645 -5.765 -10.262 1.00 97.31 146 ASP A CA 1
ATOM 1154 C C . ASP A 1 146 ? 22.179 -5.564 -10.680 1.00 97.31 146 ASP A C 1
ATOM 1156 O O . ASP A 1 146 ? 21.685 -4.442 -10.615 1.00 97.31 146 ASP A O 1
ATOM 1160 N N . ARG A 1 147 ? 21.465 -6.634 -11.053 1.00 98.31 147 ARG A N 1
ATOM 1161 C CA . ARG A 1 147 ? 20.048 -6.626 -11.435 1.00 98.31 147 ARG A CA 1
ATOM 1162 C C . ARG A 1 147 ? 19.261 -7.567 -10.534 1.00 98.31 147 ARG A C 1
ATOM 1164 O O . ARG A 1 147 ? 19.527 -8.764 -10.467 1.00 98.31 147 ARG A O 1
ATOM 1171 N N . MET A 1 148 ? 18.268 -7.048 -9.823 1.00 98.56 148 MET A N 1
ATOM 1172 C CA . MET A 1 148 ? 17.548 -7.798 -8.790 1.00 98.56 148 MET A CA 1
ATOM 1173 C C . MET A 1 148 ? 16.045 -7.528 -8.832 1.00 98.56 148 MET A C 1
ATOM 1175 O O . MET A 1 148 ? 15.615 -6.510 -9.358 1.00 98.56 148 MET A O 1
ATOM 1179 N N . PHE A 1 149 ? 15.227 -8.399 -8.247 1.00 98.69 149 PHE A N 1
ATOM 1180 C CA . PHE A 1 149 ? 13.804 -8.130 -8.030 1.00 98.69 149 PHE A CA 1
ATOM 1181 C C . PHE A 1 149 ? 13.282 -8.768 -6.744 1.00 98.69 149 PHE A C 1
ATOM 1183 O O . PHE A 1 149 ? 13.862 -9.722 -6.235 1.00 98.69 149 PHE A O 1
ATOM 1190 N N . THR A 1 150 ? 12.176 -8.254 -6.214 1.00 98.38 150 THR A N 1
ATOM 1191 C CA . THR A 1 150 ? 11.514 -8.781 -5.016 1.00 98.38 150 THR A CA 1
ATOM 1192 C C . THR A 1 150 ? 10.007 -8.524 -5.043 1.00 98.38 150 THR A C 1
ATOM 1194 O O . THR A 1 150 ? 9.511 -7.653 -5.762 1.00 98.38 150 THR A O 1
ATOM 1197 N N . ALA A 1 151 ? 9.287 -9.281 -4.221 1.00 97.81 151 ALA A N 1
ATOM 1198 C CA . ALA A 1 151 ? 7.901 -9.036 -3.857 1.00 97.81 151 ALA A CA 1
ATOM 1199 C C . ALA A 1 151 ? 7.843 -8.915 -2.330 1.00 97.81 151 ALA A C 1
ATOM 1201 O O . ALA A 1 151 ? 7.887 -9.919 -1.623 1.00 97.81 151 ALA A O 1
ATOM 1202 N N . GLN A 1 152 ? 7.786 -7.684 -1.824 1.00 96.88 152 GLN A N 1
ATOM 1203 C CA . GLN A 1 152 ? 7.899 -7.385 -0.397 1.00 96.88 152 GLN A CA 1
ATOM 1204 C C . GLN A 1 152 ? 6.580 -6.834 0.137 1.00 96.88 152 GLN A C 1
ATOM 1206 O O . GLN A 1 152 ? 6.073 -5.830 -0.371 1.00 96.88 152 GLN A O 1
ATOM 1211 N N . ARG A 1 153 ? 6.038 -7.419 1.210 1.00 96.50 153 ARG A N 1
ATOM 1212 C CA . ARG A 1 153 ? 4.957 -6.761 1.955 1.00 96.50 153 ARG A CA 1
ATOM 1213 C C . ARG A 1 153 ? 5.439 -5.452 2.563 1.00 96.50 153 ARG A C 1
ATOM 1215 O O . ARG A 1 153 ? 6.502 -5.393 3.181 1.00 96.50 153 ARG A O 1
ATOM 1222 N N . VAL A 1 154 ? 4.617 -4.421 2.429 1.00 95.56 154 VAL A N 1
ATOM 1223 C CA . VAL A 1 154 ? 4.866 -3.074 2.938 1.00 95.56 154 VAL A CA 1
ATOM 1224 C C . VAL A 1 154 ? 3.696 -2.576 3.772 1.00 95.56 154 VAL A C 1
ATOM 1226 O O . VAL A 1 154 ? 2.537 -2.897 3.498 1.00 95.56 154 VAL A O 1
ATOM 1229 N N . PHE A 1 155 ? 4.000 -1.759 4.779 1.00 94.56 155 PHE A N 1
ATOM 1230 C CA . PHE A 1 155 ? 3.019 -1.194 5.697 1.00 94.56 155 PHE A CA 1
ATOM 1231 C C . PHE A 1 155 ? 3.153 0.329 5.812 1.00 94.56 155 PHE A C 1
ATOM 1233 O O . PHE A 1 155 ? 4.192 0.856 6.215 1.00 94.56 155 PHE A O 1
ATOM 1240 N N . TRP A 1 156 ? 2.082 1.065 5.515 1.00 90.50 156 TRP A N 1
ATOM 1241 C CA . TRP A 1 156 ? 2.091 2.531 5.470 1.00 90.50 156 TRP A CA 1
ATOM 1242 C C . TRP A 1 156 ? 1.397 3.172 6.665 1.00 90.50 156 TRP A C 1
ATOM 1244 O O . TRP A 1 156 ? 0.276 3.673 6.584 1.00 90.50 156 TRP A O 1
ATOM 1254 N N . THR A 1 157 ? 2.122 3.243 7.777 1.00 81.50 157 THR A N 1
ATOM 1255 C CA . THR A 1 157 ? 1.637 3.809 9.046 1.00 81.50 157 THR A CA 1
ATOM 1256 C C . THR A 1 157 ? 1.161 5.259 8.920 1.00 81.50 157 THR A C 1
ATOM 1258 O O . THR A 1 157 ? 0.096 5.595 9.427 1.00 81.50 157 THR A O 1
ATOM 1261 N N . ARG A 1 158 ? 1.890 6.118 8.193 1.00 76.94 158 ARG A N 1
ATOM 1262 C CA . ARG A 1 158 ? 1.526 7.538 8.007 1.00 76.94 158 ARG A CA 1
ATOM 1263 C C . ARG A 1 158 ? 0.276 7.740 7.155 1.00 76.94 158 ARG A C 1
ATOM 1265 O O . ARG A 1 158 ? -0.378 8.771 7.271 1.00 76.94 158 ARG A O 1
ATOM 1272 N N . ARG A 1 159 ? -0.086 6.765 6.312 1.00 78.62 159 ARG A N 1
ATOM 1273 C CA . ARG A 1 159 ? -1.330 6.835 5.535 1.00 78.62 159 ARG A CA 1
ATOM 1274 C C . ARG A 1 159 ? -2.564 6.558 6.380 1.00 78.62 159 ARG A C 1
ATOM 1276 O O . ARG A 1 159 ? -3.646 6.960 5.962 1.00 78.62 159 ARG A O 1
ATOM 1283 N N . ALA A 1 160 ? -2.418 5.941 7.554 1.00 75.00 160 ALA A N 1
ATOM 1284 C CA . ALA A 1 160 ? -3.525 5.714 8.480 1.00 75.00 160 ALA A CA 1
ATOM 1285 C C . ALA A 1 160 ? -4.242 7.018 8.858 1.00 75.00 160 ALA A C 1
ATOM 1287 O O . ALA A 1 160 ? -5.467 7.059 8.918 1.00 75.00 160 ALA A O 1
ATOM 1288 N N . ASP A 1 161 ? -3.475 8.098 9.020 1.00 70.94 161 ASP A N 1
ATOM 1289 C CA . ASP A 1 161 ? -3.976 9.415 9.424 1.00 70.94 161 ASP A CA 1
ATOM 1290 C C . ASP A 1 161 ? -4.795 1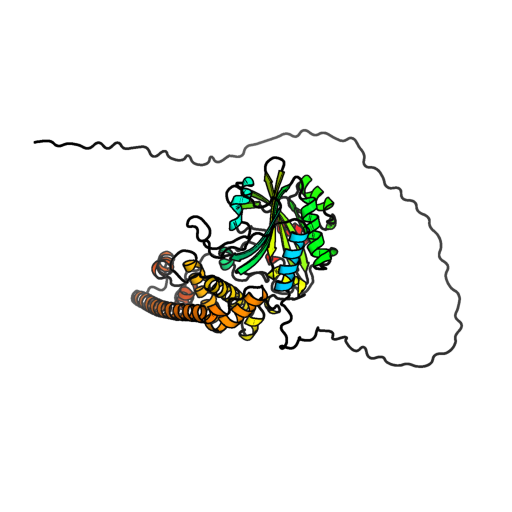0.121 8.328 1.00 70.94 161 ASP A C 1
ATOM 1292 O O . ASP A 1 161 ? -5.390 11.165 8.576 1.00 70.94 161 ASP A O 1
ATOM 1296 N N . LEU A 1 162 ? -4.831 9.564 7.113 1.00 69.00 162 LEU A N 1
ATOM 1297 C CA . LEU A 1 162 ? -5.523 10.128 5.951 1.00 69.00 162 LEU A CA 1
ATOM 1298 C C . LEU A 1 162 ? -6.904 9.506 5.701 1.00 69.00 162 LEU A C 1
ATOM 1300 O O . LEU A 1 162 ? -7.456 9.725 4.629 1.00 69.00 162 LEU A O 1
ATOM 1304 N N . GLY A 1 163 ? -7.422 8.678 6.611 1.00 65.12 163 GLY A N 1
ATOM 1305 C CA . GLY A 1 163 ? -8.851 8.340 6.700 1.00 65.12 163 GLY A CA 1
ATOM 1306 C C . GLY A 1 163 ? -9.576 8.004 5.391 1.00 65.12 163 GLY A C 1
ATOM 1307 O O . GLY A 1 163 ? -10.602 8.607 5.091 1.00 65.12 163 GLY A O 1
ATOM 1308 N N . GLY A 1 164 ? -9.054 7.074 4.584 1.00 66.50 164 GLY A N 1
ATOM 1309 C CA . GLY A 1 164 ? -9.797 6.530 3.445 1.00 66.50 164 GLY A CA 1
ATOM 1310 C C . GLY A 1 164 ? -10.286 7.537 2.412 1.00 66.50 164 GLY A C 1
ATOM 1311 O O . GLY A 1 164 ? -11.292 7.281 1.780 1.00 66.50 164 GLY A O 1
ATOM 1312 N N . HIS A 1 165 ? -9.632 8.675 2.197 1.00 69.00 165 HIS A N 1
ATOM 1313 C CA . HIS A 1 165 ? -10.163 9.695 1.278 1.00 69.00 165 HIS A CA 1
ATOM 1314 C C . HIS A 1 165 ? -10.043 9.350 -0.220 1.00 69.00 165 HIS A C 1
ATOM 1316 O O . HIS A 1 165 ? -10.820 9.844 -1.032 1.00 69.00 165 HIS A O 1
ATOM 1322 N N . SER A 1 166 ? -9.096 8.491 -0.597 1.00 79.31 166 SER A N 1
ATOM 1323 C CA . SER A 1 166 ? -8.954 7.984 -1.969 1.00 79.31 166 SER A CA 1
ATOM 1324 C C . SER A 1 166 ? -9.520 6.571 -2.072 1.00 79.31 166 SER A C 1
ATOM 1326 O O . SER A 1 166 ? -9.406 5.792 -1.119 1.00 79.31 166 SER A O 1
ATOM 1328 N N . ALA A 1 167 ? -10.072 6.222 -3.238 1.00 86.12 167 ALA A N 1
ATOM 1329 C CA . ALA A 1 167 ? -10.471 4.849 -3.534 1.00 86.12 167 ALA A CA 1
ATOM 1330 C C . ALA A 1 167 ? -9.269 3.902 -3.481 1.00 86.12 167 ALA A C 1
ATOM 1332 O O . ALA A 1 167 ? -9.428 2.761 -3.094 1.00 86.12 167 ALA A O 1
ATOM 1333 N N . LEU A 1 168 ? -8.054 4.374 -3.771 1.00 89.88 168 LEU A N 1
ATOM 1334 C CA . LEU A 1 168 ? -6.820 3.582 -3.734 1.00 89.88 168 LEU A CA 1
ATOM 1335 C C . LEU A 1 168 ? -6.120 3.588 -2.363 1.00 89.88 168 LEU A C 1
ATOM 1337 O O . LEU A 1 168 ? -4.926 3.281 -2.282 1.00 89.88 168 LEU A O 1
ATOM 1341 N N . TRP A 1 169 ? -6.816 3.995 -1.296 1.00 90.38 169 TRP A N 1
ATOM 1342 C CA . TRP A 1 169 ? -6.258 4.011 0.054 1.00 90.38 169 TRP A CA 1
ATOM 1343 C C . TRP A 1 169 ? -6.148 2.596 0.624 1.00 90.38 169 TRP A C 1
ATOM 1345 O O . TRP A 1 169 ? -7.140 1.890 0.763 1.00 90.38 169 TRP A O 1
ATOM 1355 N N . ASN A 1 170 ? -4.927 2.208 0.979 1.00 91.88 170 ASN A N 1
ATOM 1356 C CA . ASN A 1 170 ? -4.607 0.930 1.597 1.00 91.88 170 ASN A CA 1
ATOM 1357 C C . ASN A 1 170 ? -3.406 1.118 2.543 1.00 91.88 170 ASN A C 1
ATOM 1359 O O . ASN A 1 170 ? -2.637 2.076 2.391 1.00 91.88 170 ASN A O 1
ATOM 1363 N N . LEU A 1 171 ? -3.268 0.233 3.531 1.00 94.62 171 LEU A N 1
ATOM 1364 C CA . LEU A 1 171 ? -2.235 0.299 4.570 1.00 94.62 171 LEU A CA 1
ATOM 1365 C C . LEU A 1 171 ? -1.247 -0.866 4.512 1.00 94.62 171 LEU A C 1
ATOM 1367 O O . LEU A 1 171 ? -0.100 -0.668 4.890 1.00 94.62 171 LEU A O 1
ATOM 1371 N N . LEU A 1 172 ? -1.678 -2.039 4.043 1.00 96.06 172 LEU A N 1
ATOM 1372 C CA . LEU A 1 172 ? -0.852 -3.235 3.882 1.00 96.06 172 LEU A CA 1
ATOM 1373 C C . LEU A 1 172 ? -0.922 -3.673 2.424 1.00 96.06 172 LEU A C 1
ATOM 1375 O O . LEU A 1 172 ? -2.012 -3.941 1.916 1.00 96.06 172 LEU A O 1
ATOM 1379 N N . GLN A 1 173 ? 0.222 -3.722 1.755 1.00 96.31 173 GLN A N 1
ATOM 1380 C CA . GLN A 1 173 ? 0.301 -4.044 0.333 1.00 96.31 173 GLN A CA 1
ATOM 1381 C C . GLN A 1 173 ? 1.500 -4.926 0.018 1.00 96.31 173 GLN A C 1
ATOM 1383 O O . GLN A 1 173 ? 2.414 -5.022 0.832 1.00 96.31 173 GLN A O 1
ATOM 1388 N N . VAL A 1 174 ? 1.526 -5.522 -1.170 1.00 97.81 174 VAL A N 1
ATOM 1389 C CA . VAL A 1 174 ? 2.713 -6.187 -1.718 1.00 97.81 174 VAL A CA 1
ATOM 1390 C C . VAL A 1 174 ? 3.323 -5.278 -2.774 1.00 97.81 174 VAL A C 1
ATOM 1392 O O . VAL A 1 174 ? 2.680 -4.931 -3.765 1.00 97.81 174 VAL A O 1
ATOM 1395 N N . MET A 1 175 ? 4.562 -4.866 -2.546 1.00 98.19 175 MET A N 1
ATOM 1396 C CA . MET A 1 175 ? 5.335 -4.055 -3.472 1.00 98.19 175 MET A CA 1
ATOM 1397 C C . MET A 1 175 ? 6.207 -4.977 -4.326 1.00 98.19 175 MET A C 1
ATOM 1399 O O . MET A 1 175 ? 7.099 -5.652 -3.814 1.00 98.19 175 MET A O 1
ATOM 1403 N N . LEU A 1 176 ? 5.901 -5.018 -5.619 1.00 98.62 176 LEU A N 1
ATOM 1404 C CA . LEU A 1 176 ? 6.687 -5.667 -6.656 1.00 98.62 176 LEU A CA 1
ATOM 1405 C C . LEU A 1 176 ? 7.735 -4.664 -7.142 1.00 98.62 176 LEU A C 1
ATOM 1407 O O . LEU A 1 176 ? 7.388 -3.594 -7.653 1.00 98.62 176 LEU A O 1
ATOM 1411 N N . SER A 1 177 ? 9.004 -5.004 -6.961 1.00 98.44 177 SER A N 1
ATOM 1412 C CA . SER A 1 177 ? 10.127 -4.105 -7.214 1.00 98.44 177 SER A CA 1
ATOM 1413 C C . SER A 1 177 ? 11.219 -4.816 -7.987 1.00 98.44 177 SER A C 1
ATOM 1415 O O . SER A 1 177 ? 11.510 -5.978 -7.720 1.00 98.44 177 SER A O 1
ATOM 1417 N N . PHE A 1 178 ? 11.845 -4.100 -8.913 1.00 98.62 178 PHE A N 1
ATOM 1418 C CA . PHE A 1 178 ? 13.145 -4.463 -9.464 1.00 98.62 178 PHE A CA 1
ATOM 1419 C C . PHE A 1 178 ? 14.168 -3.386 -9.108 1.00 98.62 178 PHE A C 1
ATOM 1421 O O . PHE A 1 178 ? 13.813 -2.232 -8.865 1.00 98.62 178 PHE A O 1
ATOM 1428 N N . TYR A 1 179 ? 15.432 -3.782 -9.097 1.00 98.50 179 TYR A N 1
ATOM 1429 C CA . TYR A 1 179 ? 16.583 -2.942 -8.830 1.00 98.50 179 TYR A CA 1
ATOM 1430 C C . TYR A 1 179 ? 17.611 -3.141 -9.937 1.00 98.50 179 TYR A C 1
ATOM 1432 O O . TYR A 1 179 ? 17.817 -4.273 -10.378 1.00 98.50 179 TYR A O 1
ATOM 1440 N N . ALA A 1 180 ? 18.280 -2.067 -10.340 1.00 98.25 180 ALA A N 1
ATOM 1441 C CA . ALA A 1 180 ? 19.418 -2.141 -11.248 1.00 98.25 180 ALA A CA 1
ATOM 1442 C C . ALA A 1 180 ? 20.502 -1.163 -10.796 1.00 98.25 180 ALA A C 1
ATOM 1444 O O . ALA A 1 180 ? 20.234 0.024 -10.644 1.00 98.25 180 ALA A O 1
ATOM 1445 N N . LEU A 1 181 ? 21.713 -1.649 -10.550 1.00 98.06 181 LEU A N 1
ATOM 1446 C CA . LEU A 1 181 ? 22.806 -0.861 -9.988 1.00 98.06 181 LEU A CA 1
ATOM 1447 C C . LEU A 1 181 ? 23.798 -0.463 -11.082 1.00 98.06 181 LEU A C 1
ATOM 1449 O O . LEU A 1 181 ? 24.284 -1.302 -11.833 1.00 98.06 181 LEU A O 1
ATOM 1453 N N . GLY A 1 182 ? 24.165 0.816 -11.136 1.00 96.81 182 GLY A N 1
ATOM 1454 C CA . GLY A 1 182 ? 25.232 1.308 -12.009 1.00 96.81 182 GLY A CA 1
ATOM 1455 C C . GLY A 1 182 ? 24.915 1.305 -13.491 1.00 96.81 182 GLY A C 1
ATOM 1456 O O . GLY A 1 182 ? 25.826 1.166 -14.307 1.00 96.81 182 GLY A O 1
ATOM 1457 N N . VAL A 1 183 ? 23.647 1.461 -13.851 1.00 96.50 183 VAL A N 1
ATOM 1458 C CA . VAL A 1 183 ? 23.252 1.540 -15.252 1.00 96.50 183 VAL A CA 1
ATOM 1459 C C . VAL A 1 183 ? 23.655 2.890 -15.840 1.00 96.50 183 VAL A C 1
ATOM 1461 O O . VAL A 1 183 ? 23.656 3.915 -15.159 1.00 96.50 183 VAL A O 1
ATOM 1464 N N . ARG A 1 184 ? 23.993 2.905 -17.132 1.00 93.81 184 ARG A N 1
ATOM 1465 C CA . ARG A 1 184 ? 24.307 4.149 -17.860 1.00 93.81 184 ARG A CA 1
ATOM 1466 C C . ARG A 1 184 ? 23.065 4.878 -18.370 1.00 93.81 184 ARG A C 1
ATOM 1468 O O . ARG A 1 184 ? 23.152 6.044 -18.731 1.00 93.81 184 ARG A O 1
ATOM 1475 N N . SER A 1 185 ? 21.943 4.168 -18.467 1.00 93.81 185 SER A N 1
ATOM 1476 C CA . SER A 1 185 ? 20.698 4.661 -19.046 1.00 93.81 185 SER A CA 1
ATOM 1477 C C . SER A 1 185 ? 19.503 3.933 -18.434 1.00 93.81 185 SER A C 1
ATOM 1479 O O . SER A 1 185 ? 19.613 2.774 -18.027 1.00 93.81 185 SER A O 1
ATOM 1481 N N . ILE A 1 186 ? 18.365 4.618 -18.370 1.00 96.50 186 ILE A N 1
ATOM 1482 C CA . ILE A 1 186 ? 17.096 4.100 -17.851 1.00 96.50 186 ILE A CA 1
ATOM 1483 C C . ILE A 1 186 ? 16.156 3.607 -18.955 1.00 96.50 186 ILE A C 1
ATOM 1485 O O . ILE A 1 186 ? 15.154 2.971 -18.639 1.00 96.50 186 ILE A O 1
ATOM 1489 N N . ASP A 1 187 ? 16.447 3.901 -20.226 1.00 97.06 187 ASP A N 1
ATOM 1490 C CA . ASP A 1 187 ? 15.580 3.566 -21.364 1.00 97.06 187 ASP A CA 1
ATOM 1491 C C . ASP A 1 187 ? 15.326 2.059 -21.504 1.00 97.06 187 ASP A C 1
ATOM 1493 O O . ASP A 1 187 ? 14.166 1.675 -21.613 1.00 97.06 187 ASP A O 1
ATOM 1497 N N . GLU A 1 188 ? 16.355 1.214 -21.369 1.00 97.19 188 GLU A N 1
ATOM 1498 C CA . GLU A 1 188 ? 16.209 -0.257 -21.351 1.00 97.19 188 GLU A CA 1
ATOM 1499 C C . GLU A 1 188 ? 15.191 -0.716 -20.287 1.00 97.19 188 GLU A C 1
ATOM 1501 O O . GLU A 1 188 ? 14.301 -1.519 -20.550 1.00 97.19 188 GLU A O 1
ATOM 1506 N N . HIS A 1 189 ? 15.272 -0.175 -19.068 1.00 98.19 189 HIS A N 1
ATOM 1507 C CA . HIS A 1 189 ? 14.407 -0.599 -17.963 1.00 98.19 189 HIS A CA 1
ATOM 1508 C C . HIS A 1 189 ? 12.985 -0.047 -18.104 1.00 98.19 189 HIS A C 1
ATOM 1510 O O . HIS A 1 189 ? 12.020 -0.729 -17.762 1.00 98.19 189 HIS A O 1
ATOM 1516 N N . LEU A 1 190 ? 12.839 1.166 -18.641 1.00 98.50 190 LEU A N 1
ATOM 1517 C CA . LEU A 1 190 ? 11.540 1.730 -18.996 1.00 98.50 190 LEU A CA 1
ATOM 1518 C C . LEU A 1 190 ? 10.872 0.944 -20.134 1.00 98.50 190 LEU A C 1
ATOM 1520 O O . LEU A 1 190 ? 9.654 0.766 -20.102 1.00 98.50 190 LEU A O 1
ATOM 1524 N N . GLU A 1 191 ? 11.644 0.446 -21.102 1.00 98.44 191 GLU A N 1
ATOM 1525 C CA . GLU A 1 191 ? 11.152 -0.436 -22.161 1.00 98.44 191 GLU A CA 1
ATOM 1526 C C . GLU A 1 191 ? 10.660 -1.765 -21.579 1.00 98.44 191 GLU A C 1
ATOM 1528 O O . GLU A 1 191 ? 9.543 -2.178 -21.884 1.00 98.44 191 GLU A O 1
ATOM 1533 N N . LEU A 1 192 ? 11.415 -2.381 -20.660 1.00 98.56 192 LEU A N 1
ATOM 1534 C CA . LEU A 1 192 ? 10.977 -3.586 -19.945 1.00 98.56 192 LEU A CA 1
ATOM 1535 C C . LEU A 1 192 ? 9.687 -3.349 -19.145 1.00 98.56 192 LEU A C 1
ATOM 1537 O O . LEU A 1 192 ? 8.762 -4.160 -19.202 1.00 98.56 192 LEU A O 1
ATOM 1541 N N . MET A 1 193 ? 9.583 -2.223 -18.432 1.00 98.62 193 MET A N 1
ATOM 1542 C CA . MET A 1 193 ? 8.350 -1.849 -17.730 1.00 98.62 193 MET A CA 1
ATOM 1543 C C . MET A 1 193 ? 7.175 -1.709 -18.706 1.00 98.62 193 MET A C 1
ATOM 1545 O O . MET A 1 193 ? 6.096 -2.240 -18.443 1.00 98.62 193 MET A O 1
ATOM 1549 N N . ARG A 1 194 ? 7.375 -1.025 -19.840 1.00 98.31 194 ARG A N 1
ATOM 1550 C CA . ARG A 1 194 ? 6.352 -0.856 -20.882 1.00 98.31 194 ARG A CA 1
ATOM 1551 C C . ARG A 1 194 ? 5.926 -2.202 -21.469 1.00 98.31 194 ARG A C 1
ATOM 1553 O O . ARG A 1 194 ? 4.728 -2.461 -21.537 1.00 98.31 194 ARG A O 1
ATOM 1560 N N . MET A 1 195 ? 6.882 -3.056 -21.828 1.00 98.31 195 MET A N 1
ATOM 1561 C CA . MET A 1 195 ? 6.646 -4.399 -22.362 1.00 98.31 195 MET A CA 1
ATOM 1562 C C . MET A 1 195 ? 5.818 -5.239 -21.390 1.00 98.31 195 MET A C 1
ATOM 1564 O O . MET A 1 195 ? 4.800 -5.794 -21.790 1.00 98.31 195 MET A O 1
ATOM 1568 N N . PHE A 1 196 ? 6.166 -5.260 -20.100 1.00 98.56 196 PHE A N 1
ATOM 1569 C CA . PHE A 1 196 ? 5.365 -5.985 -19.112 1.00 98.56 196 PHE A CA 1
ATOM 1570 C C . PHE A 1 196 ? 3.919 -5.468 -19.063 1.00 98.56 196 PHE A C 1
ATOM 1572 O O . PHE A 1 196 ? 2.973 -6.251 -19.077 1.00 98.56 196 PHE A O 1
ATOM 1579 N N . LEU A 1 197 ? 3.717 -4.147 -19.046 1.00 98.00 197 LEU A N 1
ATOM 1580 C CA . LEU A 1 197 ? 2.374 -3.561 -18.976 1.00 98.00 197 LEU A CA 1
ATOM 1581 C C . LEU A 1 197 ? 1.540 -3.798 -20.249 1.00 98.00 197 LEU A C 1
ATOM 1583 O O . LEU A 1 197 ? 0.349 -4.086 -20.151 1.00 98.00 197 LEU A O 1
ATOM 1587 N N . VAL A 1 198 ? 2.131 -3.661 -21.434 1.00 97.25 198 VAL A N 1
ATOM 1588 C CA . VAL A 1 198 ? 1.400 -3.692 -22.714 1.00 97.25 198 VAL A CA 1
ATOM 1589 C C . VAL A 1 198 ? 1.314 -5.104 -23.290 1.00 97.25 198 VAL A C 1
ATOM 1591 O O . VAL A 1 198 ? 0.271 -5.506 -23.804 1.00 97.25 198 VAL A O 1
ATOM 1594 N N . GLU A 1 199 ? 2.387 -5.882 -23.205 1.00 95.94 199 GLU A N 1
ATOM 1595 C CA . GLU A 1 199 ? 2.473 -7.195 -23.842 1.00 95.94 199 GLU A CA 1
ATOM 1596 C C . GLU A 1 199 ? 2.062 -8.316 -22.889 1.00 95.94 199 GLU A C 1
ATOM 1598 O O . GLU A 1 199 ? 1.174 -9.098 -23.238 1.00 95.94 199 GLU A O 1
ATOM 1603 N N . ASP A 1 200 ? 2.642 -8.377 -21.685 1.00 94.88 200 ASP A N 1
ATOM 1604 C CA . ASP A 1 200 ? 2.306 -9.416 -20.702 1.00 94.88 200 ASP A CA 1
ATOM 1605 C C . ASP A 1 200 ? 0.934 -9.151 -20.053 1.00 94.88 200 ASP A C 1
ATOM 1607 O O . ASP A 1 200 ? 0.114 -10.065 -19.955 1.00 94.88 200 ASP A O 1
ATOM 1611 N N . LEU A 1 201 ? 0.651 -7.908 -19.638 1.00 95.50 201 LEU A N 1
ATOM 1612 C CA . LEU A 1 201 ? -0.610 -7.551 -18.965 1.00 95.50 201 LEU A CA 1
ATOM 1613 C C . LEU A 1 201 ? -1.717 -7.057 -19.903 1.00 95.50 201 LEU A C 1
ATOM 1615 O O . LEU A 1 201 ? -2.848 -6.870 -19.454 1.00 95.50 201 LEU A O 1
ATOM 1619 N N . ARG A 1 202 ? -1.415 -6.853 -21.192 1.00 96.44 202 ARG A N 1
ATOM 1620 C CA . ARG A 1 202 ? -2.385 -6.412 -22.212 1.00 96.44 202 ARG A CA 1
ATOM 1621 C C . ARG A 1 202 ? -3.095 -5.098 -21.868 1.00 96.44 202 ARG A C 1
ATOM 1623 O O . ARG A 1 202 ? -4.238 -4.888 -22.276 1.00 96.44 202 ARG A O 1
ATOM 1630 N N . LEU A 1 203 ? -2.432 -4.198 -21.137 1.00 96.31 203 LEU A N 1
ATOM 1631 C CA . LEU A 1 203 ? -2.986 -2.875 -20.864 1.00 96.31 203 LEU A CA 1
ATOM 1632 C C . LEU A 1 203 ? -2.938 -2.003 -22.130 1.00 96.31 203 LEU A C 1
ATOM 1634 O O . LEU A 1 203 ? -1.963 -2.060 -22.882 1.00 96.31 203 LEU A O 1
ATOM 1638 N N . PRO A 1 204 ? -3.964 -1.168 -22.372 1.00 95.00 204 PRO A N 1
ATOM 1639 C CA . PRO A 1 204 ? -4.002 -0.306 -23.545 1.00 95.00 204 PRO A CA 1
ATOM 1640 C C . PRO A 1 204 ? -2.904 0.760 -23.466 1.00 95.00 204 PRO A C 1
ATOM 1642 O O . PRO A 1 204 ? -2.961 1.672 -22.644 1.00 95.00 204 PRO A O 1
ATOM 1645 N N . GLU A 1 205 ? -1.918 0.682 -24.362 1.00 95.56 205 GLU A N 1
ATOM 1646 C CA . GLU A 1 205 ? -0.795 1.631 -24.420 1.00 95.56 205 GLU A CA 1
ATOM 1647 C C . GLU A 1 205 ? -1.267 3.084 -24.587 1.00 95.56 205 GLU A C 1
ATOM 1649 O O . GLU A 1 205 ? -0.703 4.001 -23.994 1.00 95.56 205 GLU A O 1
ATOM 1654 N N . ALA A 1 206 ? -2.374 3.291 -25.307 1.00 94.25 206 ALA A N 1
ATOM 1655 C CA . ALA A 1 206 ? -3.002 4.600 -25.485 1.00 94.25 206 ALA A CA 1
ATOM 1656 C C . ALA A 1 206 ? -3.537 5.229 -24.182 1.00 94.25 206 ALA A C 1
ATOM 1658 O O . ALA A 1 206 ? -3.895 6.408 -24.181 1.00 94.25 206 ALA A O 1
ATOM 1659 N N . ASP A 1 207 ? -3.608 4.477 -23.084 1.00 95.19 207 ASP A N 1
ATOM 1660 C CA . ASP A 1 207 ? -4.019 4.962 -21.766 1.00 95.19 207 ASP A CA 1
ATOM 1661 C C . ASP A 1 207 ? -2.854 5.089 -20.779 1.00 95.19 207 ASP A C 1
ATOM 1663 O O . ASP A 1 207 ? -3.059 5.547 -19.652 1.00 95.19 207 ASP A O 1
ATOM 1667 N N . LEU A 1 208 ? -1.634 4.733 -21.188 1.00 97.12 208 LEU A N 1
ATOM 1668 C CA . LEU A 1 208 ? -0.432 4.902 -20.382 1.00 97.12 208 LEU A CA 1
ATOM 1669 C C . LEU A 1 208 ? 0.140 6.310 -20.569 1.00 97.12 208 LEU A C 1
ATOM 1671 O O . LEU A 1 208 ? 0.362 6.781 -21.681 1.00 97.12 208 LEU A O 1
ATOM 1675 N N . PHE A 1 209 ? 0.403 6.975 -19.450 1.00 97.88 209 PHE A N 1
ATOM 1676 C CA . PHE A 1 209 ? 1.070 8.267 -19.360 1.00 97.88 209 PHE A CA 1
ATOM 1677 C C . PHE A 1 209 ? 2.327 8.126 -18.508 1.00 97.88 209 PHE A C 1
ATOM 1679 O O . PHE A 1 209 ? 2.356 7.340 -17.562 1.00 97.88 209 PHE A O 1
ATOM 1686 N N . VAL A 1 210 ? 3.349 8.927 -18.793 1.00 98.00 210 VAL A N 1
ATOM 1687 C CA . VAL A 1 210 ? 4.582 8.981 -18.002 1.00 98.00 210 VAL A CA 1
ATOM 1688 C C . VAL A 1 210 ? 4.774 10.388 -17.471 1.00 98.00 210 VAL A C 1
ATOM 1690 O O . VAL A 1 210 ? 4.832 11.337 -18.242 1.00 98.00 210 VAL A O 1
ATOM 1693 N N . ILE A 1 211 ? 4.902 10.529 -16.156 1.00 97.44 211 ILE A N 1
ATOM 1694 C CA . ILE A 1 211 ? 5.323 11.771 -15.510 1.00 97.44 211 ILE A CA 1
ATOM 1695 C C . ILE A 1 211 ? 6.817 11.667 -15.224 1.00 97.44 211 ILE A C 1
ATOM 1697 O O . ILE A 1 211 ? 7.250 10.745 -14.530 1.00 97.44 211 ILE A O 1
ATOM 1701 N N . ALA A 1 212 ? 7.593 12.625 -15.713 1.00 96.12 212 ALA A N 1
ATOM 1702 C CA . ALA A 1 212 ? 9.032 12.689 -15.494 1.00 96.12 212 ALA A CA 1
ATOM 1703 C C . ALA A 1 212 ? 9.473 14.117 -15.159 1.00 96.12 212 ALA A C 1
ATOM 1705 O O . ALA A 1 212 ? 8.783 15.094 -15.463 1.00 96.12 212 ALA A O 1
ATOM 1706 N N . GLU A 1 213 ? 10.645 14.233 -14.537 1.00 94.44 213 GLU A N 1
ATOM 1707 C CA . GLU A 1 213 ? 11.302 15.522 -14.346 1.00 94.44 213 GLU A CA 1
ATOM 1708 C C . GLU A 1 213 ? 11.546 16.203 -15.698 1.00 94.44 213 GLU A C 1
ATOM 1710 O O . GLU A 1 213 ? 11.902 15.552 -16.684 1.00 94.44 213 GLU A O 1
ATOM 1715 N N . ARG A 1 214 ? 11.373 17.528 -15.751 1.00 94.44 214 ARG A N 1
ATOM 1716 C CA . ARG A 1 214 ? 11.691 18.351 -16.921 1.00 94.44 214 ARG A CA 1
ATOM 1717 C C . ARG A 1 214 ? 13.211 18.491 -17.078 1.00 94.44 214 ARG A C 1
ATOM 1719 O O . ARG A 1 214 ? 13.769 19.566 -16.877 1.00 94.44 214 ARG A O 1
ATOM 1726 N N . ARG A 1 215 ? 13.854 17.376 -17.428 1.00 93.38 215 ARG A N 1
ATOM 1727 C CA . ARG A 1 215 ? 15.290 17.214 -17.667 1.00 93.38 215 ARG A CA 1
ATOM 1728 C C . ARG A 1 215 ? 15.487 16.495 -19.000 1.00 93.38 215 ARG A C 1
ATOM 1730 O O . ARG A 1 215 ? 14.908 15.430 -19.213 1.00 93.38 215 ARG A O 1
ATOM 1737 N N . ASP A 1 216 ? 16.255 17.086 -19.911 1.00 93.75 216 ASP A N 1
ATOM 1738 C CA . ASP A 1 216 ? 16.321 16.618 -21.304 1.00 93.75 216 ASP A CA 1
ATOM 1739 C C . ASP A 1 216 ? 16.878 15.198 -21.445 1.00 93.75 216 ASP A C 1
ATOM 1741 O O . ASP A 1 216 ? 16.401 14.430 -22.280 1.00 93.75 216 ASP A O 1
ATOM 1745 N N . ASP A 1 217 ? 17.841 14.817 -20.612 1.00 92.00 217 ASP A N 1
ATOM 1746 C CA . ASP A 1 217 ? 18.413 13.472 -20.569 1.00 92.00 217 ASP A CA 1
ATOM 1747 C C . ASP A 1 217 ? 17.381 12.417 -20.130 1.00 92.00 217 ASP A C 1
ATOM 1749 O O . ASP A 1 217 ? 17.288 11.371 -20.773 1.00 92.00 217 ASP A O 1
ATOM 1753 N N . ILE A 1 218 ? 16.560 12.693 -19.107 1.00 94.25 218 ILE A N 1
ATOM 1754 C CA . ILE A 1 218 ? 15.472 11.798 -18.671 1.00 94.25 218 ILE A CA 1
ATOM 1755 C C . ILE A 1 218 ? 14.391 11.729 -19.749 1.00 94.25 218 ILE A C 1
ATOM 1757 O O . ILE A 1 218 ? 14.001 10.641 -20.167 1.00 94.25 218 ILE A O 1
ATOM 1761 N N . LEU A 1 219 ? 13.912 12.879 -20.232 1.00 96.38 219 LEU A N 1
ATOM 1762 C CA . LEU A 1 219 ? 12.833 12.930 -21.223 1.00 96.38 219 LEU A CA 1
ATOM 1763 C C . LEU A 1 219 ? 13.230 12.253 -22.541 1.00 96.38 219 LEU A C 1
ATOM 1765 O O . LEU A 1 219 ? 12.395 11.619 -23.186 1.00 96.38 219 LEU A O 1
ATOM 1769 N N . THR A 1 220 ? 14.498 12.355 -22.941 1.00 96.69 220 THR A N 1
ATOM 1770 C CA . THR A 1 220 ? 15.024 11.652 -24.119 1.00 96.69 220 THR A CA 1
ATOM 1771 C C . THR A 1 220 ? 15.017 10.141 -23.913 1.00 96.69 220 THR A C 1
ATOM 1773 O O . THR A 1 220 ? 14.585 9.418 -24.808 1.00 96.69 220 THR A O 1
ATOM 1776 N N . GLN A 1 221 ? 15.428 9.658 -22.739 1.00 97.31 221 GLN A N 1
ATOM 1777 C CA . GLN A 1 221 ? 15.411 8.228 -22.413 1.00 97.31 221 GLN A CA 1
ATOM 1778 C C . GLN A 1 221 ? 13.981 7.670 -22.333 1.00 97.31 221 GLN A C 1
ATOM 1780 O O . GLN A 1 221 ? 13.713 6.605 -22.881 1.00 97.31 221 GLN A O 1
ATOM 1785 N N . VAL A 1 222 ? 13.025 8.420 -21.772 1.00 97.44 222 VAL A N 1
ATOM 1786 C CA . VAL A 1 222 ? 11.596 8.043 -21.779 1.00 97.44 222 VAL A CA 1
ATOM 1787 C C . VAL A 1 222 ? 11.064 7.882 -23.210 1.00 97.44 222 VAL A C 1
ATOM 1789 O O . VAL A 1 222 ? 10.346 6.927 -23.496 1.00 97.44 222 VAL A O 1
ATOM 1792 N N . ARG A 1 223 ? 11.438 8.777 -24.134 1.00 96.25 223 ARG A N 1
ATOM 1793 C CA . ARG A 1 223 ? 11.046 8.663 -25.552 1.00 96.25 223 ARG A CA 1
ATOM 1794 C C . ARG A 1 223 ? 11.711 7.471 -26.242 1.00 96.25 223 ARG A C 1
ATOM 1796 O O . ARG A 1 223 ? 11.049 6.782 -27.010 1.00 96.25 223 ARG A O 1
ATOM 1803 N N . ARG A 1 224 ? 12.997 7.216 -25.968 1.00 97.19 224 ARG A N 1
ATOM 1804 C CA . ARG A 1 224 ? 13.728 6.052 -26.508 1.00 97.19 224 ARG A CA 1
ATOM 1805 C C . ARG A 1 224 ? 13.129 4.723 -26.050 1.00 97.19 224 ARG A C 1
ATOM 1807 O O . ARG A 1 224 ? 13.074 3.805 -26.852 1.00 97.19 224 ARG A O 1
ATOM 1814 N N . ALA A 1 225 ? 12.596 4.667 -24.830 1.00 97.25 225 ALA A N 1
ATOM 1815 C CA . ALA A 1 225 ? 11.870 3.510 -24.302 1.00 97.25 225 ALA A CA 1
ATOM 1816 C C . ALA A 1 225 ? 10.513 3.231 -24.996 1.00 97.25 225 ALA A C 1
ATOM 1818 O O . ALA A 1 225 ? 9.839 2.247 -24.679 1.00 97.25 225 ALA A O 1
ATOM 1819 N N . GLY A 1 226 ? 10.087 4.100 -25.921 1.00 95.69 226 GLY A N 1
ATOM 1820 C CA . GLY A 1 226 ? 8.894 3.911 -26.749 1.00 95.69 226 GLY A CA 1
ATOM 1821 C C . GLY A 1 226 ? 7.647 4.665 -26.284 1.00 95.69 226 GLY A C 1
ATOM 1822 O O . GLY A 1 226 ? 6.593 4.510 -26.894 1.00 95.69 226 GLY A O 1
ATOM 1823 N N . PHE A 1 227 ? 7.725 5.506 -25.247 1.00 95.69 227 PHE A N 1
ATOM 1824 C CA . PHE A 1 227 ? 6.569 6.301 -24.818 1.00 95.69 227 PHE A CA 1
ATOM 1825 C C . PHE A 1 227 ? 6.310 7.481 -25.765 1.00 95.69 227 PHE A C 1
ATOM 1827 O O . PHE A 1 227 ? 7.185 8.323 -25.997 1.00 95.69 227 PHE A O 1
ATOM 1834 N N . ALA A 1 228 ? 5.082 7.566 -26.282 1.00 93.12 228 ALA A N 1
ATOM 1835 C CA . ALA A 1 228 ? 4.685 8.597 -27.236 1.00 93.12 228 ALA A CA 1
ATOM 1836 C C . ALA A 1 228 ? 4.787 10.019 -26.634 1.00 93.12 228 ALA A C 1
ATOM 1838 O O . ALA A 1 228 ? 4.411 10.220 -25.476 1.00 93.12 228 ALA A O 1
ATOM 1839 N N . PRO A 1 229 ? 5.262 11.038 -27.384 1.00 92.75 229 PRO A N 1
ATOM 1840 C CA . PRO A 1 229 ? 5.485 12.383 -26.844 1.00 92.75 229 PRO A CA 1
ATOM 1841 C C . PRO A 1 229 ? 4.255 13.055 -26.215 1.00 92.75 229 PRO A C 1
ATOM 1843 O O . PRO A 1 229 ? 4.400 13.795 -25.245 1.00 92.75 229 PRO A O 1
ATOM 1846 N N . ASP A 1 230 ? 3.051 12.794 -26.727 1.00 93.69 230 ASP A N 1
ATOM 1847 C CA . ASP A 1 230 ? 1.781 13.294 -26.180 1.00 93.69 230 ASP A CA 1
ATOM 1848 C C . ASP A 1 230 ? 1.403 12.643 -24.836 1.00 93.69 230 ASP A C 1
ATOM 1850 O O . ASP A 1 230 ? 0.560 13.168 -24.106 1.00 93.69 230 ASP A O 1
ATOM 1854 N N . ARG A 1 231 ? 2.066 11.535 -24.481 1.00 95.44 231 ARG A N 1
ATOM 1855 C CA . ARG A 1 231 ? 1.888 10.776 -23.236 1.00 95.44 231 ARG A CA 1
ATOM 1856 C C . ARG A 1 231 ? 2.940 11.066 -22.178 1.00 95.44 231 ARG A C 1
ATOM 1858 O O . ARG A 1 231 ? 2.814 10.579 -21.056 1.00 95.44 231 ARG A O 1
ATOM 1865 N N . VAL A 1 232 ? 3.938 11.885 -22.497 1.00 97.00 232 VAL A N 1
ATOM 1866 C CA . VAL A 1 232 ? 4.979 12.295 -21.552 1.00 97.00 232 VAL A CA 1
ATOM 1867 C C . VAL A 1 232 ? 4.634 13.658 -20.949 1.00 97.00 232 VAL A C 1
ATOM 1869 O O . VAL A 1 232 ? 4.543 14.670 -21.644 1.00 97.00 232 VAL A O 1
ATOM 1872 N N . ILE A 1 233 ? 4.463 13.686 -19.630 1.00 96.62 233 ILE A N 1
ATOM 1873 C CA . ILE A 1 233 ? 4.166 14.867 -18.820 1.00 96.62 233 ILE A CA 1
ATOM 1874 C C . ILE A 1 233 ? 5.452 15.308 -18.117 1.00 96.62 233 ILE A C 1
ATOM 1876 O O . ILE A 1 233 ? 5.973 14.608 -17.250 1.00 96.62 233 ILE A O 1
ATOM 1880 N N . ALA A 1 234 ? 5.971 16.476 -18.493 1.00 95.50 234 ALA A N 1
ATOM 1881 C CA . ALA A 1 234 ? 7.223 17.005 -17.956 1.00 95.50 234 ALA A CA 1
ATOM 1882 C C . ALA A 1 234 ? 6.964 17.988 -16.805 1.00 95.50 234 ALA A C 1
ATOM 1884 O O . ALA A 1 234 ? 6.604 19.148 -17.045 1.00 95.50 234 ALA A O 1
ATOM 1885 N N . TRP A 1 235 ? 7.201 17.546 -15.571 1.00 94.94 235 TRP A N 1
ATOM 1886 C CA . TRP A 1 235 ? 7.058 18.370 -14.369 1.00 94.94 235 TRP A CA 1
ATOM 1887 C C . TRP A 1 235 ? 8.343 19.131 -14.046 1.00 94.94 235 TRP A C 1
ATOM 1889 O O . TRP A 1 235 ? 9.432 18.562 -14.014 1.00 94.94 235 TRP A O 1
ATOM 1899 N N . THR A 1 236 ? 8.219 20.422 -13.747 1.00 91.44 236 THR A N 1
ATOM 1900 C CA . THR A 1 236 ? 9.317 21.246 -13.208 1.00 91.44 236 THR A CA 1
ATOM 1901 C C . THR A 1 236 ? 9.588 20.967 -11.731 1.00 91.44 236 THR A C 1
ATOM 1903 O O . THR A 1 236 ? 10.728 21.037 -11.283 1.00 91.44 236 THR A O 1
ATOM 1906 N N . ARG A 1 237 ? 8.552 20.624 -10.962 1.00 85.88 237 ARG A N 1
ATOM 1907 C CA . ARG A 1 237 ? 8.619 20.308 -9.532 1.00 85.88 237 ARG A CA 1
ATOM 1908 C C . ARG A 1 237 ? 8.469 18.809 -9.324 1.00 85.88 237 ARG A C 1
ATOM 1910 O O . ARG A 1 237 ? 7.454 18.341 -8.807 1.00 85.88 237 ARG A O 1
ATOM 1917 N N . MET A 1 238 ? 9.479 18.050 -9.747 1.00 85.69 238 MET A N 1
ATOM 1918 C CA . MET A 1 238 ? 9.402 16.598 -9.644 1.00 85.69 238 MET A CA 1
ATOM 1919 C C . MET A 1 238 ? 9.486 16.116 -8.196 1.00 85.69 238 MET A C 1
ATOM 1921 O O . MET A 1 238 ? 10.188 16.685 -7.354 1.00 85.69 238 MET A O 1
ATOM 1925 N N . MET A 1 239 ? 8.757 15.035 -7.919 1.00 81.88 239 MET A N 1
ATOM 1926 C CA . MET A 1 239 ? 8.797 14.348 -6.634 1.00 81.88 239 MET A CA 1
ATOM 1927 C C . MET A 1 239 ? 10.232 13.910 -6.337 1.00 81.88 239 MET A C 1
ATOM 1929 O O . MET A 1 239 ? 10.872 13.266 -7.167 1.00 81.88 239 MET A O 1
ATOM 1933 N N . GLN A 1 240 ? 10.713 14.251 -5.145 1.00 87.94 240 GLN A N 1
ATOM 1934 C CA . GLN A 1 240 ? 12.040 13.862 -4.684 1.00 87.94 240 GLN A CA 1
ATOM 1935 C C . GLN A 1 240 ? 11.944 12.565 -3.888 1.00 87.94 240 GLN A C 1
ATOM 1937 O O . GLN A 1 240 ? 11.107 12.422 -2.991 1.00 87.94 240 GLN A O 1
ATOM 1942 N N . PHE A 1 241 ? 12.807 11.619 -4.225 1.00 90.38 241 PHE A N 1
ATOM 1943 C CA . PHE A 1 241 ? 13.060 10.421 -3.449 1.00 90.38 241 PHE A CA 1
ATOM 1944 C C . PHE A 1 241 ? 14.192 10.689 -2.454 1.00 90.38 241 PHE A C 1
ATOM 1946 O O . PHE A 1 241 ? 15.209 11.304 -2.782 1.00 90.38 241 PHE A O 1
ATOM 1953 N N . SER A 1 242 ? 14.024 10.193 -1.230 1.00 89.25 242 SER A N 1
ATOM 1954 C CA . SER A 1 242 ? 15.078 10.194 -0.225 1.00 89.25 242 SER A CA 1
ATOM 1955 C C . SER A 1 242 ? 14.944 8.982 0.684 1.00 89.25 242 SER A C 1
ATOM 1957 O O . SER A 1 242 ? 13.899 8.800 1.310 1.00 89.25 242 SER A O 1
ATOM 1959 N N . ALA A 1 243 ? 16.017 8.210 0.821 1.00 87.00 243 ALA A N 1
ATOM 1960 C CA . ALA A 1 243 ? 16.136 7.156 1.820 1.00 87.00 243 ALA A CA 1
ATOM 1961 C C . ALA A 1 243 ? 17.588 7.095 2.296 1.00 87.00 243 ALA A C 1
ATOM 1963 O O . ALA A 1 243 ? 18.501 6.974 1.483 1.00 87.00 243 ALA A O 1
ATOM 1964 N N . HIS A 1 244 ? 17.817 7.214 3.606 1.00 86.12 244 HIS A N 1
ATOM 1965 C CA . HIS A 1 244 ? 19.165 7.353 4.164 1.00 86.12 244 HIS A CA 1
ATOM 1966 C C . HIS A 1 244 ? 19.953 8.470 3.438 1.00 86.12 244 HIS A C 1
ATOM 1968 O O . HIS A 1 244 ? 19.526 9.630 3.422 1.00 86.12 244 HIS A O 1
ATOM 1974 N N . GLN A 1 245 ? 21.090 8.138 2.826 1.00 87.88 245 GLN A N 1
ATOM 1975 C CA . GLN A 1 245 ? 21.926 9.054 2.047 1.00 87.88 245 GLN A CA 1
ATOM 1976 C C . GLN A 1 245 ? 21.544 9.128 0.561 1.00 87.88 245 GLN A C 1
ATOM 1978 O O . GLN A 1 245 ? 22.011 10.017 -0.142 1.00 87.88 245 GLN A O 1
ATOM 1983 N N . LEU A 1 246 ? 20.656 8.249 0.091 1.00 92.44 246 LEU A N 1
ATOM 1984 C CA . LEU A 1 246 ? 20.225 8.208 -1.302 1.00 92.44 246 LEU A CA 1
ATOM 1985 C C . LEU A 1 246 ? 19.273 9.366 -1.600 1.00 92.44 246 LEU A C 1
ATOM 1987 O O . LEU A 1 246 ? 18.397 9.699 -0.790 1.00 92.44 246 LEU A O 1
ATOM 1991 N N . ARG A 1 247 ? 19.439 9.973 -2.771 1.00 94.44 247 ARG A N 1
ATOM 1992 C CA . ARG A 1 247 ? 18.573 11.022 -3.317 1.00 94.44 247 ARG A CA 1
ATOM 1993 C C . ARG A 1 247 ? 18.267 10.680 -4.762 1.00 94.44 247 ARG A C 1
ATOM 1995 O O . ARG A 1 247 ? 19.126 10.138 -5.442 1.00 94.44 247 ARG A O 1
ATOM 2002 N N . GLY A 1 248 ? 17.063 10.984 -5.218 1.00 93.69 248 GLY A N 1
ATOM 2003 C CA . GLY A 1 248 ? 16.661 10.657 -6.578 1.00 93.69 248 GLY A CA 1
ATOM 2004 C C . GLY A 1 248 ? 15.367 11.328 -6.995 1.00 93.69 248 GLY A C 1
ATOM 2005 O O . GLY A 1 248 ? 14.733 12.026 -6.200 1.00 93.69 248 GLY A O 1
ATOM 2006 N N . THR A 1 249 ? 14.955 11.087 -8.231 1.00 94.12 249 THR A N 1
ATOM 2007 C CA . THR A 1 249 ? 13.686 11.574 -8.776 1.00 94.12 249 THR A CA 1
ATOM 2008 C C . THR A 1 249 ? 12.870 10.424 -9.333 1.00 94.12 249 THR A C 1
ATOM 2010 O O . THR A 1 249 ? 13.399 9.398 -9.750 1.00 94.12 249 THR A O 1
ATOM 2013 N N . TYR A 1 250 ? 11.551 10.563 -9.281 1.00 94.69 250 TYR A N 1
ATOM 2014 C CA . TYR A 1 250 ? 10.658 9.545 -9.822 1.00 94.69 250 TYR A CA 1
ATOM 2015 C C . TYR A 1 250 ? 10.500 9.731 -11.337 1.00 94.69 250 TYR A C 1
ATOM 2017 O O . TYR A 1 250 ? 10.511 10.850 -11.844 1.00 94.69 250 TYR A O 1
ATOM 2025 N N . VAL A 1 251 ? 10.266 8.631 -12.036 1.00 96.75 251 VAL A N 1
ATOM 2026 C CA . VAL A 1 251 ? 9.630 8.541 -13.348 1.00 96.75 251 VAL A CA 1
ATOM 2027 C C . VAL A 1 251 ? 8.418 7.640 -13.138 1.00 96.75 251 VAL A C 1
ATOM 2029 O O . VAL A 1 251 ? 8.555 6.472 -12.784 1.00 96.75 251 VAL A O 1
ATOM 2032 N N . ARG A 1 252 ? 7.215 8.198 -13.258 1.00 97.19 252 ARG A N 1
ATOM 2033 C CA . ARG A 1 252 ? 5.971 7.540 -12.839 1.00 97.19 252 ARG A CA 1
ATOM 2034 C C . ARG A 1 252 ? 5.101 7.211 -14.035 1.00 97.19 252 ARG A C 1
ATOM 2036 O O . ARG A 1 252 ? 4.678 8.116 -14.747 1.00 97.19 252 ARG A O 1
ATOM 2043 N N . ILE A 1 253 ? 4.740 5.943 -14.176 1.00 98.25 253 ILE A N 1
ATOM 2044 C CA . ILE A 1 253 ? 3.729 5.484 -15.123 1.00 98.25 253 ILE A CA 1
ATOM 2045 C C . ILE A 1 253 ? 2.348 5.602 -14.470 1.00 98.25 253 ILE A C 1
ATOM 2047 O O . ILE A 1 253 ? 2.101 5.088 -13.374 1.00 98.25 253 ILE A O 1
ATOM 2051 N N . VAL A 1 254 ? 1.436 6.291 -15.148 1.00 97.81 254 VAL A N 1
ATOM 2052 C CA . VAL A 1 254 ? 0.043 6.494 -14.748 1.00 97.81 254 VAL A CA 1
ATOM 2053 C C . VAL A 1 254 ? -0.866 5.915 -15.822 1.00 97.81 254 VAL A C 1
ATOM 2055 O O . VAL A 1 254 ? -0.690 6.198 -17.000 1.00 97.81 254 VAL A O 1
ATOM 2058 N N . LEU A 1 255 ? -1.861 5.134 -15.417 1.00 97.00 255 LEU A N 1
ATOM 2059 C CA . LEU A 1 255 ? -2.868 4.577 -16.313 1.00 97.00 255 LEU A CA 1
ATOM 2060 C C . LEU A 1 255 ? -4.159 5.395 -16.222 1.00 97.00 255 LEU A C 1
ATOM 2062 O O . LEU A 1 255 ? -4.685 5.595 -15.124 1.00 97.00 255 LEU A O 1
ATOM 2066 N N . ARG A 1 256 ? -4.713 5.816 -17.362 1.00 95.50 256 ARG A N 1
ATOM 2067 C CA . ARG A 1 256 ? -6.118 6.230 -17.446 1.00 95.50 256 ARG A CA 1
ATOM 2068 C C . ARG A 1 256 ? -6.988 4.987 -17.354 1.00 95.50 256 ARG A C 1
ATOM 2070 O O . ARG A 1 256 ? -6.933 4.114 -18.209 1.00 95.50 256 ARG A O 1
ATOM 2077 N N . TYR A 1 257 ? -7.782 4.905 -16.297 1.00 93.81 257 TYR A N 1
ATOM 2078 C CA . TYR A 1 257 ? -8.575 3.724 -16.009 1.00 93.81 257 TYR A CA 1
ATOM 2079 C C . TYR A 1 257 ? -9.969 4.139 -15.568 1.00 93.81 257 TYR A C 1
ATOM 2081 O O . TYR A 1 257 ? -10.126 4.863 -14.584 1.00 93.81 257 TYR A O 1
ATOM 2089 N N . ARG A 1 258 ? -10.985 3.673 -16.302 1.00 90.56 258 ARG A N 1
ATOM 2090 C CA . ARG A 1 258 ? -12.397 3.997 -16.061 1.00 90.56 258 ARG A CA 1
ATOM 2091 C C . ARG A 1 258 ? -12.601 5.512 -15.909 1.00 90.56 258 ARG A C 1
ATOM 2093 O O . ARG A 1 258 ? -12.434 6.260 -16.868 1.00 90.56 258 ARG A O 1
ATOM 2100 N N . HIS A 1 259 ? -12.961 5.964 -14.712 1.00 88.81 259 HIS A N 1
ATOM 2101 C CA . HIS A 1 259 ? -13.287 7.353 -14.401 1.00 88.81 259 HIS A CA 1
ATOM 2102 C C . HIS A 1 259 ? -12.131 8.149 -13.784 1.00 88.81 259 HIS A C 1
ATOM 2104 O O . HIS A 1 259 ? -12.330 9.290 -13.371 1.00 88.81 259 HIS A O 1
ATOM 2110 N N . GLY A 1 260 ? -10.942 7.557 -13.677 1.00 92.31 260 GLY A N 1
ATOM 2111 C CA . GLY A 1 260 ? -9.824 8.125 -12.935 1.00 92.31 260 GLY A CA 1
ATOM 2112 C C . GLY A 1 260 ? -8.460 7.873 -13.572 1.00 92.31 260 GLY A C 1
ATOM 2113 O O . GLY A 1 260 ? -8.329 7.308 -14.660 1.00 92.31 260 GLY A O 1
ATOM 2114 N N . LEU A 1 261 ? -7.421 8.294 -12.856 1.00 94.56 261 LEU A N 1
ATOM 2115 C CA . LEU A 1 261 ? -6.024 8.032 -13.188 1.00 94.56 261 LEU A CA 1
ATOM 2116 C C . LEU A 1 261 ? -5.365 7.282 -12.034 1.00 94.56 261 LEU A C 1
ATOM 2118 O O . LEU A 1 261 ? -5.459 7.683 -10.872 1.00 94.56 261 LEU A O 1
ATOM 2122 N N . ILE A 1 262 ? -4.683 6.192 -12.361 1.00 95.19 262 ILE A N 1
ATOM 2123 C CA . ILE A 1 262 ? -4.084 5.280 -11.393 1.00 95.19 262 ILE A CA 1
ATOM 2124 C C . ILE A 1 262 ? -2.561 5.358 -11.518 1.00 95.19 262 ILE A C 1
ATOM 2126 O O . ILE A 1 262 ? -2.028 4.962 -12.554 1.00 95.19 262 ILE A O 1
ATOM 2130 N N . PRO A 1 263 ? -1.827 5.830 -10.489 1.00 95.31 263 PRO A N 1
ATOM 2131 C CA . PRO A 1 263 ? -0.371 5.720 -10.475 1.00 95.31 263 PRO A CA 1
ATOM 2132 C C . PRO A 1 263 ? 0.002 4.238 -10.385 1.00 95.31 263 PRO A C 1
ATOM 2134 O O . PRO A 1 263 ? -0.219 3.608 -9.347 1.00 95.31 263 PRO A O 1
ATOM 2137 N N . LEU A 1 264 ? 0.500 3.669 -11.478 1.00 96.25 264 LEU A N 1
ATOM 2138 C CA . LEU A 1 264 ? 0.609 2.223 -11.645 1.00 96.25 264 LEU A CA 1
ATOM 2139 C C . LEU A 1 264 ? 1.984 1.708 -11.220 1.00 96.25 264 LEU A C 1
ATOM 2141 O O . LEU A 1 264 ? 2.058 0.801 -10.390 1.00 96.25 264 LEU A O 1
ATOM 2145 N N . TRP A 1 265 ? 3.048 2.322 -11.740 1.00 98.12 265 TRP A N 1
ATOM 2146 C CA . TRP A 1 265 ? 4.423 1.878 -11.522 1.00 98.12 265 TRP A CA 1
ATOM 2147 C C . TRP A 1 265 ? 5.380 3.065 -11.472 1.00 98.12 265 TRP A C 1
ATOM 2149 O O . TRP A 1 265 ? 5.378 3.914 -12.361 1.00 98.12 265 TRP A O 1
ATOM 2159 N N . ASP A 1 266 ? 6.196 3.114 -10.429 1.00 97.62 266 ASP A N 1
ATOM 2160 C CA . ASP A 1 266 ? 7.294 4.060 -10.297 1.00 97.62 266 ASP A CA 1
ATOM 2161 C C . ASP A 1 266 ? 8.629 3.427 -10.675 1.00 97.62 266 ASP A C 1
ATOM 2163 O O . ASP A 1 266 ? 8.912 2.308 -10.256 1.00 97.62 266 ASP A O 1
ATOM 2167 N N . LEU A 1 267 ? 9.457 4.178 -11.394 1.00 98.19 267 LEU A N 1
ATOM 2168 C CA . LEU A 1 267 ? 10.903 4.008 -11.471 1.00 98.19 267 LEU A CA 1
ATOM 2169 C C . LEU A 1 267 ? 11.551 5.178 -10.728 1.00 98.19 267 LEU A C 1
ATOM 2171 O O . LEU A 1 267 ? 11.127 6.321 -10.874 1.00 98.19 267 LEU A O 1
ATOM 2175 N N . ILE A 1 268 ? 12.570 4.924 -9.928 1.00 97.25 268 ILE A N 1
ATOM 2176 C CA . ILE A 1 268 ? 13.286 5.931 -9.156 1.00 97.25 268 ILE A CA 1
ATOM 2177 C C . ILE A 1 268 ? 14.700 6.015 -9.717 1.00 97.25 268 ILE A C 1
ATOM 2179 O O . ILE A 1 268 ? 15.464 5.057 -9.656 1.00 97.25 268 ILE A O 1
ATOM 2183 N N . TYR A 1 269 ? 15.025 7.181 -10.264 1.00 95.88 269 TYR A N 1
ATOM 2184 C CA . TYR A 1 269 ? 16.340 7.552 -10.764 1.00 95.88 269 TYR A CA 1
ATOM 2185 C C . TYR A 1 269 ? 17.211 8.008 -9.590 1.00 95.88 269 TYR A C 1
ATOM 2187 O O . TYR A 1 269 ? 16.962 9.080 -9.031 1.00 95.88 269 TYR A O 1
ATOM 2195 N N . ILE A 1 270 ? 18.224 7.227 -9.210 1.00 96.44 270 ILE A N 1
ATOM 2196 C CA . ILE A 1 270 ? 19.163 7.553 -8.126 1.00 96.44 270 ILE A CA 1
ATOM 2197 C C . ILE A 1 270 ? 20.539 7.824 -8.754 1.00 96.44 270 ILE A C 1
ATOM 2199 O O . ILE A 1 270 ? 21.209 6.881 -9.168 1.00 96.44 270 ILE A O 1
ATOM 2203 N N . PRO A 1 271 ? 20.987 9.088 -8.867 1.00 94.38 271 PRO A N 1
ATOM 2204 C CA . PRO A 1 271 ? 22.297 9.391 -9.436 1.00 94.38 271 PRO A CA 1
ATOM 2205 C C . PRO A 1 271 ? 23.436 8.755 -8.621 1.00 94.38 271 PRO A C 1
ATOM 2207 O O . PRO A 1 271 ? 23.455 8.867 -7.393 1.00 94.38 271 PRO A O 1
ATOM 2210 N N . ARG A 1 272 ? 24.422 8.162 -9.306 1.00 92.06 272 ARG A N 1
ATOM 2211 C CA . ARG A 1 272 ? 25.650 7.602 -8.722 1.00 92.06 272 ARG A CA 1
ATOM 2212 C C . ARG A 1 272 ? 26.861 7.896 -9.615 1.00 92.06 272 ARG A C 1
ATOM 2214 O O . ARG A 1 272 ? 27.250 7.085 -10.452 1.00 92.06 272 ARG A O 1
ATOM 2221 N N . GLY A 1 273 ? 27.485 9.057 -9.409 1.00 89.94 273 GLY A N 1
ATOM 2222 C CA . GLY A 1 273 ? 28.557 9.538 -10.291 1.00 89.94 273 GLY A CA 1
ATOM 2223 C C . GLY A 1 273 ? 28.037 9.698 -11.722 1.00 89.94 273 GLY A C 1
ATOM 2224 O O . GLY A 1 273 ? 26.987 10.305 -11.915 1.00 89.94 273 GLY A O 1
ATOM 2225 N N . ASP A 1 274 ? 28.731 9.096 -12.688 1.00 89.88 274 ASP A N 1
ATOM 2226 C CA . ASP A 1 274 ? 28.312 9.050 -14.101 1.00 89.88 274 ASP A CA 1
ATOM 2227 C C . ASP A 1 274 ? 27.316 7.913 -14.410 1.00 89.88 274 ASP A C 1
ATOM 2229 O O . ASP A 1 274 ? 26.907 7.723 -15.556 1.00 89.88 274 ASP A O 1
ATOM 2233 N N . ALA A 1 275 ? 26.944 7.127 -13.398 1.00 95.25 275 ALA A N 1
ATOM 2234 C CA . ALA A 1 275 ? 25.974 6.047 -13.493 1.00 95.25 275 ALA A CA 1
ATOM 2235 C C . ALA A 1 275 ? 24.708 6.366 -12.683 1.00 95.25 275 ALA A C 1
ATOM 2237 O O . ALA A 1 275 ? 24.589 7.401 -12.020 1.00 95.25 275 ALA A O 1
ATOM 2238 N N . VAL A 1 276 ? 23.742 5.457 -12.742 1.00 96.50 276 VAL A N 1
ATOM 2239 C CA . VAL A 1 276 ? 22.453 5.570 -12.064 1.00 96.50 276 VAL A CA 1
ATOM 2240 C C . VAL A 1 276 ? 22.130 4.235 -11.409 1.00 96.50 276 VAL A C 1
ATOM 2242 O O . VAL A 1 276 ? 22.311 3.183 -12.018 1.00 96.50 276 VAL A O 1
ATOM 2245 N N . ASP A 1 277 ? 21.634 4.274 -10.180 1.00 97.94 277 ASP A N 1
ATOM 2246 C CA . ASP A 1 277 ? 20.968 3.134 -9.566 1.00 97.94 277 ASP A CA 1
ATOM 2247 C C . ASP A 1 277 ? 19.451 3.315 -9.690 1.00 97.94 277 ASP A C 1
ATOM 2249 O O . ASP A 1 277 ? 18.921 4.426 -9.606 1.00 97.94 277 ASP A O 1
ATOM 2253 N N . LEU A 1 278 ? 18.747 2.211 -9.900 1.00 98.25 278 LEU A N 1
ATOM 2254 C CA . LEU A 1 278 ? 17.313 2.173 -10.119 1.00 98.25 278 LEU A CA 1
ATOM 2255 C C . LEU A 1 278 ? 16.635 1.375 -9.016 1.00 98.25 278 LEU A C 1
ATOM 2257 O O . LEU A 1 278 ? 17.050 0.265 -8.689 1.00 98.25 278 LEU A O 1
ATOM 2261 N N . ASP A 1 279 ? 15.563 1.947 -8.490 1.00 98.00 279 ASP A N 1
ATOM 2262 C CA . ASP A 1 279 ? 14.545 1.268 -7.689 1.00 98.00 279 ASP A CA 1
ATOM 2263 C C . ASP A 1 279 ? 13.215 1.382 -8.432 1.00 98.00 279 ASP A C 1
ATOM 2265 O O . ASP A 1 279 ? 12.956 2.391 -9.085 1.00 98.00 279 ASP A O 1
ATOM 2269 N N . SER A 1 280 ? 12.361 0.369 -8.366 1.00 98.25 280 SER A N 1
ATOM 2270 C CA . SER A 1 280 ? 11.024 0.439 -8.942 1.00 98.25 280 SER A CA 1
ATOM 2271 C C . SER A 1 280 ? 9.967 -0.034 -7.962 1.00 98.25 280 SER A C 1
ATOM 2273 O O . SER A 1 280 ? 10.230 -0.811 -7.051 1.00 98.25 280 SER A O 1
ATOM 2275 N N . CYS A 1 281 ? 8.738 0.440 -8.130 1.00 96.44 281 CYS A N 1
ATOM 2276 C CA . CYS A 1 281 ? 7.641 0.121 -7.230 1.00 96.44 281 CYS A CA 1
ATOM 2277 C C . CYS A 1 281 ? 6.321 0.019 -7.995 1.00 96.44 281 CYS A C 1
ATOM 2279 O O . CYS A 1 281 ? 5.741 1.029 -8.403 1.00 96.44 281 CYS A O 1
ATOM 2281 N N . MET A 1 282 ? 5.807 -1.201 -8.112 1.00 98.00 282 MET A N 1
ATOM 2282 C CA . MET A 1 282 ? 4.445 -1.498 -8.544 1.00 98.00 282 MET A CA 1
ATOM 2283 C C . MET A 1 282 ? 3.714 -2.223 -7.417 1.00 98.00 282 MET A C 1
ATOM 2285 O O . MET A 1 282 ? 4.235 -3.158 -6.822 1.00 98.00 282 MET A O 1
ATOM 2289 N N . LEU A 1 283 ? 2.495 -1.801 -7.095 1.00 97.44 283 LEU A N 1
ATOM 2290 C CA . LEU A 1 283 ? 1.733 -2.433 -6.015 1.00 97.44 283 LEU A CA 1
ATOM 2291 C C . LEU A 1 283 ? 0.857 -3.544 -6.580 1.00 97.44 283 LEU A C 1
ATOM 2293 O O . LEU A 1 283 ? -0.015 -3.259 -7.404 1.00 97.44 283 LEU A O 1
ATOM 2297 N N . LEU A 1 284 ? 1.044 -4.772 -6.095 1.00 97.44 284 LEU A N 1
ATOM 2298 C CA . LEU A 1 284 ? 0.364 -5.962 -6.603 1.00 97.44 284 LEU A CA 1
ATOM 2299 C C . LEU A 1 284 ? -1.154 -5.819 -6.551 1.00 97.44 284 LEU A C 1
ATOM 2301 O O . LEU A 1 284 ? -1.836 -6.076 -7.538 1.00 97.44 284 LEU A O 1
ATOM 2305 N N . GLU A 1 285 ? -1.681 -5.363 -5.413 1.00 95.50 285 GLU A N 1
ATOM 2306 C CA . GLU A 1 285 ? -3.110 -5.125 -5.260 1.00 95.50 285 GLU A CA 1
ATOM 2307 C C . GLU A 1 285 ? -3.610 -4.189 -6.372 1.00 95.50 285 GLU A C 1
ATOM 2309 O O . GLU A 1 285 ? -4.632 -4.453 -6.998 1.00 95.50 285 GLU A O 1
ATOM 2314 N N . ARG A 1 286 ? -2.867 -3.115 -6.672 1.00 94.38 286 ARG A N 1
ATOM 2315 C CA . ARG A 1 286 ? -3.322 -2.060 -7.592 1.00 94.38 286 ARG A CA 1
ATOM 2316 C C . ARG A 1 286 ? -3.341 -2.537 -9.029 1.00 94.38 286 ARG A C 1
ATOM 2318 O O . ARG A 1 286 ? -4.290 -2.232 -9.743 1.00 94.38 286 ARG A O 1
ATOM 2325 N N . VAL A 1 287 ? -2.314 -3.272 -9.438 1.00 95.75 287 VAL A N 1
ATOM 2326 C CA . VAL A 1 287 ? -2.289 -3.860 -10.776 1.00 95.75 287 VAL A CA 1
ATOM 2327 C C . VAL A 1 287 ? -3.318 -4.988 -10.902 1.00 95.75 287 VAL A C 1
ATOM 2329 O O . VAL A 1 287 ? -3.999 -5.040 -11.917 1.00 95.75 287 VAL A O 1
ATOM 2332 N N . SER A 1 288 ? -3.547 -5.798 -9.857 1.00 94.31 288 SER A N 1
ATOM 2333 C CA . SER A 1 288 ? -4.631 -6.798 -9.846 1.00 94.31 288 SER A CA 1
ATOM 2334 C C . SER A 1 288 ? -5.997 -6.156 -10.019 1.00 94.31 288 SER A C 1
ATOM 2336 O O . SER A 1 288 ? -6.760 -6.589 -10.867 1.00 94.31 288 SER A O 1
ATOM 2338 N N . PHE A 1 289 ? -6.275 -5.081 -9.283 1.00 92.94 289 PHE A N 1
ATOM 2339 C CA . PHE A 1 289 ? -7.516 -4.319 -9.399 1.00 92.94 289 PHE A CA 1
ATOM 2340 C C . PHE A 1 289 ? -7.796 -3.839 -10.835 1.00 92.94 289 PHE A C 1
ATOM 2342 O O . PHE A 1 289 ? -8.934 -3.902 -11.299 1.00 92.94 289 PHE A O 1
ATOM 2349 N N . VAL A 1 290 ? -6.756 -3.383 -11.540 1.00 94.38 290 VAL A N 1
ATOM 2350 C CA . VAL A 1 290 ? -6.849 -2.955 -12.943 1.00 94.38 290 VAL A CA 1
ATOM 2351 C C . VAL A 1 290 ? -7.070 -4.144 -13.877 1.00 94.38 290 VAL A C 1
ATOM 2353 O O . VAL A 1 290 ? -7.936 -4.077 -14.745 1.00 94.38 290 VAL A O 1
ATOM 2356 N N . VAL A 1 291 ? -6.299 -5.220 -13.708 1.00 94.31 291 VAL A N 1
ATOM 2357 C CA . VAL A 1 291 ? -6.365 -6.420 -14.561 1.00 94.31 291 VAL A CA 1
ATOM 2358 C C . VAL A 1 291 ? -7.696 -7.156 -14.392 1.00 94.31 291 VAL A C 1
ATOM 2360 O O . VAL A 1 291 ? -8.248 -7.644 -15.372 1.00 94.31 291 VAL A O 1
ATOM 2363 N N . ASP A 1 292 ? -8.261 -7.151 -13.184 1.00 91.88 292 ASP A N 1
ATOM 2364 C CA . ASP A 1 292 ? -9.610 -7.652 -12.896 1.00 91.88 292 ASP A CA 1
ATOM 2365 C C . ASP A 1 292 ? -10.708 -6.824 -13.581 1.00 91.88 292 ASP A C 1
ATOM 2367 O O . ASP A 1 292 ? -11.873 -7.221 -13.604 1.00 91.88 292 ASP A O 1
ATOM 2371 N N . GLY A 1 293 ? -10.376 -5.642 -14.109 1.00 91.81 293 GLY A N 1
ATOM 2372 C CA . GLY A 1 293 ? -11.362 -4.743 -14.680 1.00 91.81 293 GLY A CA 1
ATOM 2373 C C . GLY A 1 293 ? -12.360 -4.233 -13.637 1.00 91.81 293 GLY A C 1
ATOM 2374 O O . GLY A 1 293 ? -13.448 -3.815 -14.015 1.00 91.81 293 GLY A O 1
ATOM 2375 N N . ALA A 1 294 ? -12.045 -4.239 -12.339 1.00 90.88 294 ALA A N 1
ATOM 2376 C CA . ALA A 1 294 ? -12.986 -3.854 -11.284 1.00 90.88 294 ALA A CA 1
ATOM 2377 C C . ALA A 1 294 ? -13.205 -2.329 -11.202 1.00 90.88 294 ALA A C 1
ATOM 2379 O O . ALA A 1 294 ? -12.328 -1.541 -11.569 1.00 90.88 294 ALA A O 1
ATOM 2380 N N . SER A 1 295 ? -14.368 -1.883 -10.711 1.00 87.81 295 SER A N 1
ATOM 2381 C CA . SER A 1 295 ? -14.615 -0.460 -10.400 1.00 87.81 295 SER A CA 1
ATOM 2382 C C . SER A 1 295 ? -14.140 -0.080 -9.003 1.00 87.81 295 SER A C 1
ATOM 2384 O O . SER A 1 295 ? -13.703 1.057 -8.789 1.00 87.81 295 SER A O 1
ATOM 2386 N N . SER A 1 296 ? -14.183 -1.043 -8.080 1.00 87.88 296 SER A N 1
ATOM 2387 C CA . SER A 1 296 ? -13.781 -0.894 -6.685 1.00 87.88 296 SER A CA 1
ATOM 2388 C C . SER A 1 296 ? -12.916 -2.061 -6.206 1.00 87.88 296 SER A C 1
ATOM 2390 O O . SER A 1 296 ? -13.111 -3.209 -6.594 1.00 87.88 296 SER A O 1
ATOM 2392 N N . TRP A 1 297 ? -11.996 -1.785 -5.282 1.00 88.06 297 TRP A N 1
ATOM 2393 C CA . TRP A 1 297 ? -11.229 -2.801 -4.551 1.00 88.06 297 TRP A CA 1
ATOM 2394 C C . TRP A 1 297 ? -12.098 -3.866 -3.903 1.00 88.06 297 TRP A C 1
ATOM 2396 O O . TRP A 1 297 ? -11.722 -5.034 -3.825 1.00 88.06 297 TRP A O 1
ATOM 2406 N N . PHE A 1 298 ? -13.266 -3.434 -3.446 1.00 91.62 298 PHE A N 1
ATOM 2407 C CA . PHE A 1 298 ? -14.223 -4.236 -2.708 1.00 91.62 298 PHE A CA 1
ATOM 2408 C C . PHE A 1 298 ? -15.032 -5.182 -3.606 1.00 91.62 298 PHE A C 1
ATOM 2410 O O . PHE A 1 298 ? -15.812 -5.980 -3.101 1.00 91.62 298 PHE A O 1
ATOM 2417 N N . GLU A 1 299 ? -14.804 -5.144 -4.920 1.00 90.38 299 GLU A N 1
ATOM 2418 C CA . GLU A 1 299 ? -15.300 -6.132 -5.887 1.00 90.38 299 GLU A CA 1
ATOM 2419 C C . GLU A 1 299 ? -14.247 -7.207 -6.210 1.00 90.38 299 GLU A C 1
ATOM 2421 O O . GLU A 1 299 ? -14.565 -8.220 -6.825 1.00 90.38 299 GLU A O 1
ATOM 2426 N N . THR A 1 300 ? -12.991 -7.005 -5.796 1.00 91.69 300 THR A N 1
ATOM 2427 C CA . THR A 1 300 ? -11.872 -7.919 -6.083 1.00 91.69 300 THR A CA 1
ATOM 2428 C C . THR A 1 300 ? -11.638 -8.894 -4.928 1.00 91.69 300 THR A C 1
ATOM 2430 O O . THR A 1 300 ? -11.974 -8.572 -3.787 1.00 91.69 300 THR A O 1
ATOM 2433 N N . PRO A 1 301 ? -10.949 -10.027 -5.138 1.00 94.06 301 PRO A N 1
ATOM 2434 C CA . PRO A 1 301 ? -10.529 -10.911 -4.044 1.00 94.06 301 PRO A CA 1
ATOM 2435 C C . PRO A 1 301 ? -9.670 -10.237 -2.953 1.00 94.06 301 PRO A C 1
ATOM 2437 O O . PRO A 1 301 ? -9.578 -10.756 -1.845 1.00 94.06 301 PRO A O 1
ATOM 2440 N N . VAL A 1 302 ? -9.063 -9.074 -3.233 1.00 93.31 302 VAL A N 1
ATOM 2441 C CA . VAL A 1 302 ? -8.212 -8.331 -2.283 1.00 93.31 302 VAL A CA 1
ATOM 2442 C C . VAL A 1 302 ? -9.009 -7.764 -1.101 1.00 93.31 302 VAL A C 1
ATOM 2444 O O . VAL A 1 302 ? -8.452 -7.623 -0.012 1.00 93.31 302 VAL A O 1
ATOM 2447 N N . PHE A 1 303 ? -10.291 -7.431 -1.297 1.00 95.50 303 PHE A N 1
ATOM 2448 C CA . PHE A 1 303 ? -11.163 -6.899 -0.238 1.00 95.50 303 PHE A CA 1
ATOM 2449 C C . PHE A 1 303 ? -12.616 -7.394 -0.274 1.00 95.50 303 PHE A C 1
ATOM 2451 O O . PHE A 1 303 ? -13.332 -7.239 0.713 1.00 95.50 303 PHE A O 1
ATOM 2458 N N . GLY A 1 304 ? -13.060 -8.011 -1.366 1.00 95.25 304 GLY A N 1
ATOM 2459 C CA . GLY A 1 304 ? -14.411 -8.537 -1.557 1.00 95.25 304 GLY A CA 1
ATOM 2460 C C . GLY A 1 304 ? -14.926 -9.438 -0.431 1.00 95.25 304 GLY A C 1
ATOM 2461 O O . GLY A 1 304 ? -16.079 -9.263 -0.035 1.00 95.25 304 GLY A O 1
ATOM 2462 N N . PRO A 1 305 ? -14.107 -10.319 0.182 1.00 97.44 305 PRO A N 1
ATOM 2463 C CA . PRO A 1 305 ? -14.522 -11.093 1.353 1.00 97.44 305 PRO A CA 1
ATOM 2464 C C . PRO A 1 305 ? -15.088 -10.259 2.516 1.00 97.44 305 PRO A C 1
ATOM 2466 O O . PRO A 1 305 ? -15.982 -10.728 3.224 1.00 97.44 305 PRO A O 1
ATOM 2469 N N . PHE A 1 306 ? -14.632 -9.013 2.704 1.00 97.88 306 PHE A N 1
ATOM 2470 C CA . PHE A 1 306 ? -15.180 -8.126 3.736 1.00 97.88 306 PHE A CA 1
ATOM 2471 C C . PHE A 1 306 ? -16.622 -7.703 3.442 1.00 97.88 306 PHE A C 1
ATOM 2473 O O . PHE A 1 306 ? -17.369 -7.442 4.378 1.00 97.88 306 PHE A O 1
ATOM 2480 N N . MET A 1 307 ? -17.064 -7.680 2.180 1.00 96.19 307 MET A N 1
ATOM 2481 C CA . MET A 1 307 ? -18.408 -7.195 1.832 1.00 96.19 307 MET A CA 1
ATOM 2482 C C . MET A 1 307 ? -19.529 -8.063 2.407 1.00 96.19 307 MET A C 1
ATOM 2484 O O . MET A 1 307 ? -20.648 -7.587 2.568 1.00 96.19 307 MET A O 1
ATOM 2488 N N . ARG A 1 308 ? -19.219 -9.295 2.829 1.00 97.00 308 ARG A N 1
ATOM 2489 C CA . ARG A 1 308 ? -20.141 -10.164 3.579 1.00 97.00 308 ARG A CA 1
ATOM 2490 C C . ARG A 1 308 ? -20.548 -9.592 4.944 1.00 97.00 308 ARG A C 1
ATOM 2492 O O . ARG A 1 308 ? -21.541 -10.033 5.507 1.00 97.00 308 ARG A O 1
ATOM 2499 N N . TYR A 1 309 ? -19.786 -8.633 5.469 1.00 97.00 309 TYR A N 1
ATOM 2500 C CA . TYR A 1 309 ? -19.988 -8.015 6.781 1.00 97.00 309 TYR A CA 1
ATOM 2501 C C . TYR A 1 309 ? -20.295 -6.514 6.687 1.00 97.00 309 TYR A C 1
ATOM 2503 O O . TYR A 1 309 ? -20.273 -5.824 7.710 1.00 97.00 309 TYR A O 1
ATOM 2511 N N . ALA A 1 310 ? -20.530 -5.998 5.477 1.00 95.75 310 ALA A N 1
ATOM 2512 C CA . ALA A 1 310 ? -20.813 -4.588 5.271 1.00 95.75 310 ALA A CA 1
ATOM 2513 C C . ALA A 1 310 ? -22.174 -4.213 5.886 1.00 95.75 310 ALA A C 1
ATOM 2515 O O . ALA A 1 310 ? -23.178 -4.860 5.577 1.00 95.75 310 ALA A O 1
ATOM 2516 N N . PRO A 1 311 ? -22.237 -3.180 6.745 1.00 93.81 311 PRO A N 1
ATOM 2517 C CA . PRO A 1 311 ? -23.503 -2.646 7.215 1.00 93.81 311 PRO A CA 1
ATOM 2518 C C . PRO A 1 311 ? -24.241 -1.922 6.072 1.00 93.81 311 PRO A C 1
ATOM 2520 O O . PRO A 1 311 ? -23.616 -1.494 5.099 1.00 93.81 311 PRO A O 1
ATOM 2523 N N . PRO A 1 312 ? -25.571 -1.738 6.183 1.00 89.12 312 PRO A N 1
ATOM 2524 C CA . PRO A 1 312 ? -26.361 -1.049 5.159 1.00 89.12 312 PRO A CA 1
ATOM 2525 C C . PRO A 1 312 ? -26.091 0.465 5.094 1.00 89.12 312 PRO A C 1
ATOM 2527 O O . PRO A 1 312 ? -26.465 1.119 4.122 1.00 89.12 312 PRO A O 1
ATOM 2530 N N . THR A 1 313 ? -25.468 1.036 6.125 1.00 88.50 313 THR A N 1
ATOM 2531 C CA . THR A 1 313 ? -25.212 2.472 6.272 1.00 88.50 313 THR A CA 1
ATOM 2532 C C . THR A 1 313 ? -23.725 2.792 6.173 1.00 88.50 313 THR A C 1
ATOM 2534 O O . THR A 1 313 ? -22.882 2.003 6.588 1.00 88.50 313 THR A O 1
ATOM 2537 N N . GLU A 1 314 ? -23.407 3.987 5.669 1.00 88.12 314 GLU A N 1
ATOM 2538 C CA . GLU A 1 314 ? -22.037 4.523 5.598 1.00 88.12 314 GLU A CA 1
ATOM 2539 C C . GLU A 1 314 ? -21.003 3.584 4.923 1.00 88.12 314 GLU A C 1
ATOM 2541 O O . GLU A 1 314 ? -19.933 3.325 5.485 1.00 88.12 314 GLU A O 1
ATOM 2546 N N . PRO A 1 315 ? -21.254 3.102 3.688 1.00 90.31 315 PRO A N 1
ATOM 2547 C CA . PRO A 1 315 ? -20.384 2.127 3.019 1.00 90.31 315 PRO A CA 1
ATOM 2548 C C . PRO A 1 315 ? -18.932 2.609 2.898 1.00 90.31 315 PRO A C 1
ATOM 2550 O O . PRO A 1 315 ? -18.003 1.854 3.163 1.00 90.31 315 PRO A O 1
ATOM 2553 N N . LEU A 1 316 ? -18.717 3.896 2.610 1.00 89.00 316 LEU A N 1
ATOM 2554 C CA . LEU A 1 316 ? -17.373 4.474 2.502 1.00 89.00 316 LEU A CA 1
ATOM 2555 C C . LEU A 1 316 ? -16.595 4.465 3.825 1.00 89.00 316 LEU A C 1
ATOM 2557 O O . LEU A 1 316 ? -15.366 4.432 3.805 1.00 89.00 316 LEU A O 1
ATOM 2561 N N . VAL A 1 317 ? -17.284 4.518 4.968 1.00 91.12 317 VAL A N 1
ATOM 2562 C CA . VAL A 1 317 ? -16.652 4.412 6.290 1.00 91.12 317 VAL A CA 1
ATOM 2563 C C . VAL A 1 317 ? -16.359 2.947 6.599 1.00 91.12 317 VAL A C 1
ATOM 2565 O O . VAL A 1 317 ? -15.274 2.626 7.084 1.00 91.12 317 VAL A O 1
ATOM 2568 N N . TYR A 1 318 ? -17.264 2.035 6.236 1.00 94.44 318 TYR A N 1
ATOM 2569 C CA . TYR A 1 318 ? -17.027 0.601 6.378 1.00 94.44 318 TYR A CA 1
ATOM 2570 C C . TYR A 1 318 ? -15.833 0.109 5.547 1.00 94.44 318 TYR A C 1
ATOM 2572 O O . TYR A 1 318 ? -15.015 -0.677 6.022 1.00 94.44 318 TYR A O 1
ATOM 2580 N N . GLU A 1 319 ? -15.657 0.628 4.337 1.00 93.62 319 GLU A N 1
ATOM 2581 C CA . GLU A 1 319 ? -14.472 0.360 3.522 1.00 93.62 319 GLU A CA 1
ATOM 2582 C C . GLU A 1 319 ? -13.167 0.709 4.263 1.00 93.62 319 GLU A C 1
ATOM 2584 O O . GLU A 1 319 ? -12.163 0.004 4.136 1.00 93.62 319 GLU A O 1
ATOM 2589 N N . GLN A 1 320 ? -13.180 1.746 5.110 1.00 93.44 320 GLN A N 1
ATOM 2590 C CA . GLN A 1 320 ? -12.033 2.065 5.962 1.00 93.44 320 GLN A CA 1
ATOM 2591 C C . GLN A 1 320 ? -11.822 1.027 7.060 1.00 93.44 320 GLN A C 1
ATOM 2593 O O . GLN A 1 320 ? -10.679 0.648 7.326 1.00 93.44 320 GLN A O 1
ATOM 2598 N N . VAL A 1 321 ? -12.909 0.541 7.667 1.00 95.38 321 VAL A N 1
ATOM 2599 C CA . VAL A 1 321 ? -12.871 -0.564 8.635 1.00 95.38 321 VAL A CA 1
ATOM 2600 C C . VAL A 1 321 ? -12.230 -1.793 7.998 1.00 95.38 321 VAL A C 1
ATOM 2602 O O . VAL A 1 321 ? -11.326 -2.366 8.597 1.00 95.38 321 VAL A O 1
ATOM 2605 N N . ALA A 1 322 ? -12.624 -2.163 6.778 1.00 96.56 322 ALA A N 1
ATOM 2606 C CA . ALA A 1 322 ? -12.071 -3.309 6.058 1.00 96.56 322 ALA A CA 1
ATOM 2607 C C . ALA A 1 322 ? -10.567 -3.152 5.755 1.00 96.56 322 ALA A C 1
ATOM 2609 O O . ALA A 1 322 ? -9.784 -4.069 6.016 1.00 96.56 322 ALA A O 1
ATOM 2610 N N . VAL A 1 323 ? -10.132 -1.975 5.284 1.00 96.31 323 VAL A N 1
ATOM 2611 C CA . VAL A 1 323 ? -8.705 -1.669 5.057 1.00 96.31 323 VAL A CA 1
ATOM 2612 C C . VAL A 1 323 ? -7.894 -1.767 6.349 1.00 96.31 323 VAL A C 1
ATOM 2614 O O . VAL A 1 323 ? -6.842 -2.411 6.376 1.00 96.31 323 VAL A O 1
ATOM 2617 N N . ILE A 1 324 ? -8.385 -1.163 7.434 1.00 96.62 324 ILE A N 1
ATOM 2618 C CA . ILE A 1 324 ? -7.720 -1.198 8.740 1.00 96.62 324 ILE A CA 1
ATOM 2619 C C . ILE A 1 324 ? -7.702 -2.622 9.299 1.00 96.62 324 ILE A C 1
ATOM 2621 O O . ILE A 1 324 ? -6.666 -3.063 9.792 1.00 96.62 324 ILE A O 1
ATOM 2625 N N . ALA A 1 325 ? -8.811 -3.356 9.200 1.00 97.75 325 ALA A N 1
ATOM 2626 C CA . ALA A 1 325 ? -8.917 -4.731 9.667 1.00 97.75 325 ALA A CA 1
ATOM 2627 C C . ALA A 1 325 ? -7.913 -5.632 8.940 1.00 97.75 325 ALA A C 1
ATOM 2629 O O . ALA A 1 325 ? -7.123 -6.294 9.610 1.00 97.75 325 ALA A O 1
ATOM 2630 N N . ARG A 1 326 ? -7.858 -5.594 7.598 1.00 97.62 326 ARG A N 1
ATOM 2631 C CA . ARG A 1 326 ? -6.868 -6.351 6.806 1.00 97.62 326 ARG A CA 1
ATOM 2632 C C . ARG A 1 326 ? -5.437 -6.031 7.239 1.00 97.62 326 ARG A C 1
ATOM 2634 O O . ARG A 1 326 ? -4.632 -6.944 7.388 1.00 97.62 326 ARG A O 1
ATOM 2641 N N . ALA A 1 327 ? -5.127 -4.757 7.479 1.00 97.31 327 ALA A N 1
ATOM 2642 C CA . ALA A 1 327 ? -3.795 -4.329 7.895 1.00 97.31 327 ALA A CA 1
ATOM 2643 C C . ALA A 1 327 ? -3.429 -4.790 9.317 1.00 97.31 327 ALA A C 1
ATOM 2645 O O . ALA A 1 327 ? -2.359 -5.359 9.515 1.00 97.31 327 ALA A O 1
ATOM 2646 N N . VAL A 1 328 ? -4.315 -4.589 10.299 1.00 97.69 328 VAL A N 1
ATOM 2647 C CA . VAL A 1 328 ? -4.111 -5.028 11.692 1.00 97.69 328 VAL A CA 1
ATOM 2648 C C . VAL A 1 328 ? -3.957 -6.543 11.753 1.00 97.69 328 VAL A C 1
ATOM 2650 O O . VAL A 1 328 ? -2.996 -7.041 12.331 1.00 97.69 328 VAL A O 1
ATOM 2653 N N . ILE A 1 329 ? -4.871 -7.278 11.122 1.00 98.12 329 ILE A N 1
ATOM 2654 C CA . ILE A 1 329 ? -4.856 -8.740 11.106 1.00 98.12 329 ILE A CA 1
ATOM 2655 C C . ILE A 1 329 ? -3.617 -9.269 10.382 1.00 98.12 329 ILE A C 1
ATOM 2657 O O . ILE A 1 329 ? -2.963 -10.166 10.904 1.00 98.12 329 ILE A O 1
ATOM 2661 N N . GLY A 1 330 ? -3.241 -8.681 9.243 1.00 97.12 330 GLY A N 1
ATOM 2662 C CA . GLY A 1 330 ? -2.019 -9.051 8.530 1.00 97.12 330 GLY A CA 1
ATOM 2663 C C . GLY A 1 330 ? -0.748 -8.801 9.345 1.00 97.12 330 GLY A C 1
ATOM 2664 O O . GLY A 1 330 ? 0.137 -9.650 9.359 1.00 97.12 330 GLY A O 1
ATOM 2665 N N . ALA A 1 331 ? -0.671 -7.692 10.088 1.00 96.50 331 ALA A N 1
ATOM 2666 C CA . ALA A 1 331 ? 0.458 -7.420 10.978 1.00 96.50 331 ALA A CA 1
ATOM 2667 C C . ALA A 1 331 ? 0.535 -8.424 12.144 1.00 96.50 331 ALA A C 1
ATOM 2669 O O . ALA A 1 331 ? 1.614 -8.931 12.441 1.00 96.50 331 ALA A O 1
ATOM 2670 N N . LEU A 1 332 ? -0.598 -8.755 12.779 1.00 96.94 332 LEU A N 1
ATOM 2671 C CA . LEU A 1 332 ? -0.662 -9.776 13.836 1.00 96.94 332 LEU A CA 1
ATOM 2672 C C . LEU A 1 332 ? -0.331 -11.183 13.302 1.00 96.94 332 LEU A C 1
ATOM 2674 O O . LEU A 1 332 ? 0.303 -11.992 13.986 1.00 96.94 332 LEU A O 1
ATOM 2678 N N . ALA A 1 333 ? -0.749 -11.487 12.072 1.00 96.12 333 ALA A N 1
ATOM 2679 C CA . ALA A 1 333 ? -0.416 -12.736 11.402 1.00 96.12 333 ALA A CA 1
ATOM 2680 C C . ALA A 1 333 ? 1.093 -12.842 11.127 1.00 96.12 333 ALA A C 1
ATOM 2682 O O . ALA A 1 333 ? 1.658 -13.910 11.352 1.00 96.12 333 ALA A O 1
ATOM 2683 N N . ASP A 1 334 ? 1.752 -11.738 10.757 1.00 93.62 334 ASP A N 1
ATOM 2684 C CA . ASP A 1 334 ? 3.210 -11.668 10.556 1.00 93.62 334 ASP A CA 1
ATOM 2685 C C . ASP A 1 334 ? 4.023 -11.548 11.861 1.00 93.62 334 ASP A C 1
ATOM 2687 O O . ASP A 1 334 ? 5.240 -11.399 11.824 1.00 93.62 334 ASP A O 1
ATOM 2691 N N . GLY A 1 335 ? 3.367 -11.635 13.026 1.00 92.06 335 GLY A N 1
ATOM 2692 C CA . GLY A 1 335 ? 4.026 -11.734 14.333 1.00 92.06 335 GLY A CA 1
ATOM 2693 C C . GLY A 1 335 ? 4.047 -10.454 15.169 1.00 92.06 335 GLY A C 1
ATOM 2694 O O . GLY A 1 335 ? 4.694 -10.436 16.214 1.00 92.06 335 GLY A O 1
ATOM 2695 N N . ALA A 1 336 ? 3.349 -9.391 14.758 1.00 92.88 336 ALA A N 1
ATOM 2696 C CA . ALA A 1 336 ? 3.232 -8.189 15.575 1.00 92.88 336 ALA A CA 1
ATOM 2697 C C . ALA A 1 336 ? 2.321 -8.450 16.783 1.00 92.88 336 ALA A C 1
ATOM 2699 O O . ALA A 1 336 ? 1.496 -9.366 16.780 1.00 92.88 336 ALA A O 1
ATOM 2700 N N . ASP A 1 337 ? 2.436 -7.605 17.803 1.00 91.44 337 ASP A N 1
ATOM 2701 C CA . ASP A 1 337 ? 1.536 -7.590 18.953 1.00 91.44 337 ASP A CA 1
ATOM 2702 C C . ASP A 1 337 ? 0.752 -6.266 19.027 1.00 91.44 337 ASP A C 1
ATOM 2704 O O . ASP A 1 337 ? 0.768 -5.463 18.096 1.00 91.44 337 ASP A O 1
ATOM 2708 N N . CYS A 1 338 ? 0.049 -6.039 20.136 1.00 91.62 338 CYS A N 1
ATOM 2709 C CA . CYS A 1 338 ? -0.591 -4.761 20.467 1.00 91.62 338 CYS A CA 1
ATOM 2710 C C . CYS A 1 338 ? 0.096 -4.101 21.676 1.00 91.62 338 CYS A C 1
ATOM 2712 O O . CYS A 1 338 ? -0.553 -3.596 22.595 1.00 91.62 338 CYS A O 1
ATOM 2714 N N . GLY A 1 339 ? 1.430 -4.139 21.703 1.00 89.25 339 GLY A N 1
ATOM 2715 C CA . GLY A 1 339 ? 2.249 -3.613 22.788 1.00 89.25 339 GLY A CA 1
ATOM 2716 C C . GLY A 1 339 ? 2.183 -2.090 22.968 1.00 89.25 339 GLY A C 1
ATOM 2717 O O . GLY A 1 339 ? 1.609 -1.334 22.183 1.00 89.25 339 GLY A O 1
ATOM 2718 N N . ALA A 1 340 ? 2.802 -1.598 24.043 1.00 83.56 340 ALA A N 1
ATOM 2719 C CA . ALA A 1 340 ? 2.808 -0.167 24.363 1.00 83.56 340 ALA A CA 1
ATOM 2720 C C . ALA A 1 340 ? 3.795 0.663 23.521 1.00 83.56 340 ALA A C 1
ATOM 2722 O O . ALA A 1 340 ? 3.640 1.884 23.443 1.00 83.56 340 ALA A O 1
ATOM 2723 N N . ARG A 1 341 ? 4.794 0.017 22.907 1.00 85.56 341 ARG A N 1
ATOM 2724 C CA . ARG A 1 341 ? 5.902 0.633 22.158 1.00 85.56 341 ARG A CA 1
ATOM 2725 C C . ARG A 1 341 ? 6.058 -0.034 20.790 1.00 85.56 341 ARG A C 1
ATOM 2727 O O . ARG A 1 341 ? 5.485 -1.093 20.550 1.00 85.56 341 ARG A O 1
ATOM 2734 N N . GLY A 1 342 ? 6.861 0.567 19.917 1.00 87.00 342 GLY A N 1
ATOM 2735 C CA . GLY A 1 342 ? 7.277 -0.075 18.672 1.00 87.00 342 GLY A CA 1
ATOM 2736 C C . GLY A 1 342 ? 6.139 -0.332 17.683 1.00 87.00 342 GLY A C 1
ATOM 2737 O O . GLY A 1 342 ? 5.136 0.387 17.663 1.00 87.00 342 GLY A O 1
ATOM 2738 N N . ALA A 1 343 ? 6.287 -1.401 16.897 1.00 89.75 343 ALA A N 1
ATOM 2739 C CA . ALA A 1 343 ? 5.252 -1.903 15.992 1.00 89.75 343 ALA A CA 1
ATOM 2740 C C . ALA A 1 343 ? 3.935 -2.173 16.736 1.00 89.75 343 ALA A C 1
ATOM 2742 O O . ALA A 1 343 ? 2.870 -1.786 16.258 1.00 89.75 343 ALA A O 1
ATOM 2743 N N . GLY A 1 344 ? 4.017 -2.724 17.952 1.00 92.25 344 GLY A N 1
ATOM 2744 C CA . GLY A 1 344 ? 2.855 -3.015 18.784 1.00 92.25 344 GLY A CA 1
ATOM 2745 C C . GLY A 1 344 ? 1.977 -1.804 19.073 1.00 92.25 344 GLY A C 1
ATOM 2746 O O . GLY A 1 344 ? 0.751 -1.864 18.967 1.00 92.25 344 GLY A O 1
ATOM 2747 N N . HIS A 1 345 ? 2.605 -0.657 19.344 1.00 88.56 345 HIS A N 1
ATOM 2748 C CA . HIS A 1 345 ? 1.880 0.593 19.561 1.00 88.56 345 HIS A CA 1
ATOM 2749 C C . HIS A 1 345 ? 1.083 1.013 18.321 1.00 88.56 345 HIS A C 1
ATOM 2751 O O . HIS A 1 345 ? -0.056 1.471 18.436 1.00 88.56 345 HIS A O 1
ATOM 2757 N N . VAL A 1 346 ? 1.677 0.856 17.136 1.00 90.81 346 VAL A N 1
ATOM 2758 C CA . VAL A 1 346 ? 1.044 1.196 15.858 1.00 90.81 346 VAL A CA 1
ATOM 2759 C C . VAL A 1 346 ? -0.145 0.279 15.583 1.00 90.81 346 VAL A C 1
ATOM 2761 O O . VAL A 1 346 ? -1.226 0.777 15.267 1.00 90.81 346 VAL A O 1
ATOM 2764 N N . VAL A 1 347 ? 0.021 -1.037 15.751 1.00 94.75 347 VAL A N 1
ATOM 2765 C CA . VAL A 1 347 ? -1.069 -2.011 15.568 1.00 94.75 347 VAL A CA 1
ATOM 2766 C C . VAL A 1 347 ? -2.203 -1.727 16.547 1.00 94.75 347 VAL A C 1
ATOM 2768 O O . VAL A 1 347 ? -3.356 -1.635 16.132 1.00 94.75 347 VAL A O 1
ATOM 2771 N N . ARG A 1 348 ? -1.890 -1.473 17.824 1.00 92.88 348 ARG A N 1
ATOM 2772 C CA . ARG A 1 348 ? -2.885 -1.107 18.841 1.00 92.88 348 ARG A CA 1
ATOM 2773 C C . ARG A 1 348 ? -3.638 0.176 18.483 1.00 92.88 348 ARG A C 1
ATOM 2775 O O . ARG A 1 348 ? -4.851 0.248 18.677 1.00 92.88 348 ARG A O 1
ATOM 2782 N N . ARG A 1 349 ? -2.942 1.197 17.969 1.00 90.19 349 ARG A N 1
ATOM 2783 C CA . ARG A 1 349 ? -3.567 2.448 17.509 1.00 90.19 349 ARG A CA 1
ATOM 2784 C C . ARG A 1 349 ? -4.546 2.176 16.367 1.00 90.19 349 ARG A C 1
ATOM 2786 O O . ARG A 1 349 ? -5.692 2.603 16.451 1.00 90.19 349 ARG A O 1
ATOM 2793 N N . LEU A 1 350 ? -4.119 1.429 15.350 1.00 93.75 350 LEU A N 1
ATOM 2794 C CA . LEU A 1 350 ? -4.961 1.060 14.211 1.00 93.75 350 LEU A CA 1
ATOM 2795 C C . LEU A 1 350 ? -6.158 0.204 14.621 1.00 93.75 350 LEU A C 1
ATOM 2797 O O . LEU A 1 350 ? -7.266 0.467 14.169 1.00 93.75 350 LEU A O 1
ATOM 2801 N N . PHE A 1 351 ? -5.964 -0.760 15.523 1.00 95.38 351 PHE A N 1
ATOM 2802 C CA . PHE A 1 351 ? -7.050 -1.550 16.097 1.00 95.38 351 PHE A CA 1
ATOM 2803 C C . PHE A 1 351 ? -8.112 -0.647 16.736 1.00 95.38 351 PHE A C 1
ATOM 2805 O O . PHE A 1 351 ? -9.296 -0.774 16.428 1.00 95.38 351 PHE A O 1
ATOM 2812 N N . ARG A 1 352 ? -7.696 0.314 17.574 1.00 91.38 352 ARG A N 1
ATOM 2813 C CA . ARG A 1 352 ? -8.614 1.270 18.213 1.00 91.38 352 ARG A CA 1
ATOM 2814 C C . ARG A 1 352 ? -9.345 2.139 17.189 1.00 91.38 352 ARG A C 1
ATOM 2816 O O . ARG A 1 352 ? -10.550 2.325 17.329 1.00 91.38 352 ARG A O 1
ATOM 2823 N N . THR A 1 353 ? -8.654 2.615 16.151 1.00 90.75 353 THR A N 1
ATOM 2824 C CA . THR A 1 353 ? -9.272 3.374 15.052 1.00 90.75 353 THR A CA 1
ATOM 2825 C C . THR A 1 353 ? -10.305 2.534 14.300 1.00 90.75 353 THR A C 1
ATOM 2827 O O . THR A 1 353 ? -11.444 2.966 14.150 1.00 90.75 353 THR A O 1
ATOM 2830 N N . GLY A 1 354 ? -9.949 1.318 13.878 1.00 93.81 354 GLY A N 1
ATOM 2831 C CA . GLY A 1 354 ? -10.863 0.417 13.173 1.00 93.81 354 GLY A CA 1
ATOM 2832 C C . GLY A 1 354 ? -12.083 0.057 14.017 1.00 93.81 354 GLY A C 1
ATOM 2833 O O . GLY A 1 354 ? -13.199 0.047 13.511 1.00 93.81 354 GLY A O 1
ATOM 2834 N N . ARG A 1 355 ? -11.892 -0.158 15.322 1.00 93.00 355 ARG A N 1
ATOM 2835 C CA . ARG A 1 355 ? -12.974 -0.411 16.278 1.00 93.00 355 ARG A CA 1
ATOM 2836 C C . ARG A 1 355 ? -13.922 0.782 16.426 1.00 93.00 355 ARG A C 1
ATOM 2838 O O . ARG A 1 355 ? -15.132 0.581 16.443 1.00 93.00 355 ARG A O 1
ATOM 2845 N N . ALA A 1 356 ? -13.399 2.003 16.530 1.00 88.81 356 ALA A N 1
ATOM 2846 C CA . ALA A 1 356 ? -14.228 3.207 16.608 1.00 88.81 356 ALA A CA 1
ATOM 2847 C C . ALA A 1 356 ? -15.091 3.375 15.343 1.00 88.81 356 ALA A C 1
ATOM 2849 O O . ALA A 1 356 ? -16.301 3.563 15.446 1.00 88.81 356 ALA A O 1
ATOM 2850 N N . LEU A 1 357 ? -14.496 3.198 14.159 1.00 91.06 357 LEU A N 1
ATOM 2851 C CA . LEU A 1 357 ? -15.214 3.253 12.880 1.00 91.06 357 LEU A CA 1
ATOM 2852 C C . LEU A 1 357 ? -16.223 2.101 12.721 1.00 91.06 357 LEU A C 1
ATOM 2854 O O . LEU A 1 357 ? -17.321 2.296 12.201 1.00 91.06 357 LEU A O 1
ATOM 2858 N N . ALA A 1 358 ? -15.897 0.901 13.210 1.00 93.62 358 ALA A N 1
ATOM 2859 C CA . ALA A 1 358 ? -16.831 -0.222 13.207 1.00 93.62 358 ALA A CA 1
ATOM 2860 C C . ALA A 1 358 ? -18.067 0.079 14.067 1.00 93.62 358 ALA A C 1
ATOM 2862 O O . ALA A 1 358 ? -19.190 -0.167 13.640 1.00 93.62 358 ALA A O 1
ATOM 2863 N N . ARG A 1 359 ? -17.881 0.698 15.241 1.00 90.25 359 ARG A N 1
ATOM 2864 C CA . ARG A 1 359 ? -18.994 1.139 16.095 1.00 90.25 359 ARG A CA 1
ATOM 2865 C C . ARG A 1 359 ? -19.850 2.214 15.439 1.00 90.25 359 ARG A C 1
ATOM 2867 O O . ARG A 1 359 ? -21.066 2.133 15.545 1.00 90.25 359 ARG A O 1
ATOM 2874 N N . GLN A 1 360 ? -19.226 3.190 14.779 1.00 87.62 360 GLN A N 1
ATOM 2875 C CA . GLN A 1 360 ? -19.938 4.238 14.044 1.00 87.62 360 GLN A CA 1
ATOM 2876 C C . GLN A 1 360 ? -20.858 3.639 12.974 1.00 87.62 360 GLN A C 1
ATOM 2878 O O . GLN A 1 360 ? -22.013 4.024 12.863 1.00 87.62 360 GLN A O 1
ATOM 2883 N N . THR A 1 361 ? -20.348 2.669 12.217 1.00 91.00 361 THR A N 1
ATOM 2884 C CA . THR A 1 361 ? -21.063 2.068 11.080 1.00 91.00 361 THR A CA 1
ATOM 2885 C C . THR A 1 361 ? -22.010 0.930 11.467 1.00 91.00 361 THR A C 1
ATOM 2887 O O . THR A 1 361 ? -22.802 0.492 10.638 1.00 91.00 361 THR A O 1
ATOM 2890 N N . GLY A 1 362 ? -21.928 0.417 12.700 1.00 92.75 362 GLY A N 1
ATOM 2891 C CA . GLY A 1 362 ? -22.628 -0.801 13.121 1.00 92.75 362 GLY A CA 1
ATOM 2892 C C . GLY A 1 362 ? -21.994 -2.099 12.601 1.00 92.75 362 GLY A C 1
ATOM 2893 O O . GLY A 1 362 ? -22.608 -3.161 12.682 1.00 92.75 362 GLY A O 1
ATOM 2894 N N . ALA A 1 363 ? -20.773 -2.035 12.068 1.00 95.00 363 ALA A N 1
ATOM 2895 C CA . ALA A 1 363 ? -20.030 -3.205 11.621 1.00 95.00 363 ALA A CA 1
ATOM 2896 C C . ALA A 1 363 ? -19.644 -4.126 12.797 1.00 95.00 363 ALA A C 1
ATOM 2898 O O . ALA A 1 363 ? -19.454 -3.661 13.928 1.00 95.00 363 ALA A O 1
ATOM 2899 N N . PRO A 1 364 ? -19.467 -5.438 12.553 1.00 96.06 364 PRO A N 1
ATOM 2900 C CA . PRO A 1 364 ? -19.062 -6.355 13.605 1.00 96.06 364 PRO A CA 1
ATOM 2901 C C . PRO A 1 364 ? -17.642 -6.041 14.111 1.00 96.06 364 PRO A C 1
ATOM 2903 O O . PRO A 1 364 ? -16.822 -5.467 13.387 1.00 96.06 364 PRO A O 1
ATOM 2906 N N . PRO A 1 365 ? -17.300 -6.463 15.343 1.00 96.38 365 PRO A N 1
ATOM 2907 C CA . PRO A 1 365 ? -15.958 -6.278 15.883 1.00 96.38 365 PRO A CA 1
ATOM 2908 C C . PRO A 1 365 ? -14.892 -6.924 14.994 1.00 96.38 365 PRO A C 1
ATOM 2910 O O . PRO A 1 365 ? -15.130 -7.996 14.433 1.00 96.38 365 PRO A O 1
ATOM 2913 N N . LEU A 1 366 ? -13.690 -6.338 14.954 1.00 97.62 366 LEU A N 1
ATOM 2914 C CA . LEU A 1 366 ? -12.591 -6.743 14.060 1.00 97.62 366 LEU A CA 1
ATOM 2915 C C . LEU A 1 366 ? -12.243 -8.239 14.132 1.00 97.62 366 LEU A C 1
ATOM 2917 O O . LEU A 1 366 ? -11.901 -8.826 13.111 1.00 97.62 366 LEU A O 1
ATOM 2921 N N . ARG A 1 367 ? -12.377 -8.880 15.303 1.00 97.56 367 ARG A N 1
ATOM 2922 C CA . ARG A 1 367 ? -12.182 -10.338 15.455 1.00 97.56 367 ARG A CA 1
ATOM 2923 C C . ARG A 1 367 ? -13.070 -11.165 14.517 1.00 97.56 367 ARG A C 1
ATOM 2925 O O . ARG A 1 367 ? -12.624 -12.169 13.981 1.00 97.56 367 ARG A O 1
ATOM 2932 N N . SER A 1 368 ? -14.296 -10.707 14.272 1.00 98.06 368 SER A N 1
ATOM 2933 C CA . SER A 1 368 ? -15.274 -11.380 13.407 1.00 98.06 368 SER A CA 1
ATOM 2934 C C . SER A 1 368 ? -14.929 -11.215 11.926 1.00 98.06 368 SER A C 1
ATOM 2936 O O . SER A 1 368 ? -15.405 -11.980 11.096 1.00 98.06 368 SER A O 1
ATOM 2938 N N . LEU A 1 369 ? -14.093 -10.224 11.599 1.00 98.38 369 LEU A N 1
ATOM 2939 C CA . LEU A 1 369 ? -13.598 -9.960 10.251 1.00 98.38 369 LEU A CA 1
ATOM 2940 C C . LEU A 1 369 ? -12.308 -10.737 9.932 1.00 98.38 369 LEU A C 1
ATOM 2942 O O . LEU A 1 369 ? -11.837 -10.690 8.796 1.00 98.38 369 LEU A O 1
ATOM 2946 N N . ALA A 1 370 ? -11.724 -11.447 10.908 1.00 98.00 370 ALA A N 1
ATOM 2947 C CA . ALA A 1 370 ? -10.482 -12.194 10.718 1.00 98.00 370 ALA A CA 1
ATOM 2948 C C . ALA A 1 370 ? -10.555 -13.223 9.575 1.00 98.00 370 ALA A C 1
ATOM 2950 O O . ALA A 1 370 ? -9.659 -13.191 8.735 1.00 98.00 370 ALA A O 1
ATOM 2951 N N . PRO A 1 371 ? -11.612 -14.048 9.428 1.00 97.62 371 PRO A N 1
ATOM 2952 C CA . PRO A 1 371 ? -11.702 -14.978 8.299 1.00 97.62 371 PRO A CA 1
ATOM 2953 C C . PRO A 1 371 ? -11.615 -14.278 6.932 1.00 97.62 371 PRO A C 1
ATOM 2955 O O . PRO A 1 371 ? -10.808 -14.665 6.090 1.00 97.62 371 PRO A O 1
ATOM 2958 N N . ALA A 1 372 ? -12.352 -13.173 6.749 1.00 98.00 372 ALA A N 1
ATOM 2959 C CA . ALA A 1 372 ? -12.298 -12.381 5.519 1.00 98.00 372 ALA A CA 1
ATOM 2960 C C . ALA A 1 372 ? -10.904 -11.794 5.262 1.00 98.00 372 ALA A C 1
ATOM 2962 O O . ALA A 1 372 ? -10.426 -11.819 4.130 1.00 98.00 372 ALA A O 1
ATOM 2963 N N . ALA A 1 373 ? -10.226 -11.298 6.300 1.00 98.12 373 ALA A N 1
ATOM 2964 C CA . ALA A 1 373 ? -8.868 -10.783 6.162 1.00 98.12 373 ALA A CA 1
ATOM 2965 C C . ALA A 1 373 ? -7.875 -11.866 5.713 1.00 98.12 373 ALA A C 1
ATOM 2967 O O . ALA A 1 373 ? -7.011 -11.582 4.887 1.00 98.12 373 ALA A O 1
ATOM 2968 N N . PHE A 1 374 ? -8.003 -13.096 6.216 1.00 97.88 374 PHE A N 1
ATOM 2969 C CA . PHE A 1 374 ? -7.136 -14.211 5.826 1.00 97.88 374 PHE A CA 1
ATOM 2970 C C . PHE A 1 374 ? -7.401 -14.645 4.382 1.00 97.88 374 PHE A C 1
ATOM 2972 O O . PHE A 1 374 ? -6.443 -14.828 3.639 1.00 97.88 374 PHE A O 1
ATOM 2979 N N . GLU A 1 375 ? -8.665 -14.706 3.947 1.00 97.12 375 GLU A N 1
ATOM 2980 C CA . GLU A 1 375 ? -9.007 -14.916 2.530 1.00 97.12 375 GLU A CA 1
ATOM 2981 C C . GLU A 1 375 ? -8.383 -13.831 1.634 1.00 97.12 375 GLU A C 1
ATOM 2983 O O . GLU A 1 375 ? -7.774 -14.137 0.611 1.00 97.12 375 GLU A O 1
ATOM 2988 N N . CYS A 1 376 ? -8.459 -12.561 2.048 1.00 96.88 376 CYS A N 1
ATOM 2989 C CA . CYS A 1 376 ? -7.870 -11.436 1.315 1.00 96.88 376 CYS A CA 1
ATOM 2990 C C . CYS A 1 376 ? -6.334 -11.500 1.244 1.00 96.88 376 CYS A C 1
ATOM 2992 O O . CYS A 1 376 ? -5.739 -11.070 0.256 1.00 96.88 376 CYS A O 1
ATOM 2994 N N . LEU A 1 377 ? -5.670 -11.977 2.302 1.00 96.75 377 LEU A N 1
ATOM 2995 C CA . LEU A 1 377 ? -4.214 -12.168 2.334 1.00 96.75 377 LEU A CA 1
ATOM 2996 C C . LEU A 1 377 ? -3.801 -13.372 1.481 1.00 96.75 377 LEU A C 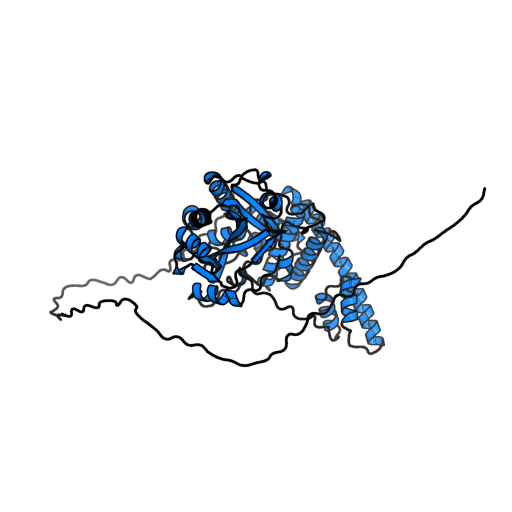1
ATOM 2998 O O . LEU A 1 377 ? -2.845 -13.279 0.709 1.00 96.75 377 LEU A O 1
ATOM 3002 N N . GLN A 1 378 ? -4.573 -14.457 1.531 1.00 96.38 378 GLN A N 1
ATOM 3003 C CA . GLN A 1 378 ? -4.374 -15.619 0.674 1.00 96.38 378 GLN A CA 1
ATOM 3004 C C . GLN A 1 378 ? -4.522 -15.237 -0.801 1.00 96.38 378 GLN A C 1
ATOM 3006 O O . GLN A 1 378 ? -3.702 -15.642 -1.620 1.00 96.38 378 GLN A O 1
ATOM 3011 N N . ALA A 1 379 ? -5.491 -14.387 -1.148 1.00 95.19 379 ALA A N 1
ATOM 3012 C CA . ALA A 1 379 ? -5.687 -13.901 -2.513 1.00 95.19 379 ALA A CA 1
ATOM 3013 C C . ALA A 1 379 ? -4.461 -13.173 -3.097 1.00 95.19 379 ALA A C 1
ATOM 3015 O O . ALA A 1 379 ? -4.292 -13.169 -4.311 1.00 95.19 379 ALA A O 1
ATOM 3016 N N . VAL A 1 380 ? -3.580 -12.609 -2.261 1.00 95.25 380 VAL A N 1
ATOM 3017 C CA . VAL A 1 380 ? -2.318 -11.966 -2.685 1.00 95.25 380 VAL A CA 1
ATOM 3018 C C . VAL A 1 380 ? -1.074 -12.831 -2.418 1.00 95.25 380 VAL A C 1
ATOM 3020 O O . VAL A 1 380 ? 0.055 -12.353 -2.519 1.00 95.25 380 VAL A O 1
ATOM 3023 N N . GLY A 1 381 ? -1.269 -14.118 -2.115 1.00 94.25 381 GLY A N 1
ATOM 3024 C CA . GLY A 1 381 ? -0.205 -15.119 -1.998 1.00 94.25 381 GLY A CA 1
ATOM 3025 C C . GLY A 1 381 ? 0.334 -15.347 -0.585 1.00 94.25 381 GLY A C 1
ATOM 3026 O O . GLY A 1 381 ? 1.419 -15.905 -0.453 1.00 94.25 381 GLY A O 1
ATOM 3027 N N . TYR A 1 382 ? -0.388 -14.932 0.460 1.00 94.81 382 TYR A N 1
ATOM 3028 C CA . TYR A 1 382 ? 0.017 -15.146 1.853 1.00 94.81 382 TYR A CA 1
ATOM 3029 C C . TYR A 1 382 ? -0.977 -16.037 2.590 1.00 94.81 382 TYR A C 1
ATOM 3031 O O . TYR A 1 382 ? -2.035 -15.580 3.027 1.00 94.81 382 TYR A O 1
ATOM 3039 N N . ASP A 1 383 ? -0.622 -17.311 2.751 1.00 94.06 383 ASP A N 1
ATOM 3040 C CA . ASP A 1 383 ? -1.401 -18.250 3.554 1.00 94.06 383 ASP A CA 1
ATOM 3041 C C . ASP A 1 383 ? -0.989 -18.159 5.025 1.00 94.06 383 ASP A C 1
ATOM 3043 O O . ASP A 1 383 ? 0.047 -18.675 5.442 1.00 94.06 383 ASP A O 1
ATOM 3047 N N . PHE A 1 384 ? -1.823 -17.482 5.812 1.00 93.88 384 PHE A N 1
ATOM 3048 C CA . PHE A 1 384 ? -1.677 -17.419 7.261 1.00 93.88 384 PHE A CA 1
ATOM 3049 C C . PHE A 1 384 ? -2.658 -18.313 8.005 1.00 93.88 384 PHE A C 1
ATOM 3051 O O . PHE A 1 384 ? -2.740 -18.173 9.213 1.00 93.88 384 PHE A O 1
ATOM 3058 N N . SER A 1 385 ? -3.398 -19.209 7.348 1.00 87.69 385 SER A N 1
ATOM 3059 C CA . SER A 1 385 ? -4.514 -19.975 7.940 1.00 87.69 385 SER A CA 1
ATOM 3060 C C . SER A 1 385 ? -4.233 -20.555 9.335 1.00 87.69 385 SER A C 1
ATOM 3062 O O . SER A 1 385 ? -5.062 -20.404 10.234 1.00 87.69 385 SER A O 1
ATOM 3064 N N . GLY A 1 386 ? -3.033 -21.095 9.571 1.00 94.12 386 GLY A N 1
ATOM 3065 C CA . GLY A 1 386 ? -2.589 -21.597 10.881 1.00 94.12 386 GLY A CA 1
ATOM 3066 C C . GLY A 1 386 ? -2.479 -20.556 12.013 1.00 94.12 386 GLY A C 1
ATOM 3067 O O . GLY A 1 386 ? -2.296 -20.922 13.169 1.00 94.12 386 GLY A O 1
ATOM 3068 N N . HIS A 1 387 ? -2.589 -19.258 11.726 1.00 96.88 387 HIS A N 1
ATOM 3069 C CA . HIS A 1 387 ? -2.500 -18.164 12.701 1.00 96.88 387 HIS A CA 1
ATOM 3070 C C . HIS A 1 387 ? -3.868 -17.626 13.146 1.00 96.88 387 HIS A C 1
ATOM 3072 O O . HIS A 1 387 ? -3.911 -16.747 14.012 1.00 96.88 387 HIS A O 1
ATOM 3078 N N . LEU A 1 388 ? -4.976 -18.116 12.574 1.00 96.06 388 LEU A N 1
ATOM 3079 C CA . LEU A 1 388 ? -6.312 -17.548 12.785 1.00 96.06 388 LEU A CA 1
ATOM 3080 C C . LEU A 1 388 ? -6.695 -17.495 14.266 1.00 96.06 388 LEU A C 1
ATOM 3082 O O . LEU A 1 388 ? -7.037 -16.426 14.769 1.00 96.06 388 LEU A O 1
ATOM 3086 N N . GLU A 1 389 ? -6.571 -18.614 14.977 1.00 96.81 389 GLU A N 1
ATOM 3087 C CA . GLU A 1 389 ? -6.944 -18.719 16.391 1.00 96.81 389 GLU A CA 1
ATOM 3088 C C . GLU A 1 389 ? -6.156 -17.732 17.269 1.00 96.81 389 GLU A C 1
ATOM 3090 O O . GLU A 1 389 ? -6.739 -16.950 18.023 1.00 96.81 389 GLU A O 1
ATOM 3095 N N . ARG A 1 390 ? -4.827 -17.680 17.102 1.00 97.25 390 ARG A N 1
ATOM 3096 C CA . ARG A 1 390 ? -3.944 -16.755 17.833 1.00 97.25 390 ARG A CA 1
ATOM 3097 C C . ARG A 1 390 ? -4.306 -15.290 17.579 1.00 97.25 390 ARG A C 1
ATOM 3099 O O . ARG A 1 390 ? -4.308 -14.474 18.508 1.00 97.25 390 ARG A O 1
ATOM 3106 N N . VAL A 1 391 ? -4.576 -14.936 16.321 1.00 98.12 391 VAL A N 1
ATOM 3107 C CA . VAL A 1 391 ? -4.941 -13.566 15.934 1.00 98.12 391 VAL A CA 1
ATOM 3108 C C . VAL A 1 391 ? -6.302 -13.188 16.518 1.00 98.12 391 VAL A C 1
ATOM 3110 O O . VAL A 1 391 ? -6.422 -12.119 17.119 1.00 98.12 391 VAL A O 1
ATOM 3113 N N . VAL A 1 392 ? -7.304 -14.067 16.415 1.00 98.19 392 VAL A N 1
ATOM 3114 C CA . VAL A 1 392 ? -8.640 -13.865 17.002 1.00 98.19 392 VAL A CA 1
ATOM 3115 C C . VAL A 1 392 ? -8.544 -13.677 18.516 1.00 98.19 392 VAL A C 1
ATOM 3117 O O . VAL A 1 392 ? -9.068 -12.691 19.034 1.00 98.19 392 VAL A O 1
ATOM 3120 N N . HIS A 1 393 ? -7.799 -14.538 19.215 1.00 97.75 393 HIS A N 1
ATOM 3121 C CA . HIS A 1 393 ? -7.588 -14.427 20.660 1.00 97.75 393 HIS A CA 1
ATOM 3122 C C . HIS A 1 393 ? -6.942 -13.088 21.055 1.00 97.75 393 HIS A C 1
ATOM 3124 O O . HIS A 1 393 ? -7.342 -12.445 22.031 1.00 97.75 393 HIS A O 1
ATOM 3130 N N . THR A 1 394 ? -5.961 -12.629 20.273 1.00 97.94 394 THR A N 1
ATOM 3131 C CA . THR A 1 394 ? -5.324 -11.323 20.486 1.00 97.94 394 THR A CA 1
ATOM 3132 C C . THR A 1 394 ? -6.337 -10.190 20.320 1.00 97.94 394 THR A C 1
ATOM 3134 O O . THR A 1 394 ? -6.460 -9.352 21.210 1.00 97.94 394 THR A O 1
ATOM 3137 N N . LEU A 1 395 ? -7.116 -10.185 19.235 1.00 98.06 395 LEU A N 1
ATOM 3138 C CA . LEU A 1 395 ? -8.143 -9.167 18.983 1.00 98.06 395 LEU A CA 1
ATOM 3139 C C . LEU A 1 395 ? -9.232 -9.154 20.063 1.00 98.06 395 LEU A C 1
ATOM 3141 O O . LEU A 1 395 ? -9.686 -8.087 20.466 1.00 98.06 395 LEU A O 1
ATOM 3145 N N . GLU A 1 396 ? -9.638 -10.319 20.565 1.00 97.56 396 GLU A N 1
ATOM 3146 C CA . GLU A 1 396 ? -10.576 -10.434 21.684 1.00 97.56 396 GLU A CA 1
ATOM 3147 C C . GLU A 1 396 ? -10.039 -9.824 22.974 1.00 97.56 396 GLU A C 1
ATOM 3149 O O . GLU A 1 396 ? -10.761 -9.113 23.677 1.00 97.56 396 GLU A O 1
ATOM 3154 N N . ARG A 1 397 ? -8.770 -10.091 23.295 1.00 96.88 397 ARG A N 1
ATOM 3155 C CA . ARG A 1 397 ? -8.115 -9.495 24.458 1.00 96.88 397 ARG A CA 1
ATOM 3156 C C . ARG A 1 397 ? -8.060 -7.975 24.329 1.00 96.88 397 ARG A C 1
ATOM 3158 O O . ARG A 1 397 ? -8.434 -7.281 25.272 1.00 96.88 397 ARG A O 1
ATOM 3165 N N . GLU A 1 398 ? -7.637 -7.461 23.177 1.00 96.12 398 GLU A N 1
ATOM 3166 C CA . GLU A 1 398 ? -7.558 -6.016 22.943 1.00 96.12 398 GLU A CA 1
ATOM 3167 C C . GLU A 1 398 ? -8.934 -5.343 22.958 1.00 96.12 398 GLU A C 1
ATOM 3169 O O . GLU A 1 398 ? -9.065 -4.229 23.465 1.00 96.12 398 GLU A O 1
ATOM 3174 N N . GLU A 1 399 ? -9.977 -6.023 22.477 1.00 94.88 399 GLU A N 1
ATOM 3175 C CA . GLU A 1 399 ? -11.357 -5.546 22.577 1.00 94.88 399 GLU A CA 1
ATOM 3176 C C . GLU A 1 399 ? -11.787 -5.398 24.043 1.00 94.88 399 GLU A C 1
ATOM 3178 O O . GLU A 1 399 ? -12.284 -4.338 24.425 1.00 94.88 399 GLU A O 1
ATOM 3183 N N . ARG A 1 400 ? -11.550 -6.417 24.884 1.00 95.00 400 ARG A N 1
ATOM 3184 C CA . ARG A 1 400 ? -11.866 -6.357 26.324 1.00 95.00 400 ARG A CA 1
ATOM 3185 C C . ARG A 1 400 ? -11.132 -5.204 27.009 1.00 95.00 400 ARG A C 1
ATOM 3187 O O . ARG A 1 400 ? -11.757 -4.409 27.708 1.00 95.00 400 ARG A O 1
ATOM 3194 N N . LEU A 1 401 ? -9.832 -5.062 26.741 1.00 92.69 401 LEU A N 1
ATOM 3195 C CA . LEU A 1 401 ? -9.011 -3.978 27.289 1.00 92.69 401 LEU A CA 1
ATOM 3196 C C . LEU A 1 401 ? -9.497 -2.595 26.837 1.00 92.69 401 LEU A C 1
ATOM 3198 O O . LEU A 1 401 ? -9.519 -1.656 27.635 1.00 92.69 401 LEU A O 1
ATOM 3202 N N . ALA A 1 402 ? -9.897 -2.452 25.572 1.00 89.00 402 ALA A N 1
ATOM 3203 C CA . ALA A 1 402 ? -10.443 -1.203 25.054 1.00 89.00 402 ALA A CA 1
ATOM 3204 C C . ALA A 1 402 ? -11.779 -0.849 25.726 1.00 89.00 402 ALA A C 1
ATOM 3206 O O . ALA A 1 402 ? -11.972 0.296 26.129 1.00 89.00 402 ALA A O 1
ATOM 3207 N N . GLN A 1 403 ? -12.668 -1.826 25.915 1.00 89.62 403 GLN A N 1
ATOM 3208 C CA . GLN A 1 403 ? -13.944 -1.628 26.606 1.00 89.62 403 GLN A CA 1
ATOM 3209 C C . GLN A 1 403 ? -13.759 -1.254 28.085 1.00 89.62 403 GLN A C 1
ATOM 3211 O O . GLN A 1 403 ? -14.429 -0.349 28.580 1.00 89.62 403 GLN A O 1
ATOM 3216 N N . ASP A 1 404 ? -12.831 -1.906 28.792 1.00 91.00 404 ASP A N 1
ATOM 3217 C CA . ASP A 1 404 ? -12.473 -1.543 30.170 1.00 91.00 404 ASP A CA 1
ATOM 3218 C C . ASP A 1 404 ? -11.948 -0.109 30.266 1.00 91.00 404 ASP A C 1
ATOM 3220 O O . ASP A 1 404 ? -12.328 0.650 31.162 1.00 91.00 404 ASP A O 1
ATOM 3224 N N . HIS A 1 405 ? -11.078 0.269 29.331 1.00 86.88 405 HIS A N 1
ATOM 3225 C CA . HIS A 1 405 ? -10.513 1.608 29.267 1.00 86.88 405 HIS A CA 1
ATOM 3226 C C . HIS A 1 405 ? -11.593 2.670 29.028 1.00 86.88 405 HIS A C 1
ATOM 3228 O O . HIS A 1 405 ? -11.619 3.686 29.718 1.00 86.88 405 HIS A O 1
ATOM 3234 N N . GLU A 1 406 ? -12.514 2.426 28.097 1.00 84.44 406 GLU A N 1
ATOM 3235 C CA . GLU A 1 406 ? -13.641 3.322 27.829 1.00 84.44 406 GLU A CA 1
ATOM 3236 C C . GLU A 1 406 ? -14.565 3.483 29.030 1.00 84.44 406 GLU A C 1
ATOM 3238 O O . GLU A 1 406 ? -14.913 4.610 29.371 1.00 84.44 406 GLU A O 1
ATOM 3243 N N . ARG A 1 407 ? -14.915 2.391 29.724 1.00 88.12 407 ARG A N 1
ATOM 3244 C CA . ARG A 1 407 ? -15.727 2.472 30.950 1.00 88.12 407 ARG A CA 1
ATOM 3245 C C . ARG A 1 407 ? -15.081 3.391 31.987 1.00 88.12 407 ARG A C 1
ATOM 3247 O O . ARG A 1 407 ? -15.749 4.234 32.582 1.00 88.12 407 ARG A O 1
ATOM 3254 N N . ARG A 1 408 ? -13.763 3.267 32.179 1.00 90.06 408 ARG A N 1
ATOM 3255 C CA . ARG A 1 408 ? -13.000 4.132 33.095 1.00 90.06 408 ARG A CA 1
ATOM 3256 C C . ARG A 1 408 ? -12.924 5.578 32.603 1.00 90.06 408 ARG A C 1
ATOM 3258 O O . ARG A 1 408 ? -12.962 6.489 33.429 1.00 90.06 408 ARG A O 1
ATOM 3265 N N . ALA A 1 409 ? -12.812 5.785 31.291 1.00 88.50 409 ALA A N 1
ATOM 3266 C CA . ALA A 1 409 ? -12.804 7.106 30.673 1.00 88.50 409 ALA A CA 1
ATOM 3267 C C . ALA A 1 409 ? -14.144 7.825 30.876 1.00 88.50 409 ALA A C 1
ATOM 3269 O O . ALA A 1 409 ? -14.148 8.948 31.369 1.00 88.50 409 ALA A O 1
ATOM 3270 N N . VAL A 1 410 ? -15.271 7.161 30.603 1.00 88.19 410 VAL A N 1
ATOM 3271 C CA . VAL A 1 410 ? -16.620 7.710 30.829 1.00 88.19 410 VAL A CA 1
ATOM 3272 C C . VAL A 1 410 ? -16.822 8.060 32.303 1.00 88.19 410 VAL A C 1
ATOM 3274 O O . VAL A 1 410 ? -17.122 9.208 32.613 1.00 88.19 410 VAL A O 1
ATOM 3277 N N . ALA A 1 411 ? -16.522 7.142 33.229 1.00 91.31 411 ALA A N 1
ATOM 3278 C CA . ALA A 1 411 ? -16.633 7.406 34.668 1.00 91.31 411 ALA A CA 1
ATOM 3279 C C . ALA A 1 411 ? -15.719 8.552 35.153 1.00 91.31 411 ALA A C 1
ATOM 3281 O O . ALA A 1 411 ? -15.951 9.179 36.191 1.00 91.31 411 ALA A O 1
ATOM 3282 N N . PHE A 1 412 ? -14.617 8.820 34.450 1.00 91.75 412 PHE A N 1
ATOM 3283 C CA . PHE A 1 412 ? -13.805 10.006 34.698 1.00 91.75 412 PHE A CA 1
ATOM 3284 C C . PHE A 1 412 ? -14.485 11.273 34.171 1.00 91.75 412 PHE A C 1
ATOM 3286 O O . PHE A 1 412 ? -14.633 12.221 34.941 1.00 91.75 412 PHE A O 1
ATOM 3293 N N . LEU A 1 413 ? -14.921 11.278 32.910 1.00 89.62 413 LEU A N 1
ATOM 3294 C CA . LEU A 1 413 ? -15.577 12.429 32.288 1.00 89.62 413 LEU A CA 1
ATOM 3295 C C . LEU A 1 413 ? -16.858 12.830 33.039 1.00 89.62 413 LEU A C 1
ATOM 3297 O O . LEU A 1 413 ? -17.077 14.015 33.276 1.00 89.62 413 LEU A O 1
ATOM 3301 N N . GLU A 1 414 ? -17.655 11.864 33.502 1.00 91.75 414 GLU A N 1
ATOM 3302 C CA . GLU A 1 414 ? -18.847 12.093 34.332 1.00 91.75 414 GLU A CA 1
ATOM 3303 C C . GLU A 1 414 ? -18.515 12.824 35.635 1.00 91.75 414 GLU A C 1
ATOM 3305 O O . GLU A 1 414 ? -19.143 13.834 35.962 1.00 91.75 414 GLU A O 1
ATOM 3310 N N . ARG A 1 415 ? -17.490 12.362 36.364 1.00 92.00 415 ARG A N 1
ATOM 3311 C CA . ARG A 1 415 ? -17.029 13.024 37.597 1.00 92.00 415 ARG A CA 1
ATOM 3312 C C . ARG A 1 415 ? -16.558 14.447 37.327 1.00 92.00 415 ARG A C 1
ATOM 3314 O O . ARG A 1 415 ? -16.815 15.347 38.127 1.00 92.00 415 ARG A O 1
ATOM 3321 N N . GLU A 1 416 ? -15.889 14.650 36.202 1.00 89.62 416 GLU A N 1
ATOM 3322 C CA . GLU A 1 416 ? -15.272 15.925 35.861 1.00 89.62 416 GLU A CA 1
ATOM 3323 C C . GLU A 1 416 ? -16.296 16.955 35.363 1.00 89.62 416 GLU A C 1
ATOM 3325 O O . GLU A 1 416 ? -16.196 18.143 35.694 1.00 89.62 416 GLU A O 1
ATOM 3330 N N . VAL A 1 417 ? -17.347 16.495 34.681 1.00 89.31 417 VAL A N 1
ATOM 3331 C CA . VAL A 1 417 ? -18.555 17.276 34.388 1.00 89.31 417 VAL A CA 1
ATOM 3332 C C . VAL A 1 417 ? -19.329 17.594 35.670 1.00 89.31 417 VAL A C 1
ATOM 3334 O O . VAL A 1 417 ? -19.676 18.754 35.892 1.00 89.31 417 VAL A O 1
ATOM 3337 N N . ALA A 1 418 ? -19.565 16.621 36.555 1.00 90.19 418 ALA A N 1
ATOM 3338 C CA . ALA A 1 418 ? -20.298 16.841 37.806 1.00 90.19 418 ALA A CA 1
ATOM 3339 C C . ALA A 1 418 ? -19.615 17.894 38.697 1.00 90.19 418 ALA A C 1
ATOM 3341 O O . ALA A 1 418 ? -20.259 18.836 39.167 1.00 90.19 418 ALA A O 1
ATOM 3342 N N . ARG A 1 419 ? -18.288 17.799 38.852 1.00 89.81 419 ARG A N 1
ATOM 3343 C CA . ARG A 1 419 ? -17.472 18.776 39.588 1.00 89.81 419 ARG A CA 1
ATOM 3344 C C . ARG A 1 419 ? -17.595 20.190 39.012 1.00 89.81 419 ARG A C 1
ATOM 3346 O O . ARG A 1 419 ? -17.634 21.158 39.768 1.00 89.81 419 ARG A O 1
ATOM 3353 N N . ARG A 1 420 ? -17.658 20.322 37.686 1.00 88.69 420 ARG A N 1
ATOM 3354 C CA . ARG A 1 420 ? -17.831 21.616 37.004 1.00 88.69 420 ARG A CA 1
ATOM 3355 C C . ARG A 1 420 ? -19.216 22.191 37.188 1.00 88.69 420 ARG A C 1
ATOM 3357 O O . ARG A 1 420 ? -19.326 23.375 37.493 1.00 88.69 420 ARG A O 1
ATOM 3364 N N . ARG A 1 421 ? -20.253 21.361 37.049 1.00 89.12 421 ARG A N 1
ATOM 3365 C CA . ARG A 1 421 ? -21.641 21.775 37.292 1.00 89.12 421 ARG A CA 1
ATOM 3366 C C . ARG A 1 421 ? -21.796 22.350 38.698 1.00 89.12 421 ARG A C 1
ATOM 3368 O O . ARG A 1 421 ? -22.370 23.424 38.833 1.00 89.12 421 ARG A O 1
ATOM 3375 N N . ALA A 1 422 ? -21.188 21.716 39.703 1.00 90.50 422 ALA A N 1
ATOM 3376 C CA . ALA A 1 422 ? -21.182 22.213 41.081 1.00 90.50 422 ALA A CA 1
ATOM 3377 C C . ALA A 1 422 ? -20.495 23.586 41.254 1.00 90.50 422 ALA A C 1
ATOM 3379 O O . ALA A 1 422 ? -20.797 24.306 42.197 1.00 90.50 422 ALA A O 1
ATOM 3380 N N . ARG A 1 423 ? -19.586 23.966 40.345 1.00 90.69 423 ARG A N 1
ATOM 3381 C CA . ARG A 1 423 ? -18.872 25.257 40.342 1.00 90.69 423 ARG A CA 1
ATOM 3382 C C . ARG A 1 423 ? -19.452 26.278 39.355 1.00 90.69 423 ARG A C 1
ATOM 3384 O O . ARG A 1 423 ? -18.848 27.323 39.151 1.00 90.69 423 ARG A O 1
ATOM 3391 N N . GLY A 1 424 ? -20.566 25.967 38.687 1.00 87.56 424 GLY A N 1
ATOM 3392 C CA . GLY A 1 424 ? -21.145 26.827 37.647 1.00 87.56 424 GLY A CA 1
ATOM 3393 C C . GLY A 1 424 ? -20.321 26.914 36.352 1.00 87.56 424 GLY A C 1
ATOM 3394 O O . GLY A 1 424 ? -20.576 27.781 35.522 1.00 87.56 424 GLY A O 1
ATOM 3395 N N . LEU A 1 425 ? -19.345 26.022 36.146 1.00 83.75 425 LEU A N 1
ATOM 3396 C CA . LEU A 1 425 ? -18.473 26.029 34.968 1.00 83.75 425 LEU A CA 1
ATOM 3397 C C . LEU A 1 425 ? -19.085 25.208 33.821 1.00 83.75 425 LEU A C 1
ATOM 3399 O O . LEU A 1 425 ? -19.476 24.050 34.004 1.00 83.75 425 LEU A O 1
ATOM 3403 N N . ARG A 1 426 ? -19.131 25.796 32.618 1.00 78.69 426 ARG A N 1
ATOM 3404 C CA . ARG A 1 426 ? -19.709 25.193 31.393 1.00 78.69 426 ARG A CA 1
ATOM 3405 C C . ARG A 1 426 ? -18.722 25.039 30.233 1.00 78.69 426 ARG A C 1
ATOM 3407 O O . ARG A 1 426 ? -19.102 24.587 29.158 1.00 78.69 426 ARG A O 1
ATOM 3414 N N . VAL A 1 427 ? -17.460 25.398 30.453 1.00 77.94 427 VAL A N 1
ATOM 3415 C CA . VAL A 1 427 ? -16.399 25.376 29.439 1.00 77.94 427 VAL A CA 1
ATOM 3416 C C . VAL A 1 427 ? -15.234 24.536 29.950 1.00 77.94 427 VAL A C 1
ATOM 3418 O O . VAL A 1 427 ? -14.955 24.515 31.151 1.00 77.94 427 VAL A O 1
ATOM 3421 N N . ILE A 1 428 ? -14.569 23.835 29.034 1.00 80.62 428 ILE A N 1
ATOM 3422 C CA . ILE A 1 428 ? -13.318 23.117 29.286 1.00 80.62 428 ILE A CA 1
ATOM 3423 C C . ILE A 1 428 ? -12.227 23.788 28.462 1.00 80.62 428 ILE A C 1
ATOM 3425 O O . ILE A 1 428 ? -12.396 24.010 27.264 1.00 80.62 428 ILE A O 1
ATOM 3429 N N . GLY A 1 429 ? -11.125 24.144 29.120 1.00 79.75 429 GLY A N 1
ATOM 3430 C CA . GLY A 1 429 ? -9.977 24.744 28.450 1.00 79.75 429 GLY A CA 1
ATOM 3431 C C . GLY A 1 429 ? -9.237 23.730 27.577 1.00 79.75 429 GLY A C 1
ATOM 3432 O O . GLY A 1 429 ? -9.197 22.539 27.886 1.00 79.75 429 GLY A O 1
ATOM 3433 N N . ASN A 1 430 ? -8.605 24.210 26.505 1.00 80.50 430 ASN A N 1
ATOM 3434 C CA . ASN A 1 430 ? -7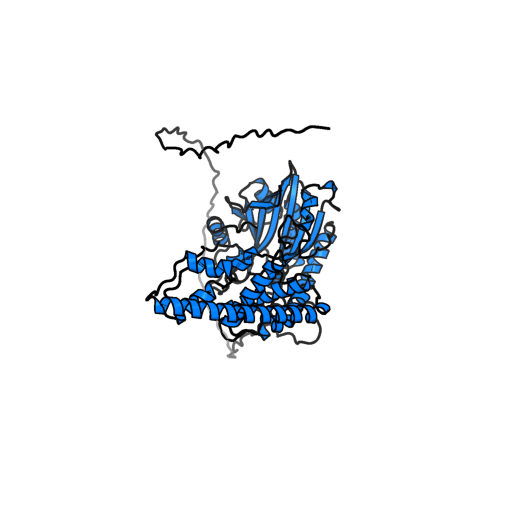.866 23.363 25.563 1.00 80.50 430 ASN A CA 1
ATOM 3435 C C . ASN A 1 430 ? -6.725 22.574 26.228 1.00 80.50 430 ASN A C 1
ATOM 3437 O O . ASN A 1 430 ? -6.520 21.414 25.890 1.00 80.50 430 ASN A O 1
ATOM 3441 N N . GLU A 1 431 ? -6.002 23.179 27.175 1.00 81.31 431 GLU A N 1
ATOM 3442 C CA . GLU A 1 431 ? -4.898 22.521 27.894 1.00 81.31 431 GLU A CA 1
ATOM 3443 C C . GLU A 1 431 ? -5.384 21.345 28.739 1.00 81.31 431 GLU A C 1
ATOM 3445 O O . GLU A 1 431 ? -4.763 20.288 28.780 1.00 81.31 431 GLU A O 1
ATOM 3450 N N . GLU A 1 432 ? -6.530 21.508 29.389 1.00 79.44 432 GLU A N 1
ATOM 3451 C CA . GLU A 1 432 ? -7.103 20.465 30.225 1.00 79.44 432 GLU A CA 1
ATOM 3452 C C . GLU A 1 432 ? -7.684 19.325 29.390 1.00 79.44 432 GLU A C 1
ATOM 3454 O O . GLU A 1 432 ? -7.489 18.151 29.706 1.00 79.44 432 GLU A O 1
ATOM 3459 N N . PHE A 1 433 ? -8.342 19.667 28.284 1.00 82.94 433 PHE A N 1
ATOM 3460 C CA . PHE A 1 433 ? -8.779 18.682 27.308 1.00 82.94 433 PHE A CA 1
ATOM 3461 C C . PHE A 1 433 ? -7.592 17.890 26.738 1.00 82.94 433 PHE A C 1
ATOM 3463 O O . PHE A 1 433 ? -7.654 16.663 26.677 1.00 82.94 433 PHE A O 1
ATOM 3470 N N . ALA A 1 434 ? -6.486 18.565 26.405 1.00 80.56 434 ALA A N 1
ATOM 3471 C CA . ALA A 1 434 ? -5.245 17.916 25.983 1.00 80.56 434 ALA A CA 1
ATOM 3472 C C . ALA A 1 434 ? -4.651 17.029 27.093 1.00 80.56 434 ALA A C 1
ATOM 3474 O O . ALA A 1 434 ? -4.194 15.916 26.841 1.00 80.56 434 ALA A O 1
ATOM 3475 N N . ALA A 1 435 ? -4.733 17.447 28.357 1.00 82.44 435 ALA A N 1
ATOM 3476 C CA . ALA A 1 435 ? -4.295 16.608 29.466 1.00 82.44 435 ALA A CA 1
ATOM 3477 C C . ALA A 1 435 ? -5.109 15.305 29.558 1.00 82.44 435 ALA A C 1
ATOM 3479 O O . ALA A 1 435 ? -4.543 14.256 29.870 1.00 82.44 435 ALA A O 1
ATOM 3480 N N . TRP A 1 436 ? -6.416 15.318 29.272 1.00 84.75 436 TRP A N 1
ATOM 3481 C CA . TRP A 1 436 ? -7.237 14.098 29.270 1.00 84.75 436 TRP A CA 1
ATOM 3482 C C . TRP A 1 436 ? -6.833 13.129 28.159 1.00 84.75 436 TRP A C 1
ATOM 3484 O O . TRP A 1 436 ? -6.800 11.915 28.385 1.00 84.75 436 TRP A O 1
ATOM 3494 N N . THR A 1 437 ? -6.489 13.651 26.983 1.00 75.75 437 THR A N 1
ATOM 3495 C CA . THR A 1 437 ? -6.040 12.831 25.856 1.00 75.75 437 THR A CA 1
ATOM 3496 C C . THR A 1 437 ? -4.672 12.222 26.140 1.00 75.75 437 THR A C 1
ATOM 3498 O O . THR A 1 437 ? -4.486 11.016 25.972 1.00 75.75 437 THR A O 1
ATOM 3501 N N . ASP A 1 438 ? -3.748 13.023 26.668 1.00 74.81 438 ASP A N 1
ATOM 3502 C CA . ASP A 1 438 ? -2.344 12.640 26.807 1.00 74.81 438 ASP A CA 1
ATOM 3503 C C . ASP A 1 438 ? -2.099 11.758 28.037 1.00 74.81 438 ASP A C 1
ATOM 3505 O O . ASP A 1 438 ? -1.392 10.753 27.958 1.00 74.81 438 ASP A O 1
ATOM 3509 N N . SER A 1 439 ? -2.714 12.088 29.178 1.00 76.88 439 SER A N 1
ATOM 3510 C CA . SER A 1 439 ? -2.481 11.367 30.440 1.00 76.88 439 SER A CA 1
ATOM 3511 C C . SER A 1 439 ? -3.382 10.149 30.632 1.00 76.88 439 SER A C 1
ATOM 3513 O O . SER A 1 439 ? -3.012 9.214 31.344 1.00 76.88 439 SER A O 1
ATOM 3515 N N . ARG A 1 440 ? -4.572 10.144 30.017 1.00 77.62 440 ARG A N 1
ATOM 3516 C CA . ARG A 1 440 ? -5.579 9.088 30.215 1.00 77.62 440 ARG A CA 1
ATOM 3517 C C . ARG A 1 440 ? -5.948 8.346 28.942 1.00 77.62 440 ARG A C 1
ATOM 3519 O O . ARG A 1 440 ? -6.799 7.469 29.005 1.00 77.62 440 ARG A O 1
ATOM 3526 N N . GLY A 1 441 ? -5.339 8.683 27.804 1.00 75.75 441 GLY A N 1
ATOM 3527 C CA . GLY A 1 441 ? -5.573 7.992 26.537 1.00 75.75 441 GLY A CA 1
ATOM 3528 C C . GLY A 1 441 ? -7.021 8.065 26.048 1.00 75.75 441 GLY A C 1
ATOM 3529 O O . GLY A 1 441 ? -7.445 7.180 25.303 1.00 75.75 441 GLY A O 1
ATOM 3530 N N . ILE A 1 442 ? -7.794 9.059 26.500 1.00 82.12 442 ILE A N 1
ATOM 3531 C CA . ILE A 1 442 ? -9.172 9.277 26.051 1.00 82.12 442 ILE A CA 1
ATOM 3532 C C . ILE A 1 442 ? -9.098 9.843 24.636 1.00 82.12 442 ILE A C 1
ATOM 3534 O O . ILE A 1 442 ? -8.418 10.843 24.408 1.00 82.12 442 ILE A O 1
ATOM 3538 N N . ALA A 1 443 ? -9.760 9.204 23.671 1.00 76.12 443 ALA A N 1
ATOM 3539 C CA . ALA A 1 443 ? -9.754 9.713 22.308 1.00 76.12 443 ALA A CA 1
ATOM 3540 C C . ALA A 1 443 ? -10.439 11.095 22.269 1.00 76.12 443 ALA A C 1
ATOM 3542 O O . ALA A 1 443 ? -11.524 11.241 22.841 1.00 76.12 443 ALA A O 1
ATOM 3543 N N . PRO A 1 444 ? -9.856 12.102 21.587 1.00 78.88 444 PRO A N 1
ATOM 3544 C CA . PRO A 1 444 ? -10.453 13.433 21.497 1.00 78.88 444 PRO A CA 1
ATOM 3545 C C . PRO A 1 444 ? -11.901 13.406 20.995 1.00 78.88 444 PRO A C 1
ATOM 3547 O O . PRO A 1 444 ? -12.749 14.113 21.526 1.00 78.88 444 PRO A O 1
ATOM 3550 N N . THR A 1 445 ? -12.196 12.558 20.008 1.00 75.50 445 THR A N 1
ATOM 3551 C CA . THR A 1 445 ? -13.540 12.385 19.437 1.00 75.50 445 THR A CA 1
ATOM 3552 C C . THR A 1 445 ? -14.554 11.908 20.471 1.00 75.50 445 THR A C 1
ATOM 3554 O O . THR A 1 445 ? -15.648 12.458 20.546 1.00 75.50 445 THR A O 1
ATOM 3557 N N . ASP A 1 446 ? -14.177 10.939 21.305 1.00 78.25 446 ASP A N 1
ATOM 3558 C CA . ASP A 1 446 ? -15.063 10.364 22.322 1.00 78.25 446 ASP A CA 1
ATOM 3559 C C . ASP A 1 446 ? -15.311 11.368 23.451 1.00 78.25 446 ASP A C 1
ATOM 3561 O O . ASP A 1 446 ? -16.436 11.517 23.926 1.00 78.25 446 ASP A O 1
ATOM 3565 N N . ALA A 1 447 ? -14.265 12.099 23.853 1.00 83.88 447 ALA A N 1
ATOM 3566 C CA . ALA A 1 447 ? -14.382 13.163 24.841 1.00 83.88 447 ALA A CA 1
ATOM 3567 C C . ALA A 1 447 ? -15.286 14.300 24.339 1.00 83.88 447 ALA A C 1
ATOM 3569 O O . ALA A 1 447 ? -16.156 14.744 25.079 1.00 83.88 447 ALA A O 1
ATOM 3570 N N . ILE A 1 448 ? -15.119 14.744 23.088 1.00 85.12 448 ILE A N 1
ATOM 3571 C CA . ILE A 1 448 ? -15.970 15.770 22.461 1.00 85.12 448 ILE A CA 1
ATOM 3572 C C . ILE A 1 448 ? -17.428 15.308 22.434 1.00 85.12 448 ILE A C 1
ATOM 3574 O O . ILE A 1 448 ? -18.284 16.009 22.967 1.00 85.12 448 ILE A O 1
ATOM 3578 N N . ALA A 1 449 ? -17.696 14.109 21.906 1.00 82.50 449 ALA A N 1
ATOM 3579 C CA . ALA A 1 449 ? -19.050 13.568 21.817 1.00 82.50 449 ALA A CA 1
ATOM 3580 C C . ALA A 1 449 ? -19.721 13.469 23.198 1.00 82.50 449 ALA A C 1
ATOM 3582 O O . ALA A 1 449 ? -20.881 13.850 23.357 1.00 82.50 449 ALA A O 1
ATOM 3583 N N . PHE A 1 450 ? -18.984 13.021 24.221 1.00 87.88 450 PHE A N 1
ATOM 3584 C CA . PHE A 1 450 ? -19.483 12.986 25.596 1.00 87.88 450 PHE A CA 1
ATOM 3585 C C . PHE A 1 450 ? -19.819 14.389 26.123 1.00 87.88 450 PHE A C 1
ATOM 3587 O O . PHE A 1 450 ? -20.875 14.598 26.717 1.00 87.88 450 PHE A O 1
ATOM 3594 N N . LEU A 1 451 ? -18.936 15.368 25.918 1.00 87.62 451 LEU A N 1
ATOM 3595 C CA . LEU A 1 451 ? -19.142 16.735 26.399 1.00 87.62 451 LEU A CA 1
ATOM 3596 C C . LEU A 1 451 ? -20.341 17.409 25.733 1.00 87.62 451 LEU A C 1
ATOM 3598 O O . LEU A 1 451 ? -21.150 18.026 26.429 1.00 87.62 451 LEU A O 1
ATOM 3602 N N . GLU A 1 452 ? -20.488 17.247 24.420 1.00 87.31 452 GLU A N 1
ATOM 3603 C CA . GLU A 1 452 ? -21.622 17.773 23.657 1.00 87.31 452 GLU A CA 1
ATOM 3604 C C . GLU A 1 452 ? -22.945 17.178 24.157 1.00 87.31 452 GLU A C 1
ATOM 3606 O O . GLU A 1 452 ? -23.885 17.925 24.432 1.00 87.31 452 GLU A O 1
ATOM 3611 N N . GLN A 1 453 ? -22.995 15.862 24.404 1.00 87.38 453 GLN A N 1
ATOM 3612 C CA . GLN A 1 453 ? -24.158 15.199 25.016 1.00 87.38 453 GLN A CA 1
ATOM 3613 C C . GLN A 1 453 ? -24.497 15.747 26.410 1.00 87.38 453 GLN A C 1
ATOM 3615 O O . GLN A 1 453 ? -25.659 15.766 26.810 1.00 87.38 453 GLN A O 1
ATOM 3620 N N . GLN A 1 454 ? -23.497 16.213 27.160 1.00 88.38 454 GLN A N 1
ATOM 3621 C CA . GLN A 1 454 ? -23.675 16.812 28.485 1.00 88.38 454 GLN A CA 1
ATOM 3622 C C . GLN A 1 454 ? -23.942 18.328 28.454 1.00 88.38 454 GLN A C 1
ATOM 3624 O O . GLN A 1 454 ? -24.028 18.948 29.526 1.00 88.38 454 GLN A O 1
ATOM 3629 N N . GLY A 1 455 ? -24.071 18.923 27.262 1.00 86.25 455 GLY A N 1
ATOM 3630 C CA . GLY A 1 455 ? -24.326 20.350 27.053 1.00 86.25 455 GLY A CA 1
ATOM 3631 C C . GLY A 1 455 ? -23.111 21.253 27.297 1.00 86.25 455 GLY A C 1
ATOM 3632 O O . GLY A 1 455 ? -23.283 22.424 27.633 1.00 86.25 455 GLY A O 1
ATOM 3633 N N . TYR A 1 456 ? -21.890 20.719 27.196 1.00 85.12 456 TYR A N 1
ATOM 3634 C CA . TYR A 1 456 ? -20.645 21.488 27.295 1.00 85.12 456 TYR A CA 1
ATOM 3635 C C . TYR A 1 456 ? -20.163 21.926 25.912 1.00 85.12 456 TYR A C 1
ATOM 3637 O O . TYR A 1 456 ? -20.251 21.175 24.943 1.00 85.12 456 TYR A O 1
ATOM 3645 N N . ALA A 1 457 ? -19.588 23.129 25.833 1.00 77.12 457 ALA A N 1
ATOM 3646 C CA . ALA A 1 457 ? -18.863 23.554 24.641 1.00 77.12 457 ALA A CA 1
ATOM 3647 C C . ALA A 1 457 ? -17.583 22.715 24.510 1.00 77.12 457 ALA A C 1
ATOM 3649 O O . ALA A 1 457 ? -16.696 22.790 25.365 1.00 77.12 457 ALA A O 1
ATOM 3650 N N . ALA A 1 458 ? -17.504 21.900 23.459 1.00 68.69 458 ALA A N 1
ATOM 3651 C CA . ALA A 1 458 ? -16.356 21.045 23.216 1.00 68.69 458 ALA A CA 1
ATOM 3652 C C . ALA A 1 458 ? -15.220 21.810 22.504 1.00 68.69 458 ALA A C 1
ATOM 3654 O O . ALA A 1 458 ? -15.483 22.596 21.584 1.00 68.69 458 ALA A O 1
ATOM 3655 N N . PRO A 1 459 ? -13.949 21.587 22.885 1.00 71.56 459 PRO A N 1
ATOM 3656 C CA . PRO A 1 459 ? -12.805 22.121 22.157 1.00 71.56 459 PRO A CA 1
ATOM 3657 C C . PRO A 1 459 ? -12.819 21.626 20.712 1.00 71.56 459 PRO A C 1
ATOM 3659 O O . PRO A 1 459 ? -12.952 20.429 20.462 1.00 71.56 459 PRO A O 1
ATOM 3662 N N . ARG A 1 460 ? -12.654 22.535 19.747 1.00 67.12 460 ARG A N 1
ATOM 3663 C CA . ARG A 1 460 ? -12.493 22.152 18.341 1.00 67.12 460 ARG A CA 1
ATOM 3664 C C . ARG A 1 460 ? -11.009 21.924 18.067 1.00 67.12 460 ARG A C 1
ATOM 3666 O O . ARG A 1 460 ? -10.257 22.902 18.066 1.00 67.12 460 ARG A O 1
ATOM 3673 N N . PRO A 1 461 ? -10.555 20.678 17.846 1.00 60.88 461 PRO A N 1
ATOM 3674 C CA . PRO A 1 461 ? -9.183 20.454 17.427 1.00 60.88 461 PRO A CA 1
ATOM 3675 C C . PRO A 1 461 ? -8.934 21.179 16.095 1.00 60.88 461 PRO A C 1
ATOM 3677 O O . PRO A 1 461 ? -9.851 21.296 15.275 1.00 60.88 461 PRO A O 1
ATOM 3680 N N . PRO A 1 462 ? -7.714 21.686 15.858 1.00 59.50 462 PRO A N 1
ATOM 3681 C CA . PRO A 1 462 ? -7.393 22.350 14.605 1.00 59.50 462 PRO A CA 1
ATOM 3682 C C . PRO A 1 462 ? -7.629 21.397 13.430 1.00 59.50 462 PRO A C 1
ATOM 3684 O O . PRO A 1 462 ? -7.172 20.251 13.436 1.00 59.50 462 PRO A O 1
ATOM 3687 N N . VAL A 1 463 ? -8.330 21.887 12.406 1.00 59.78 463 VAL A N 1
ATOM 3688 C CA . VAL A 1 463 ? -8.536 21.150 11.156 1.00 59.78 463 VAL A CA 1
ATOM 3689 C C . VAL A 1 463 ? -7.174 20.970 10.492 1.00 59.78 463 VAL A C 1
ATOM 3691 O O . VAL A 1 463 ? -6.545 21.940 10.069 1.00 59.78 463 VAL A O 1
ATOM 3694 N N . ARG A 1 464 ? -6.689 19.728 10.406 1.00 61.94 464 ARG A N 1
ATOM 3695 C CA . ARG A 1 464 ? -5.477 19.429 9.638 1.00 61.94 464 ARG A CA 1
ATOM 3696 C C . ARG A 1 464 ? -5.810 19.496 8.152 1.00 61.94 464 ARG A C 1
ATOM 3698 O O . ARG A 1 464 ? -6.657 18.748 7.671 1.00 61.94 464 ARG A O 1
ATOM 3705 N N . VAL A 1 465 ? -5.121 20.371 7.424 1.00 65.31 465 VAL A N 1
ATOM 3706 C CA . VAL A 1 465 ? -5.202 20.407 5.960 1.00 65.31 465 VAL A CA 1
ATOM 3707 C C . VAL A 1 465 ? -4.588 19.117 5.420 1.00 65.31 465 VAL A C 1
ATOM 3709 O O . VAL A 1 465 ? -3.427 18.808 5.695 1.00 65.31 465 VAL A O 1
ATOM 3712 N N . ARG A 1 466 ? -5.378 18.346 4.668 1.00 74.88 466 ARG A N 1
ATOM 3713 C CA . ARG A 1 466 ? -4.924 17.098 4.053 1.00 74.88 466 ARG A CA 1
ATOM 3714 C C . ARG A 1 466 ? -4.064 17.401 2.819 1.00 74.88 466 ARG A C 1
ATOM 3716 O O . ARG A 1 466 ? -4.499 18.184 1.974 1.00 74.88 466 ARG A O 1
ATOM 3723 N N . PRO A 1 467 ? -2.901 16.752 2.655 1.00 75.62 467 PRO A N 1
ATOM 3724 C CA . PRO A 1 467 ? -2.162 16.819 1.401 1.00 75.62 467 PRO A CA 1
ATOM 3725 C C . PRO A 1 467 ? -2.944 16.151 0.260 1.00 75.62 467 PRO A C 1
ATOM 3727 O O . PRO A 1 467 ? -3.613 15.135 0.462 1.00 75.62 467 PRO A O 1
ATOM 3730 N N . VAL A 1 468 ? -2.836 16.703 -0.949 1.00 82.25 468 VAL A N 1
ATOM 3731 C CA . VAL A 1 468 ? -3.378 16.076 -2.162 1.00 82.25 468 VAL A CA 1
ATOM 3732 C C . VAL A 1 468 ? -2.386 15.026 -2.655 1.00 82.25 468 VAL A C 1
ATOM 3734 O O . VAL A 1 468 ? -1.220 15.329 -2.917 1.00 82.25 468 VAL A O 1
ATOM 3737 N N . LEU A 1 469 ? -2.855 13.787 -2.784 1.00 85.75 469 LEU A N 1
ATOM 3738 C CA . LEU A 1 469 ? -2.067 12.632 -3.195 1.00 85.75 469 LEU A CA 1
ATOM 3739 C C . LEU A 1 469 ? -2.363 12.232 -4.634 1.00 85.75 469 LEU A C 1
ATOM 3741 O O . LEU A 1 469 ? -3.478 12.378 -5.116 1.00 85.75 469 LEU A O 1
ATOM 3745 N N . MET A 1 470 ? -1.402 11.581 -5.290 1.00 87.81 470 MET A N 1
ATOM 3746 C CA . MET A 1 470 ? -1.617 10.998 -6.624 1.00 87.81 470 MET A CA 1
ATOM 3747 C C . MET A 1 470 ? -2.731 9.955 -6.663 1.00 87.81 470 MET A C 1
ATOM 3749 O O . MET A 1 470 ? -3.384 9.784 -7.683 1.00 87.81 470 MET A O 1
ATOM 3753 N N . THR A 1 471 ? -2.997 9.288 -5.543 1.00 89.12 471 THR A N 1
ATOM 3754 C CA . THR A 1 471 ? -4.130 8.369 -5.428 1.00 89.12 471 THR A CA 1
ATOM 3755 C C . THR A 1 471 ? -5.483 9.084 -5.464 1.00 89.12 471 THR A C 1
ATOM 3757 O O . THR A 1 471 ? -6.490 8.440 -5.736 1.00 89.12 471 THR A O 1
ATOM 3760 N N . ASP A 1 472 ? -5.541 10.396 -5.217 1.00 88.44 472 ASP A N 1
ATOM 3761 C CA . ASP A 1 472 ? -6.781 11.178 -5.320 1.00 88.44 472 ASP A CA 1
ATOM 3762 C C . ASP A 1 472 ? -7.243 11.362 -6.772 1.00 88.44 472 ASP A C 1
ATOM 3764 O O . ASP A 1 472 ? -8.395 11.716 -7.002 1.00 88.44 472 ASP A O 1
ATOM 3768 N N . LEU A 1 473 ? -6.374 11.087 -7.753 1.00 90.50 473 LEU A N 1
ATOM 3769 C CA . LEU A 1 473 ? -6.735 11.124 -9.170 1.00 90.50 473 LEU A CA 1
ATOM 3770 C C . LEU A 1 473 ? -7.656 9.967 -9.594 1.00 90.50 473 LEU A C 1
ATOM 3772 O O . LEU A 1 473 ? -8.217 10.005 -10.687 1.00 90.50 473 LEU A O 1
ATOM 3776 N N . TYR A 1 474 ? -7.837 8.960 -8.736 1.00 91.19 474 TYR A N 1
ATOM 3777 C CA . TYR A 1 474 ? -8.889 7.957 -8.865 1.00 91.19 474 TYR A CA 1
ATOM 3778 C C . TYR A 1 474 ? -9.904 8.173 -7.729 1.00 91.19 474 TYR A C 1
ATOM 3780 O O . TYR A 1 474 ? -9.716 7.658 -6.616 1.00 91.19 474 TYR A O 1
ATOM 3788 N N . PRO A 1 475 ? -10.932 9.014 -7.951 1.00 86.31 475 PRO A N 1
ATOM 3789 C CA . PRO A 1 475 ? -11.863 9.400 -6.900 1.00 86.31 475 PRO A CA 1
ATOM 3790 C C . PRO A 1 475 ? -12.799 8.243 -6.532 1.00 86.31 475 PRO A C 1
ATOM 3792 O O . PRO A 1 475 ? -13.073 7.353 -7.337 1.00 86.31 475 PRO A O 1
ATOM 3795 N N . ARG A 1 476 ? -13.299 8.273 -5.291 1.00 81.31 476 ARG A N 1
ATOM 3796 C CA . ARG A 1 476 ? -14.250 7.275 -4.766 1.00 81.31 476 ARG A CA 1
ATOM 3797 C C . ARG A 1 476 ? -15.604 7.334 -5.445 1.00 81.31 476 ARG A C 1
ATOM 3799 O O . ARG A 1 476 ? -16.177 6.304 -5.767 1.00 81.31 476 ARG A O 1
ATOM 3806 N N . THR A 1 477 ? -16.106 8.543 -5.642 1.00 80.06 477 THR A N 1
ATOM 3807 C CA . THR A 1 477 ? -17.344 8.788 -6.370 1.00 80.06 477 THR A CA 1
ATOM 3808 C C . THR A 1 477 ? -17.025 8.851 -7.851 1.00 80.06 477 THR A C 1
ATOM 3810 O O . THR A 1 477 ? -16.172 9.645 -8.257 1.00 80.06 477 THR A O 1
ATOM 3813 N N . VAL A 1 478 ? -17.706 8.022 -8.640 1.00 78.44 478 VAL A N 1
ATOM 3814 C CA . VAL A 1 478 ? -17.624 8.073 -10.099 1.00 78.44 478 VAL A CA 1
ATOM 3815 C C . VAL A 1 478 ? -18.216 9.416 -10.551 1.00 78.44 478 VAL A C 1
ATOM 3817 O O . VAL A 1 478 ? -19.384 9.666 -10.262 1.00 78.44 478 VAL A O 1
ATOM 3820 N N . PRO A 1 479 ? -17.436 10.309 -11.181 1.00 75.12 479 PRO A N 1
ATOM 3821 C CA . PRO A 1 479 ? -17.960 11.548 -11.741 1.00 75.12 479 PRO A CA 1
ATOM 3822 C C . PRO A 1 479 ? -18.956 11.274 -12.875 1.00 75.12 479 PRO A C 1
ATOM 3824 O O . PRO A 1 479 ? -18.827 10.284 -13.595 1.00 75.12 479 PRO A O 1
ATOM 3827 N N . ASP A 1 480 ? -19.898 12.200 -13.076 1.00 68.88 480 ASP A N 1
ATOM 3828 C CA . ASP A 1 480 ? -20.941 12.111 -14.114 1.00 68.88 480 ASP A CA 1
ATOM 3829 C C . ASP A 1 480 ? -20.377 12.057 -15.546 1.00 68.88 480 ASP A C 1
ATOM 3831 O O . ASP A 1 480 ? -21.053 11.615 -16.475 1.00 68.88 480 ASP A O 1
ATOM 3835 N N . ALA A 1 481 ? -19.128 12.497 -15.731 1.00 67.88 481 ALA A N 1
ATOM 3836 C CA . ALA A 1 481 ? -18.409 12.444 -16.994 1.00 67.88 481 ALA A CA 1
ATOM 3837 C C . ALA A 1 481 ? -17.027 11.787 -16.819 1.00 67.88 481 ALA A C 1
ATOM 3839 O O . ALA A 1 481 ? -16.352 12.028 -15.811 1.00 67.88 481 ALA A O 1
ATOM 3840 N N . PRO A 1 482 ? -16.566 10.992 -17.803 1.00 71.12 482 PRO A N 1
ATOM 3841 C CA . PRO A 1 482 ? -15.209 10.459 -17.804 1.00 71.12 482 PRO A CA 1
ATOM 3842 C C . PRO A 1 482 ? -14.176 11.589 -17.897 1.00 71.12 482 PRO A C 1
ATOM 3844 O O . PRO A 1 482 ? -14.478 12.701 -18.333 1.00 71.12 482 PRO A O 1
ATOM 3847 N N . ILE A 1 483 ? -12.925 11.292 -17.534 1.00 80.00 483 ILE A N 1
ATOM 3848 C CA . ILE A 1 483 ? -11.819 12.243 -17.692 1.00 80.00 483 ILE A CA 1
ATOM 3849 C C . ILE A 1 483 ? -11.631 12.542 -19.183 1.00 80.00 483 ILE A C 1
ATOM 3851 O O . ILE A 1 483 ? -11.099 11.720 -19.932 1.00 80.00 483 ILE A O 1
ATOM 3855 N N . ALA A 1 484 ? -12.077 13.732 -19.592 1.00 74.56 484 ALA A N 1
ATOM 3856 C CA . ALA A 1 484 ? -12.023 14.185 -20.977 1.00 74.56 484 ALA A CA 1
ATOM 3857 C C . ALA A 1 484 ? -10.581 14.434 -21.447 1.00 74.56 484 ALA A C 1
ATOM 3859 O O . ALA A 1 484 ? -10.237 14.081 -22.572 1.00 74.56 484 ALA A O 1
ATOM 3860 N N . ASP A 1 485 ? -9.730 14.980 -20.571 1.00 89.81 485 ASP A N 1
ATOM 3861 C CA . ASP A 1 485 ? -8.323 15.263 -20.861 1.00 89.81 485 ASP A CA 1
ATOM 3862 C C . ASP A 1 485 ? -7.424 14.835 -19.689 1.00 89.81 485 ASP A C 1
ATOM 3864 O O . ASP A 1 485 ? -7.217 15.562 -18.715 1.00 89.81 485 ASP A O 1
ATOM 3868 N N . ALA A 1 486 ? -6.893 13.615 -19.778 1.00 92.94 486 ALA A N 1
ATOM 3869 C CA . ALA A 1 486 ? -5.974 13.077 -18.777 1.00 92.94 486 ALA A CA 1
ATOM 3870 C C . ALA A 1 486 ? -4.653 13.858 -18.717 1.00 92.94 486 ALA A C 1
ATOM 3872 O O . ALA A 1 486 ? -4.092 14.015 -17.633 1.00 92.94 486 ALA A O 1
ATOM 3873 N N . ARG A 1 487 ? -4.178 14.387 -19.851 1.00 94.38 487 ARG A N 1
ATOM 3874 C CA . ARG A 1 487 ? -2.935 15.160 -19.931 1.00 94.38 487 ARG A CA 1
ATOM 3875 C C . ARG A 1 487 ? -3.067 16.446 -19.120 1.00 94.38 487 ARG A C 1
ATOM 3877 O O . ARG A 1 487 ? -2.250 16.676 -18.232 1.00 94.38 487 ARG A O 1
ATOM 3884 N N . ALA A 1 488 ? -4.138 17.208 -19.338 1.00 93.00 488 ALA A N 1
ATOM 3885 C CA . ALA A 1 488 ? -4.405 18.434 -18.587 1.00 93.00 488 ALA A CA 1
ATOM 3886 C C . ALA A 1 488 ? -4.546 18.180 -17.075 1.00 93.00 488 ALA A C 1
ATOM 3888 O O . ALA A 1 488 ? -4.029 18.951 -16.264 1.00 93.00 488 ALA A O 1
ATOM 3889 N N . VAL A 1 489 ? -5.199 17.080 -16.674 1.00 93.25 489 VAL A N 1
ATOM 3890 C CA . VAL A 1 489 ? -5.315 16.704 -15.252 1.00 93.25 489 VAL A CA 1
ATOM 3891 C C . VAL A 1 489 ? -3.942 16.412 -14.637 1.00 93.25 489 VAL A C 1
ATOM 3893 O O . VAL A 1 489 ? -3.658 16.878 -13.532 1.00 93.25 489 VAL A O 1
ATOM 3896 N N . LEU A 1 490 ? -3.077 15.675 -15.341 1.00 94.44 490 LEU A N 1
ATOM 3897 C CA . LEU A 1 490 ? -1.728 15.344 -14.871 1.00 94.44 490 LEU A CA 1
ATOM 3898 C C . LEU A 1 490 ? -0.799 16.567 -14.837 1.00 94.44 490 LEU A C 1
ATOM 3900 O O . LEU A 1 490 ? 0.013 16.684 -13.921 1.00 94.44 490 LEU A O 1
ATOM 3904 N N . GLU A 1 491 ? -0.930 17.496 -15.784 1.00 93.31 491 GLU A N 1
ATOM 3905 C CA . GLU A 1 491 ? -0.206 18.774 -15.774 1.00 93.31 491 GLU A CA 1
ATOM 3906 C C . GLU A 1 491 ? -0.643 19.649 -14.588 1.00 93.31 491 GLU A C 1
ATOM 3908 O O . GLU A 1 491 ? 0.193 20.128 -13.824 1.00 93.31 491 GLU A O 1
ATOM 3913 N N . ALA A 1 492 ? -1.952 19.786 -14.352 1.00 91.19 492 ALA A N 1
ATOM 3914 C CA . ALA A 1 492 ? -2.479 20.564 -13.229 1.00 91.19 492 ALA A CA 1
ATOM 3915 C C . ALA A 1 492 ? -2.097 19.981 -11.855 1.00 91.19 492 ALA A C 1
ATOM 3917 O O . ALA A 1 492 ? -2.018 20.707 -10.857 1.00 91.19 492 ALA A O 1
ATOM 3918 N N . MET A 1 493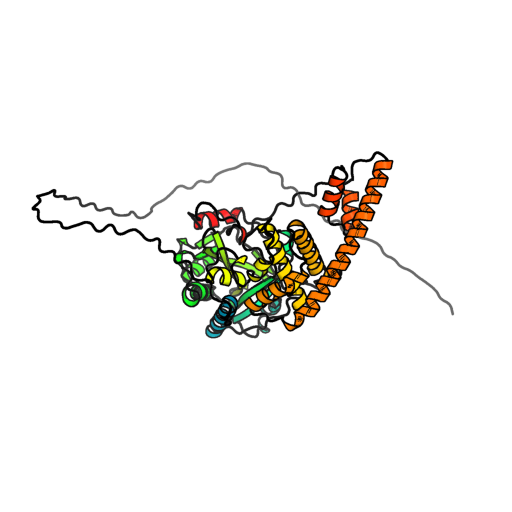 ? -1.865 18.667 -11.786 1.00 90.56 493 MET A N 1
ATOM 3919 C CA . MET A 1 493 ? -1.513 17.980 -10.547 1.00 90.56 493 MET A CA 1
ATOM 3920 C C . MET A 1 493 ? -0.150 18.413 -9.990 1.00 90.56 493 MET A C 1
ATOM 3922 O O . MET A 1 493 ? 0.019 18.414 -8.770 1.00 90.56 493 MET A O 1
ATOM 3926 N N . GLU A 1 494 ? 0.779 18.868 -10.837 1.00 90.31 494 GLU A N 1
ATOM 3927 C CA . GLU A 1 494 ? 2.104 19.353 -10.422 1.00 90.31 494 GLU A CA 1
ATOM 3928 C C . GLU A 1 494 ? 2.016 20.438 -9.333 1.00 90.31 494 GLU A C 1
ATOM 3930 O O . GLU A 1 494 ? 2.764 20.432 -8.356 1.00 90.31 494 GLU A O 1
ATOM 3935 N N . HIS A 1 495 ? 1.060 21.360 -9.470 1.00 85.50 495 HIS A N 1
ATOM 3936 C CA . HIS A 1 495 ? 0.891 22.489 -8.554 1.00 85.50 495 HIS A CA 1
ATOM 3937 C C . HIS A 1 495 ? 0.076 22.155 -7.301 1.00 85.50 495 HIS A C 1
ATOM 3939 O O . HIS A 1 495 ? 0.099 22.914 -6.332 1.00 85.50 495 HIS A O 1
ATOM 3945 N N . ARG A 1 496 ? -0.657 21.036 -7.313 1.00 82.75 496 ARG A N 1
ATOM 3946 C CA . ARG A 1 496 ? -1.538 20.608 -6.215 1.00 82.75 496 ARG A CA 1
ATOM 3947 C C . ARG A 1 496 ? -0.900 19.540 -5.339 1.00 82.75 496 ARG A C 1
ATOM 3949 O O . ARG A 1 496 ? -1.283 19.409 -4.179 1.00 82.75 496 ARG A O 1
ATOM 3956 N N . TYR A 1 497 ? 0.032 18.771 -5.892 1.00 75.88 497 TYR A N 1
ATOM 3957 C CA . TYR A 1 497 ? 0.665 17.663 -5.200 1.00 75.88 497 TYR A CA 1
ATOM 3958 C C . TYR A 1 497 ? 1.455 18.147 -3.980 1.00 75.88 497 TYR A C 1
ATOM 3960 O O . TYR A 1 497 ? 2.364 18.973 -4.077 1.00 75.88 497 TYR A O 1
ATOM 3968 N N . LEU A 1 498 ? 1.116 17.589 -2.819 1.00 67.56 498 LEU A N 1
ATOM 3969 C CA . LEU A 1 498 ? 1.838 17.797 -1.570 1.00 67.56 498 LEU A CA 1
ATOM 3970 C C . LEU A 1 498 ? 2.375 16.433 -1.122 1.00 67.56 498 LEU A C 1
ATOM 3972 O O . LEU A 1 498 ? 1.583 15.592 -0.688 1.00 67.56 498 LEU A O 1
ATOM 3976 N N . PRO A 1 499 ? 3.688 16.162 -1.245 1.00 60.75 499 PRO A N 1
ATOM 3977 C CA . PRO A 1 499 ? 4.230 14.879 -0.833 1.00 60.75 499 PRO A CA 1
ATOM 3978 C C . PRO A 1 499 ? 4.019 14.678 0.666 1.00 60.75 499 PRO A C 1
ATOM 3980 O O . PRO A 1 499 ? 4.368 15.527 1.484 1.00 60.75 499 PRO A O 1
ATOM 3983 N N . ILE A 1 500 ? 3.506 13.508 1.035 1.00 54.75 500 ILE A N 1
ATOM 3984 C CA . ILE A 1 500 ? 3.706 12.998 2.388 1.00 54.75 500 ILE A CA 1
ATOM 3985 C C . ILE A 1 500 ? 5.109 12.424 2.379 1.00 54.75 500 ILE A C 1
ATOM 3987 O O . ILE A 1 500 ? 5.335 11.357 1.810 1.00 54.75 500 ILE A O 1
ATOM 3991 N N . HIS A 1 501 ? 6.063 13.154 2.949 1.00 45.38 501 HIS A N 1
ATOM 3992 C CA . HIS A 1 501 ? 7.378 12.584 3.201 1.00 45.38 501 HIS A CA 1
ATOM 3993 C C . HIS A 1 501 ? 7.189 11.323 4.062 1.00 45.38 501 HIS A C 1
ATOM 3995 O O . HIS A 1 501 ? 6.433 11.351 5.040 1.00 45.38 501 HIS A O 1
ATOM 4001 N N . GLY A 1 502 ? 7.785 10.213 3.613 1.00 36.16 502 GLY A N 1
ATOM 4002 C CA . GLY A 1 502 ? 7.702 8.878 4.218 1.00 36.16 502 GLY A CA 1
ATOM 4003 C C . GLY A 1 502 ? 8.381 8.773 5.568 1.00 36.16 502 GLY A C 1
ATOM 4004 O O . GLY A 1 502 ? 9.264 9.611 5.875 1.00 36.16 502 GLY A O 1
#

pLDDT: mean 79.35, std 25.4, range [21.27, 98.69]

Radius of gyration: 30.67 Å; chains: 1; bounding box: 90×75×120 Å

Secondary structure (DSSP, 8-state):
---------------PPPPPPPPPP--------------PPPPPP-------------------------------PPP---SSS-PPPHHHHHHHHHHHHHHHTTPEEPPP--SB---TTS-SB--STTGGGHHHHH-GGG-S-SEEEEEEEEE-GGGGGGTT-STT--SEEEEEEEEEEEES-SHHHHHHHHHIIIIIS---GGGEEEEEES-HHHHHHHHHTT--GGGEEEESSPPEEEETTEEEEEEEEEEEETTEEEEEEEEEEEEETTEEEEEEEEEHHHHHHHHTT-SSGGGSTTTGGGGGG--SS-HHHHHHHHHHHHHHHHHHHTT----SSHHHHHHHHHHHHHHHHHHHHTPPPGGGGHHHHHHHHHTTT---GGGHHHHHHHHHHHHHHHHHHHHHHHHHHHHHHHHHHHTT--B--HHHHHHHHHHH---HHHHHHHHHHTT-B------PPPPB-GGGGS-SSPPSS--S-HHHHHHHHHHHB-----